Protein 5YAA (pdb70)

Sequence (590 aa):
TLPPIGVFWDIENCSVPSGRSATTVVQRIREKFFRGHREAEFICVCDISKENKEVIQELNNCQVTVAHINATAKNAADDKLRQSRRFANTHTAPATVVLVSTDVNFALELSDLRHRHGFHIILVHKNQASEALHHANQLIRFEEFISDTLPPIGVFWDIENCSVPSGRSATTVVQRIREKFFRGHREAEFICCVCDISKENKEVIQELNNCQVTVAHINATAKNAADDKLRQSRRFANTHTAPATVVLVSTDVNFALELSDLRHRHGFHIILVHKNQASEALHHANQLIRFEEFISDLPPIGVFWDIENCSVPSGRSATTVVQRIREKFFRGHREAEFICCVCDISKENKEVIQELNNCQVTVAHINATAKNAADDKLRQSRRFANTHTAPATVVLVSTDVNFALELSDLRHRHGFHIILVHKNQASEALHHANQLIRFEEFISDTLPPIGVFWDIENCSVPSGRSATTVVQRIREKFFRGHREAEFICVCDISKENKEVIQELNNCQVTVAHINATAKNAADDKLRQSRRFANTHTAPATVVLVSTDVNFALELSDLRHRHGFHIILVHKNQASEALHHANQLIRFEEFIS

GO terms:
  GO:0010468 regulation of gene expression (P, IMP)
  GO:0048477 oogenesis (P, IMP)
  GO:0007143 female meiotic nuclear division (P, IMP)
  GO:0006302 double-strand break repair (P, IMP)

Radius of gyration: 28.26 Å; Cα contacts (8 Å, |Δi|>4): 1098; chains: 4; bounding box: 64×76×71 Å

Secondary structure (DSSP, 8-state):
---EEEEEEETTTS---TT--HHHHHHHHHHHH-TT-EEEEEEEEE-GGGS-HHHHHHHHHTT-EEEE--TTSTTHHHHHHHH--HHHHH--SS-EEEEE---GGGHHHHHIIIIIT--EEEEEE-SS--S-----SEEEEGGGGS--/---EEEEEEETTTS---TT--HHHHHHHHHHHH-TT-EEEEEEEEE-GGGS-HHHHHHHHHTT-EEEE--TTSTTHHHHHHHH--HHHHH--SS-EEEEE---GGGHHHHHIIIIIS--EEEEEE-TT--TT----SEEEEGGGGG--/--EEEEEEETTTS---TTS-HHHHHHHHHHHH-TT-EEEEEEEEE-GGGS-HHHHHHHHHTT-EEEE--TTSTTHHHHHHHH--HHHHH--SS-EEEEE---GGGHHHHHHHHHTS--EEEEEE-TT--S-----SEEEEGGGGS--/-PPEEEEEEETTTS---TTS-HHHHHHHHHHHH-TT-EEEEEEEEE-GGGS-HHHHHHHHHTT-EEEE--TTSTTHHHHHHHH--HHHHH--SS-EEEEE---GGGHHHHHIIIIIT--EEEEEE-TT--TT----SEEEEGGGG--

InterPro domains:
  IPR000504 RNA recognition motif domain [PS50102] (781-860)
  IPR000504 RNA recognition motif domain [SM00360] (512-580)
  IPR000504 RNA recognition motif domain [SM00360] (782-856)
  IPR012677 Nucleotide-binding alpha-beta plait domain superfamily [G3DSA:3.30.70.330] (509-581)
  IPR012677 Nucleotide-binding alpha-beta plait domain superfamily [G3DSA:3.30.70.330] (779-858)
  IPR021139 NYN domain [PF01936] (352-489)
  IPR024768 Meiosis regulator and mRNA stability factor 1 [PTHR14379] (348-872)
  IPR025605 OST-HTH/LOTUS domain [PF12872] (1092-1157)
  IPR025605 OST-HTH/LOTUS domain [PF12872] (1249-1317)
  IPR025605 OST-HTH/LOTUS domain [PF12872] (1326-1394)
  IPR025605 OST-HTH/LOTUS domain [PF12872] (1401-1469)
  IPR025605 OST-HTH/LOTUS domain [PF12872] (1476-1546)
  IPR025605 OST-HTH/LOTUS domain [PS51644] (1089-1163)
  IPR025605 OST-HTH/LOTUS domain [PS51644] (1165-1241)
  IPR025605 OST-HTH/LOTUS domain [PS51644] (1249-1324)
  IPR025605 OST-HTH/LOTUS domain [PS51644] (1325-1400)
  IPR025605 OST-HTH/LOTUS domain [PS51644] (1401-1475)
  IPR025605 OST-HTH/LOTUS domain [PS51644] (1476-1550)
  IPR034189 MARF1, RNA recognition motif 1 [PF11608] (511-587)
  IPR034189 MARF1, RNA recognition motif 1 [cd12255] (509-581)

Nearest PDB structures (foldseek):
  5yaa-assembly4_D  TM=1.000E+00  e=6.038E-29  Mus musculus
  6fdl-assembly2_B  TM=9.659E-01  e=4.071E-26  Homo sapiens
  6fdl-assembly1_A  TM=9.678E-01  e=9.953E-26  Homo sapiens
  2k4m-assembly1_A  TM=3.830E-01  e=5.422E+00  Methanothermobacter thermautotrophicus str. Delta H
  5yaa-assembly4_D  TM=1.005E+00  e=2.476E-31  Mus musculus

Organism: Mus musculus (NCBI:txid10090)

Solvent-accessible surface area: 29277 Å² total

Foldseek 3Di:
DAAEEAEQAACVALPQDPPWELLLLVVVVCVVPVVRHDYDAYEHEEAVVPHDVVNVVSCVVVVHHDHHDDPVDDCVSVVVRLVVVVVLVPHAPAYEYEYEHQDLVCLVVLQCCCPVRVYAYEYAHAPPGDPSVVSHPYYHHSVVRRDD/DAAEEAEQAACVAVPQDPPFELLLLVVCCCVPPVVRHDYDAYEYEEQVVPHDPRNVVSCVVVVHHDHHDDPVPPCVRVVVRLVVVVVLVPHAPAHEYEYEHQDLVCLVVLQCCCPVRVYAYEYAYDPDHDCSVVSHPYYHHSCVRNDD/DAEEAEQAACVALPQPPPFELLLLVVVCCVVPVVPHDYDAYEYEEACVPHDVRNVVSCVVVVHHYHHDPVVPPCVRVVVRLVVVVVLVPHAPAYEYEYEEQDLVCLVVLQCCCPVRVYAYEYAYDDPHDPSVVSHPYYHHSVVRRDD/DAAEEAEQAACVQLPQDPPFELLLLVVCCCVVPVVRHDYDAYEHEEAVVPHDPRNVVSCVVVVHHDHHDDVVPPCVRVVVRLVVVVVLVPHAPAYEYEYEHLDLSCLVVLQCCCPVRVYAYEYEHAPPRDPSVVSHPYYHHSVVRRD

Structure (mmCIF, N/CA/C/O backbone):
data_5YAA
#
_entry.id   5YAA
#
_cell.length_a   163.470
_cell.length_b   163.470
_cell.length_c   56.151
_cell.angle_alpha   90.00
_cell.angle_beta   90.00
_cell.angle_gamma   120.00
#
_symmetry.space_group_name_H-M   'H 3'
#
loop_
_entity.id
_entity.type
_entity.pdbx_description
1 polymer 'Meiosis regulator and mRNA stability factor 1'
2 non-polymer GLYCEROL
3 water water
#
loop_
_atom_site.group_PDB
_atom_site.id
_atom_site.type_symbol
_atom_site.label_atom_id
_atom_site.label_alt_id
_atom_site.label_comp_id
_atom_site.label_asym_id
_atom_site.label_entity_id
_atom_site.label_seq_id
_atom_site.pdbx_PDB_ins_code
_atom_site.Cartn_x
_atom_site.Cartn_y
_atom_site.Cartn_z
_atom_site.occupancy
_atom_site.B_iso_or_equiv
_atom_site.auth_seq_id
_atom_site.auth_comp_id
_atom_site.auth_asym_id
_atom_site.auth_atom_id
_atom_site.pdbx_PDB_model_num
ATOM 1 N N . THR A 1 12 ? 42.980 1.945 -26.434 1.00 31.75 169 THR A N 1
ATOM 2 C CA . THR A 1 12 ? 43.288 1.344 -25.144 1.00 26.55 169 THR A CA 1
ATOM 3 C C . THR A 1 12 ? 42.317 0.240 -24.745 1.00 30.13 169 THR A C 1
ATOM 4 O O . THR A 1 12 ? 42.687 -0.626 -23.944 1.00 32.51 169 THR A O 1
ATOM 8 N N . LEU A 1 13 ? 41.098 0.225 -25.297 1.00 22.12 170 LEU A N 1
ATOM 9 C CA . LEU A 1 13 ? 40.182 -0.813 -24.846 1.00 20.95 170 LEU A CA 1
ATOM 10 C C . LEU A 1 13 ? 39.901 -1.826 -25.951 1.00 15.94 170 LEU A C 1
ATOM 11 O O . LEU A 1 13 ? 39.732 -1.441 -27.110 1.00 17.54 170 LEU A O 1
ATOM 16 N N . PRO A 1 14 ? 39.876 -3.119 -25.635 1.00 13.76 171 PRO A N 1
ATOM 17 C CA . PRO A 1 14 ? 39.450 -4.119 -26.621 1.00 12.84 171 PRO A CA 1
ATOM 18 C C . PRO A 1 14 ? 37.974 -3.975 -26.938 1.00 12.73 171 PRO A C 1
ATOM 19 O O . PRO A 1 14 ? 37.167 -3.643 -26.052 1.00 13.94 171 PRO A O 1
ATOM 23 N N . PRO A 1 15 ? 37.585 -4.230 -28.185 1.00 12.50 172 PRO A N 1
ATOM 24 C CA . PRO A 1 15 ? 36.175 -4.140 -28.563 1.00 10.44 172 PRO A CA 1
ATOM 25 C C . PRO A 1 15 ? 35.382 -5.330 -28.056 1.00 11.21 172 PRO A C 1
ATOM 26 O O . PRO A 1 15 ? 35.888 -6.450 -27.939 1.00 8.43 172 PRO A O 1
ATOM 30 N N . ILE A 1 16 ? 34.111 -5.070 -27.759 1.00 9.22 173 ILE A N 1
ATOM 31 C CA . ILE A 1 16 ? 33.152 -6.124 -27.476 1.00 8.59 173 ILE A CA 1
ATOM 32 C C . ILE A 1 16 ? 31.954 -5.942 -28.401 1.00 9.00 173 ILE A C 1
ATOM 33 O O . ILE A 1 16 ? 31.577 -4.812 -28.737 1.00 9.72 173 ILE A O 1
ATOM 38 N N . GLY A 1 17 ? 31.400 -7.044 -28.870 1.00 10.07 174 GLY A N 1
ATOM 39 C CA . GLY A 1 17 ? 30.195 -6.996 -29.689 1.00 9.89 174 GLY A CA 1
ATOM 40 C C . GLY A 1 17 ? 29.124 -7.911 -29.148 1.00 9.08 174 GLY A C 1
ATOM 41 O O . GLY A 1 17 ? 29.405 -9.029 -28.725 1.00 11.51 174 GLY A O 1
ATOM 42 N N . VAL A 1 18 ? 27.884 -7.412 -29.141 1.00 8.86 175 VAL A N 1
ATOM 43 C CA . VAL A 1 18 ? 26.742 -8.187 -28.681 1.00 9.54 175 VAL A CA 1
ATOM 44 C C . VAL A 1 18 ? 25.842 -8.454 -29.874 1.00 7.22 175 VAL A C 1
ATOM 45 O O . VAL A 1 18 ? 25.544 -7.543 -30.656 1.00 9.05 175 VAL A O 1
ATOM 49 N N . PHE A 1 19 ? 25.416 -9.706 -30.012 1.00 8.74 176 PHE A N 1
ATOM 50 C CA . PHE A 1 19 ? 24.603 -10.174 -31.131 1.00 10.01 176 PHE A CA 1
ATOM 51 C C . PHE A 1 19 ? 23.442 -10.912 -30.485 1.00 10.52 176 PHE A C 1
ATOM 52 O O . PHE A 1 19 ? 23.643 -11.991 -29.922 1.00 10.78 176 PHE A O 1
ATOM 60 N N . TRP A 1 20 ? 22.243 -10.313 -30.502 1.00 9.31 177 TRP A N 1
ATOM 61 C CA . TRP A 1 20 ? 21.122 -10.804 -29.712 1.00 9.87 177 TRP A CA 1
ATOM 62 C C . TRP A 1 20 ? 20.029 -11.321 -30.640 1.00 11.07 177 TRP A C 1
ATOM 63 O O . TRP A 1 20 ? 19.430 -10.548 -31.399 1.00 13.02 177 TRP A O 1
ATOM 74 N N . ASP A 1 21 ? 19.811 -12.636 -30.566 1.00 11.53 178 ASP A N 1
ATOM 75 C CA . ASP A 1 21 ? 18.814 -13.401 -31.318 1.00 14.62 178 ASP A CA 1
ATOM 76 C C . ASP A 1 21 ? 17.522 -13.328 -30.514 1.00 16.64 178 ASP A C 1
ATOM 77 O O . ASP A 1 21 ? 17.191 -14.211 -29.723 1.00 16.81 178 ASP A O 1
ATOM 82 N N . ILE A 1 22 ? 16.802 -12.220 -30.704 1.00 14.84 179 ILE A N 1
ATOM 83 C CA . ILE A 1 22 ? 15.661 -11.897 -29.851 1.00 18.01 179 ILE A CA 1
ATOM 84 C C . ILE A 1 22 ? 14.568 -12.955 -29.942 1.00 22.28 179 ILE A C 1
ATOM 85 O O . ILE A 1 22 ? 13.903 -13.262 -28.944 1.00 23.98 179 ILE A O 1
ATOM 90 N N . GLU A 1 23 ? 14.334 -13.509 -31.127 1.00 19.55 180 GLU A N 1
ATOM 91 C CA . GLU A 1 23 ? 13.246 -14.481 -31.206 1.00 25.23 180 GLU A CA 1
ATOM 92 C C . GLU A 1 23 ? 13.569 -15.756 -30.431 1.00 28.12 180 GLU A C 1
ATOM 93 O O . GLU A 1 23 ? 12.651 -16.418 -29.930 1.00 27.07 180 GLU A O 1
ATOM 99 N N . ASN A 1 24 ? 14.854 -16.092 -30.271 1.00 23.29 181 ASN A N 1
ATOM 100 C CA . ASN A 1 24 ? 15.232 -17.265 -29.488 1.00 23.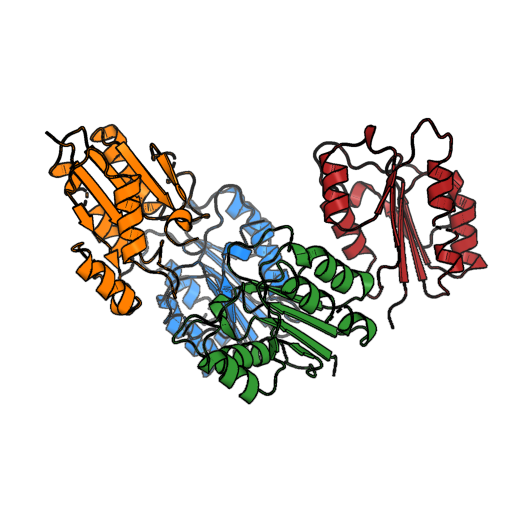79 181 ASN A CA 1
ATOM 101 C C . ASN A 1 24 ? 15.466 -16.956 -28.014 1.00 26.09 181 ASN A C 1
ATOM 102 O O . ASN A 1 24 ? 15.283 -17.840 -27.169 1.00 26.93 181 ASN A O 1
ATOM 107 N N . CYS A 1 25 ? 15.866 -15.729 -27.683 1.00 23.32 182 CYS A N 1
ATOM 108 C CA . CYS A 1 25 ? 16.054 -15.280 -26.304 1.00 20.25 182 CYS A CA 1
ATOM 109 C C . CYS A 1 25 ? 15.242 -13.994 -26.122 1.00 20.97 182 CYS A C 1
ATOM 110 O O . CYS A 1 25 ? 15.779 -12.881 -26.076 1.00 18.51 182 CYS A O 1
ATOM 113 N N . SER A 1 26 ? 13.927 -14.164 -26.020 1.00 23.89 183 SER A N 1
ATOM 114 C CA . SER A 1 26 ? 12.987 -13.058 -26.015 1.00 20.50 183 SER A CA 1
ATOM 115 C C . SER A 1 26 ? 12.826 -12.471 -24.612 1.00 21.59 183 SER A C 1
ATOM 116 O O . SER A 1 26 ? 13.038 -13.140 -23.599 1.00 27.53 183 SER A O 1
ATOM 119 N N . VAL A 1 27 ? 12.426 -11.203 -24.565 1.00 25.35 184 VAL A N 1
ATOM 120 C CA . VAL A 1 27 ? 12.110 -10.533 -23.305 1.00 24.03 184 VAL A CA 1
ATOM 121 C C . VAL A 1 27 ? 10.672 -10.866 -22.925 1.00 26.88 184 VAL A C 1
ATOM 122 O O . VAL A 1 27 ? 9.749 -10.497 -23.663 1.00 26.99 184 VAL A O 1
ATOM 126 N N . PRO A 1 28 ? 10.446 -11.601 -21.838 1.00 28.35 185 PRO A N 1
ATOM 127 C CA . PRO A 1 28 ? 9.082 -12.030 -21.507 1.00 27.50 185 PRO A CA 1
ATOM 128 C C . PRO A 1 28 ? 8.188 -10.855 -21.131 1.00 32.89 185 PRO A C 1
ATOM 129 O O . PRO A 1 28 ? 8.648 -9.821 -20.636 1.00 30.38 185 PRO A O 1
ATOM 133 N N . SER A 1 29 ? 6.891 -11.029 -21.397 1.00 35.10 186 SER A N 1
ATOM 134 C CA . SER A 1 29 ? 5.895 -10.011 -21.089 1.00 39.04 186 SER A CA 1
ATOM 135 C C . SER A 1 29 ? 6.028 -9.529 -19.647 1.00 35.87 186 SER A C 1
ATOM 136 O O . SER A 1 29 ? 6.196 -10.327 -18.717 1.00 32.59 186 SER A O 1
ATOM 139 N N . GLY A 1 30 ? 5.994 -8.208 -19.472 1.00 30.72 187 GLY A N 1
ATOM 140 C CA . GLY A 1 30 ? 6.156 -7.592 -18.172 1.00 32.54 187 GLY A CA 1
ATOM 141 C C . GLY A 1 30 ? 7.576 -7.155 -17.857 1.00 35.34 187 GLY A C 1
ATOM 142 O O . GLY A 1 30 ? 7.783 -6.366 -16.929 1.00 36.98 187 GLY A O 1
ATOM 143 N N . ARG A 1 31 ? 8.559 -7.666 -18.584 1.00 34.80 188 ARG A N 1
ATOM 144 C CA . ARG A 1 31 ? 9.956 -7.406 -18.260 1.00 32.02 188 ARG A CA 1
ATOM 145 C C . ARG A 1 31 ? 10.581 -6.355 -19.176 1.00 26.90 188 ARG A C 1
ATOM 146 O O . ARG A 1 31 ? 10.178 -6.172 -20.327 1.00 21.04 188 ARG A O 1
ATOM 154 N N . SER A 1 32 ? 11.609 -5.693 -18.653 1.00 29.16 189 SER A N 1
ATOM 155 C CA . SER A 1 32 ? 12.226 -4.540 -19.293 1.00 28.11 189 SER A CA 1
ATOM 156 C C . SER A 1 32 ? 13.393 -4.984 -20.163 1.00 27.45 189 SER A C 1
ATOM 157 O O . SER A 1 32 ? 14.243 -5.776 -19.725 1.00 17.24 189 SER A O 1
ATOM 160 N N . ALA A 1 33 ? 13.419 -4.489 -21.403 1.00 25.93 190 ALA A N 1
ATOM 161 C CA . ALA A 1 33 ? 14.590 -4.693 -22.248 1.00 23.34 190 ALA A CA 1
ATOM 162 C C . ALA A 1 33 ? 15.742 -3.788 -21.829 1.00 23.85 190 ALA A C 1
ATOM 163 O O . ALA A 1 33 ? 16.911 -4.162 -22.001 1.00 22.20 190 ALA A O 1
ATOM 165 N N . THR A 1 34 ? 15.428 -2.593 -21.312 1.00 20.46 191 THR A N 1
ATOM 166 C CA . THR A 1 34 ? 16.466 -1.694 -20.813 1.00 23.66 191 THR A CA 1
ATOM 167 C C . THR A 1 34 ? 17.299 -2.374 -19.738 1.00 25.69 191 THR A C 1
ATOM 168 O O . THR A 1 34 ? 18.534 -2.277 -19.739 1.00 17.24 191 THR A O 1
ATOM 172 N N . THR A 1 35 ? 16.643 -3.074 -18.810 1.00 19.42 192 THR A N 1
ATOM 173 C CA . THR A 1 35 ? 17.401 -3.779 -17.781 1.00 22.78 192 THR A CA 1
ATOM 174 C C . THR A 1 35 ? 18.172 -4.965 -18.352 1.00 18.96 192 THR A C 1
ATOM 175 O O . THR A 1 35 ? 19.257 -5.286 -17.856 1.00 24.99 192 THR A O 1
ATOM 179 N N . VAL A 1 36 ? 17.658 -5.627 -19.391 1.00 20.01 193 VAL A N 1
ATOM 180 C CA . VAL A 1 36 ? 18.455 -6.663 -20.052 1.00 21.27 193 VAL A CA 1
ATOM 181 C C . VAL A 1 36 ? 19.749 -6.069 -20.606 1.00 18.87 193 VAL A C 1
ATOM 182 O O . VAL A 1 36 ? 20.843 -6.606 -20.384 1.00 18.27 193 VAL A O 1
ATOM 186 N N . VAL A 1 37 ? 19.642 -4.955 -21.339 1.00 14.84 194 VAL A N 1
ATOM 187 C CA . VAL A 1 37 ? 20.834 -4.334 -21.916 1.00 18.50 194 VAL A CA 1
ATOM 188 C C . VAL A 1 37 ? 21.780 -3.894 -20.808 1.00 15.40 194 VAL A C 1
ATOM 189 O O . VAL A 1 37 ? 22.990 -4.156 -20.847 1.00 14.50 194 VAL A O 1
ATOM 193 N N . GLN A 1 38 ? 21.231 -3.228 -19.797 1.00 18.08 195 GLN A N 1
ATOM 194 C CA . GLN A 1 38 ? 22.040 -2.787 -18.666 1.00 16.79 195 GLN A CA 1
ATOM 195 C C . GLN A 1 38 ? 22.780 -3.962 -18.025 1.00 18.52 195 GLN A C 1
ATOM 196 O O . GLN A 1 38 ? 23.967 -3.850 -17.703 1.00 18.68 195 GLN A O 1
ATOM 202 N N . ARG A 1 39 ? 22.118 -5.113 -17.862 1.00 16.47 196 ARG A N 1
ATOM 203 C CA . ARG A 1 39 ? 22.806 -6.243 -17.225 1.00 16.49 196 ARG A CA 1
ATOM 204 C C . ARG A 1 39 ? 23.833 -6.905 -18.142 1.00 18.25 196 ARG A C 1
ATOM 205 O O . ARG A 1 39 ? 24.863 -7.408 -17.657 1.00 16.59 196 ARG A O 1
ATOM 213 N N . ILE A 1 40 ? 23.588 -6.921 -19.457 1.00 15.12 197 ILE A N 1
ATOM 214 C CA . ILE A 1 40 ? 24.608 -7.404 -20.389 1.00 14.88 197 ILE A CA 1
ATOM 215 C C . ILE A 1 40 ? 25.859 -6.545 -20.270 1.00 16.79 197 ILE A C 1
ATOM 216 O O . ILE A 1 40 ? 26.990 -7.052 -20.164 1.00 16.54 197 ILE A O 1
ATOM 221 N N . ARG A 1 41 ? 25.667 -5.226 -20.241 1.00 16.77 198 ARG A N 1
ATOM 222 C CA . ARG A 1 41 ? 26.812 -4.324 -20.177 1.00 17.18 198 ARG A CA 1
ATOM 223 C C . ARG A 1 41 ? 27.536 -4.444 -18.842 1.00 18.39 198 ARG A C 1
ATOM 224 O O . ARG A 1 41 ? 28.773 -4.505 -18.805 1.00 19.44 198 ARG A O 1
ATOM 232 N N . GLU A 1 42 ? 26.785 -4.476 -17.737 1.00 17.34 199 GLU A N 1
ATOM 233 C CA . GLU A 1 42 ? 27.407 -4.604 -16.424 1.00 13.82 199 GLU A CA 1
ATOM 234 C C . GLU A 1 42 ? 28.164 -5.913 -16.293 1.00 18.92 199 GLU A C 1
ATOM 235 O O . GLU A 1 42 ? 29.207 -5.964 -15.636 1.00 23.37 199 GLU A O 1
ATOM 241 N N . LYS A 1 43 ? 27.647 -6.993 -16.883 1.00 20.02 200 LYS A N 1
ATOM 242 C CA . LYS A 1 43 ? 28.299 -8.280 -16.660 1.00 16.74 200 LYS A CA 1
ATOM 243 C C . LYS A 1 43 ? 29.494 -8.512 -17.580 1.00 18.31 200 LYS A C 1
ATOM 244 O O . LYS A 1 43 ? 30.471 -9.150 -17.157 1.00 18.84 200 LYS A O 1
ATOM 250 N N . PHE A 1 44 ? 29.461 -7.994 -18.811 1.00 15.42 201 PHE A N 1
ATOM 251 C CA . PHE A 1 44 ? 30.492 -8.318 -19.794 1.00 19.07 201 PHE A CA 1
ATOM 252 C C . PHE A 1 44 ? 31.374 -7.162 -20.249 1.00 17.40 201 PHE A C 1
ATOM 253 O O . PHE A 1 44 ? 32.469 -7.427 -20.745 1.00 13.56 201 PHE A O 1
ATOM 261 N N . PHE A 1 45 ? 30.953 -5.898 -20.102 1.00 15.53 202 PHE A N 1
ATOM 262 C CA . PHE A 1 45 ? 31.647 -4.803 -20.784 1.00 13.78 202 PHE A CA 1
ATOM 263 C C . PHE A 1 45 ? 32.822 -4.218 -20.012 1.00 17.39 202 PHE A C 1
ATOM 264 O O . PHE A 1 45 ? 33.520 -3.364 -20.569 1.00 13.66 202 PHE A O 1
ATOM 272 N N . ARG A 1 46 ? 33.049 -4.637 -18.763 1.00 16.75 203 ARG A N 1
ATOM 273 C CA . ARG A 1 46 ? 34.188 -4.138 -17.993 1.00 19.68 203 ARG A CA 1
ATOM 274 C C . ARG A 1 46 ? 35.470 -4.192 -18.811 1.00 13.69 203 ARG A C 1
ATOM 275 O O . ARG A 1 46 ? 35.837 -5.241 -19.346 1.00 18.77 203 ARG A O 1
ATOM 283 N N . GLY A 1 47 ? 36.146 -3.051 -18.916 1.00 15.43 204 GLY A N 1
ATOM 284 C CA . GLY A 1 47 ? 37.425 -3.035 -19.601 1.00 20.43 204 GLY A CA 1
ATOM 285 C C . GLY A 1 47 ? 37.367 -3.224 -21.100 1.00 17.48 204 GLY A C 1
ATOM 286 O O . GLY A 1 47 ? 38.398 -3.512 -21.716 1.00 19.77 204 GLY A O 1
ATOM 287 N N . HIS A 1 48 ? 36.191 -3.097 -21.700 1.00 14.84 205 HIS A N 1
ATOM 288 C CA . HIS A 1 48 ? 35.996 -3.160 -23.141 1.00 13.22 205 HIS A CA 1
ATOM 289 C C . HIS A 1 48 ? 35.323 -1.878 -23.626 1.00 12.18 205 HIS A C 1
ATOM 290 O O . HIS A 1 48 ? 34.711 -1.140 -22.850 1.00 13.90 205 HIS A O 1
ATOM 297 N N . ARG A 1 49 ? 35.378 -1.653 -24.932 1.00 10.86 206 ARG A N 1
ATOM 298 C CA . ARG A 1 49 ? 34.586 -0.615 -25.591 1.00 12.41 206 ARG A CA 1
ATOM 299 C C . ARG A 1 49 ? 33.542 -1.305 -26.458 1.00 12.67 206 ARG A C 1
ATOM 300 O O . ARG A 1 49 ? 33.863 -2.278 -27.143 1.00 10.08 206 ARG A O 1
ATOM 308 N N . GLU A 1 50 ? 32.295 -0.829 -26.407 1.00 10.68 207 GLU A N 1
ATOM 309 C CA . GLU A 1 50 ? 31.264 -1.378 -27.285 1.00 7.89 207 GLU A CA 1
ATOM 310 C C . GLU A 1 50 ? 31.571 -1.054 -28.743 1.00 12.70 207 GLU A C 1
ATOM 311 O O . GLU A 1 50 ? 31.724 0.117 -29.113 1.00 10.85 207 GLU A O 1
ATOM 317 N N . ALA A 1 51 ? 31.669 -2.100 -29.578 1.00 7.42 208 ALA A N 1
ATOM 318 C CA . ALA A 1 51 ? 31.895 -1.952 -31.002 1.00 10.50 208 ALA A CA 1
ATOM 319 C C . ALA A 1 51 ? 30.732 -2.451 -31.843 1.00 13.19 208 ALA A C 1
ATOM 320 O O . ALA A 1 51 ? 30.625 -2.083 -33.018 1.00 14.43 208 ALA A O 1
ATOM 322 N N . GLU A 1 52 ? 29.853 -3.257 -31.274 1.00 10.26 209 GLU A N 1
ATOM 323 C CA . GLU A 1 52 ? 28.665 -3.707 -31.978 1.00 12.44 209 GLU A CA 1
ATOM 324 C C . GLU A 1 52 ? 27.627 -4.005 -30.915 1.00 7.22 209 GLU A C 1
ATOM 325 O O . GLU A 1 52 ? 27.966 -4.532 -29.861 1.00 11.66 209 GLU A O 1
ATOM 331 N N . PHE A 1 53 ? 26.379 -3.646 -31.178 1.00 9.96 210 PHE A N 1
ATOM 332 C CA . PHE A 1 53 ? 25.286 -4.134 -30.346 1.00 11.34 210 PHE A CA 1
ATOM 333 C C . PHE A 1 53 ? 24.067 -4.228 -31.256 1.00 10.10 210 PHE A C 1
ATOM 334 O O . PHE A 1 53 ? 23.430 -3.216 -31.550 1.00 11.75 210 PHE A O 1
ATOM 342 N N . ILE A 1 54 ? 23.752 -5.435 -31.695 1.00 11.51 211 ILE A N 1
ATOM 343 C CA . ILE A 1 54 ? 22.699 -5.618 -32.681 1.00 10.40 211 ILE A CA 1
ATOM 344 C C . ILE A 1 54 ? 21.689 -6.617 -32.134 1.00 11.12 211 ILE A C 1
ATOM 345 O O . ILE A 1 54 ? 22.054 -7.655 -31.576 1.00 10.39 211 ILE A O 1
ATOM 350 N N . CYS A 1 55 ? 20.410 -6.295 -32.291 1.00 10.94 212 CYS A N 1
ATOM 351 C CA . CYS A 1 55 ? 19.319 -7.143 -31.845 1.00 9.94 212 CYS A CA 1
ATOM 352 C C . CYS A 1 55 ? 18.493 -7.473 -33.077 1.00 13.21 212 CYS A C 1
ATOM 353 O O . CYS A 1 55 ? 17.895 -6.576 -33.679 1.00 12.23 212 CYS A O 1
ATOM 356 N N . VAL A 1 56 ? 18.469 -8.742 -33.478 1.00 11.51 213 VAL A N 1
ATOM 357 C CA . VAL A 1 56 ? 17.863 -9.130 -34.751 1.00 11.32 213 VAL A CA 1
ATOM 358 C C . VAL A 1 56 ? 16.507 -9.768 -34.470 1.00 14.65 213 VAL A C 1
ATOM 359 O O . VAL A 1 56 ? 16.420 -10.717 -33.687 1.00 14.51 213 VAL A O 1
ATOM 363 N N . CYS A 1 57 ? 15.446 -9.233 -35.078 1.00 14.02 214 CYS A N 1
ATOM 364 C CA . CYS A 1 57 ? 14.107 -9.794 -34.894 1.00 12.16 214 CYS A CA 1
ATOM 365 C C . CYS A 1 57 ? 13.174 -9.295 -35.988 1.00 14.13 214 CYS A C 1
ATOM 366 O O . CYS A 1 57 ? 13.525 -8.434 -36.794 1.00 14.64 214 CYS A O 1
ATOM 369 N N . ASP A 1 58 ? 11.965 -9.864 -36.005 1.00 14.75 215 ASP A N 1
ATOM 370 C CA . ASP A 1 58 ? 10.841 -9.286 -36.741 1.00 15.18 215 ASP A CA 1
ATOM 371 C C . ASP A 1 58 ? 10.127 -8.365 -35.758 1.00 12.29 215 ASP A C 1
ATOM 372 O O . ASP A 1 58 ? 9.555 -8.836 -34.774 1.00 13.94 215 ASP A O 1
ATOM 377 N N . ILE A 1 59 ? 10.231 -7.047 -35.965 1.00 12.90 216 ILE A N 1
ATOM 378 C CA . ILE A 1 59 ? 9.786 -6.141 -34.912 1.00 12.94 216 ILE A CA 1
ATOM 379 C C . ILE A 1 59 ? 8.273 -6.166 -34.774 1.00 13.31 216 ILE A C 1
ATOM 380 O O . ILE A 1 59 ? 7.745 -5.785 -33.723 1.00 14.60 216 ILE A O 1
ATOM 385 N N . SER A 1 60 ? 7.572 -6.601 -35.820 1.00 12.69 217 SER A N 1
ATOM 386 C CA . SER A 1 60 ? 6.116 -6.705 -35.758 1.00 13.67 217 SER A CA 1
ATOM 387 C C . SER A 1 60 ? 5.656 -7.799 -34.801 1.00 17.75 217 SER A C 1
ATOM 388 O O . SER A 1 60 ? 4.518 -7.755 -34.311 1.00 16.84 217 SER A O 1
ATOM 391 N N . LYS A 1 61 ? 6.517 -8.760 -34.499 1.00 16.24 218 LYS A N 1
ATOM 392 C CA . LYS A 1 61 ? 6.162 -9.810 -33.562 1.00 16.49 218 LYS A CA 1
ATOM 393 C C . LYS A 1 61 ? 6.573 -9.488 -32.134 1.00 18.08 218 LYS A C 1
ATOM 394 O O . LYS A 1 61 ? 6.194 -10.223 -31.214 1.00 17.83 218 LYS A O 1
ATOM 400 N N . GLU A 1 62 ? 7.313 -8.406 -31.913 1.00 17.97 219 GLU A N 1
ATOM 401 C CA . GLU A 1 62 ? 7.797 -8.102 -30.577 1.00 16.95 219 GLU A CA 1
ATOM 402 C C . GLU A 1 62 ? 6.923 -7.034 -29.933 1.00 19.29 219 GLU A C 1
ATOM 403 O O . GLU A 1 62 ? 6.279 -6.222 -30.605 1.00 20.17 219 GLU A O 1
ATOM 409 N N . ASN A 1 63 ? 6.931 -7.040 -28.606 1.00 20.75 220 ASN A N 1
ATOM 410 C CA . ASN A 1 63 ? 6.204 -6.039 -27.850 1.00 19.74 220 ASN A CA 1
ATOM 411 C C . ASN A 1 63 ? 6.756 -4.669 -28.215 1.00 18.43 220 ASN A C 1
ATOM 412 O O . ASN A 1 63 ? 7.974 -4.473 -28.276 1.00 20.87 220 ASN A O 1
ATOM 417 N N . LYS A 1 64 ? 5.858 -3.742 -28.533 1.00 18.25 221 LYS A N 1
ATOM 418 C CA . LYS A 1 64 ? 6.291 -2.435 -29.008 1.00 19.69 221 LYS A CA 1
ATOM 419 C C . LYS A 1 64 ? 7.099 -1.682 -27.953 1.00 19.11 221 LYS A C 1
ATOM 420 O O . LYS A 1 64 ? 7.986 -0.896 -28.307 1.00 16.70 221 LYS A O 1
ATOM 426 N N . GLU A 1 65 ? 6.771 -1.844 -26.657 1.00 20.28 222 GLU A N 1
ATOM 427 C CA . GLU A 1 65 ? 7.560 -1.161 -25.630 1.00 16.80 222 GLU A CA 1
ATOM 428 C C . GLU A 1 65 ? 8.969 -1.732 -25.549 1.00 17.44 222 GLU A C 1
ATOM 429 O O . GLU A 1 65 ? 9.914 -1.001 -25.233 1.00 20.44 222 GLU A O 1
ATOM 435 N N . VAL A 1 66 ? 9.121 -3.029 -25.811 1.00 16.51 223 VAL A N 1
ATOM 436 C CA . VAL A 1 66 ? 10.445 -3.643 -25.889 1.00 15.35 223 VAL A CA 1
ATOM 437 C C . VAL A 1 66 ? 11.281 -2.970 -26.972 1.00 16.74 223 VAL A C 1
ATOM 438 O O . VAL A 1 66 ? 12.425 -2.548 -26.729 1.00 14.56 223 VAL A O 1
ATOM 442 N N . ILE A 1 67 ? 10.723 -2.869 -28.186 1.00 12.86 224 ILE A N 1
ATOM 443 C CA . ILE A 1 67 ? 11.392 -2.170 -29.282 1.00 18.51 224 ILE A CA 1
ATOM 444 C C . ILE A 1 67 ? 11.701 -0.724 -28.898 1.00 16.43 224 ILE A C 1
ATOM 445 O O . ILE A 1 67 ? 12.788 -0.204 -29.185 1.00 14.95 224 ILE A O 1
ATOM 450 N N . GLN A 1 68 ? 10.741 -0.040 -28.264 1.00 13.55 225 GLN A N 1
ATOM 451 C CA . GLN A 1 68 ? 10.966 1.341 -27.848 1.00 15.34 225 GLN A CA 1
ATOM 452 C C . GLN A 1 68 ? 12.151 1.428 -26.890 1.00 17.03 225 GLN A C 1
ATOM 453 O O . GLN A 1 68 ? 13.000 2.329 -26.996 1.00 13.78 225 GLN A O 1
ATOM 459 N N . GLU A 1 69 ? 12.230 0.490 -25.952 1.00 12.15 226 GLU A N 1
ATOM 460 C CA . GLU A 1 69 ? 13.316 0.525 -24.978 1.00 16.29 226 GLU A CA 1
ATOM 461 C C . GLU A 1 69 ? 14.660 0.266 -25.636 1.00 12.50 226 GLU A C 1
ATOM 462 O O . GLU A 1 69 ? 15.656 0.909 -25.280 1.00 14.23 226 GLU A O 1
ATOM 468 N N . LEU A 1 70 ? 14.714 -0.679 -26.585 1.00 14.39 227 LEU A N 1
ATOM 469 C CA . LEU A 1 70 ? 15.963 -0.920 -27.317 1.00 12.94 227 LEU A CA 1
ATOM 470 C C . LEU A 1 70 ? 16.398 0.324 -28.087 1.00 16.24 227 LEU A C 1
ATOM 471 O O . LEU A 1 70 ? 17.585 0.684 -28.087 1.00 12.54 227 LEU A O 1
ATOM 476 N N . ASN A 1 71 ? 15.453 0.977 -28.781 1.00 14.19 228 ASN A N 1
ATOM 477 C CA . ASN A 1 71 ? 15.769 2.234 -29.458 1.00 15.54 228 ASN A CA 1
ATOM 478 C C . ASN A 1 71 ? 16.352 3.241 -28.477 1.00 16.09 228 ASN A C 1
ATOM 479 O O . ASN A 1 71 ? 17.322 3.952 -28.791 1.00 13.91 228 ASN A O 1
ATOM 484 N N . ASN A 1 72 ? 15.751 3.342 -27.288 1.00 14.44 229 ASN A N 1
ATOM 485 C CA . ASN A 1 72 ? 16.243 4.298 -26.297 1.00 14.91 229 ASN A CA 1
ATOM 486 C C . ASN A 1 72 ? 17.612 3.908 -25.741 1.00 20.20 229 ASN A C 1
ATOM 487 O O . ASN A 1 72 ? 18.376 4.799 -25.332 1.00 19.07 229 ASN A O 1
ATOM 492 N N . CYS A 1 73 ? 17.939 2.601 -25.711 1.00 11.99 230 CYS A N 1
ATOM 493 C CA . CYS A 1 73 ? 19.263 2.125 -25.325 1.00 15.09 230 CYS A CA 1
ATOM 494 C C . CYS A 1 73 ? 20.320 2.373 -26.391 1.00 14.21 230 CYS A C 1
ATOM 495 O O . CYS A 1 73 ? 21.488 2.040 -26.162 1.00 15.91 230 CYS A O 1
ATOM 498 N N . GLN A 1 74 ? 19.945 2.890 -27.555 1.00 14.33 231 GLN A N 1
ATOM 499 C CA . GLN A 1 74 ? 20.898 3.269 -28.599 1.00 13.58 231 GLN A CA 1
ATOM 500 C C . GLN A 1 74 ? 21.639 2.064 -29.172 1.00 17.49 231 GLN A C 1
ATOM 501 O O . GLN A 1 74 ? 22.820 2.155 -29.538 1.00 17.56 231 GLN A O 1
ATOM 507 N N . VAL A 1 75 ? 20.967 0.924 -29.222 1.00 14.78 232 VAL A N 1
ATOM 508 C CA . VAL A 1 75 ? 21.472 -0.253 -29.909 1.00 14.93 232 VAL A CA 1
ATOM 509 C C . VAL A 1 75 ? 20.670 -0.440 -31.191 1.00 15.22 232 VAL A C 1
ATOM 510 O O . VAL A 1 75 ? 19.602 0.150 -31.389 1.00 18.63 232 VAL A O 1
ATOM 514 N N . THR A 1 76 ? 21.212 -1.255 -32.085 1.00 11.47 233 THR A N 1
ATOM 515 C CA . THR A 1 76 ? 20.597 -1.479 -33.386 1.00 11.57 233 THR A CA 1
ATOM 516 C C . THR A 1 76 ? 19.524 -2.542 -33.282 1.00 12.67 233 THR A C 1
ATOM 517 O O . THR A 1 76 ? 19.776 -3.631 -32.767 1.00 12.11 233 THR A O 1
ATOM 521 N N . VAL A 1 77 ? 18.331 -2.221 -33.760 1.00 12.36 234 VAL A N 1
ATOM 522 C CA . VAL A 1 77 ? 17.250 -3.189 -33.891 1.00 8.30 234 VAL A CA 1
ATOM 523 C C . VAL A 1 77 ? 17.171 -3.525 -35.371 1.00 11.16 234 VAL A C 1
ATOM 524 O O . VAL A 1 77 ? 16.592 -2.789 -36.172 1.00 11.79 234 VAL A O 1
ATOM 528 N N . ALA A 1 78 ? 17.788 -4.623 -35.758 1.00 10.30 235 ALA A N 1
ATOM 529 C CA . ALA A 1 78 ? 17.833 -4.994 -37.161 1.00 9.71 235 ALA A CA 1
ATOM 530 C C . ALA A 1 78 ? 16.599 -5.826 -37.472 1.00 10.68 235 ALA A C 1
ATOM 531 O O . ALA A 1 78 ? 16.488 -6.982 -37.035 1.00 12.25 235 ALA A O 1
ATOM 533 N N . HIS A 1 79 ? 15.671 -5.245 -38.229 1.00 10.00 236 HIS A N 1
ATOM 534 C CA . HIS A 1 79 ? 14.406 -5.908 -38.512 1.00 6.30 236 HIS A CA 1
ATOM 535 C C . HIS A 1 79 ? 14.555 -6.854 -39.692 1.00 11.15 236 HIS A C 1
ATOM 536 O O . HIS A 1 79 ? 15.078 -6.473 -40.740 1.00 12.32 236 HIS A O 1
ATOM 543 N N . ILE A 1 80 ? 14.037 -8.071 -39.546 1.00 12.77 237 ILE A N 1
ATOM 544 C CA . ILE A 1 80 ? 13.979 -9.039 -40.631 1.00 12.62 237 ILE A CA 1
ATOM 545 C C . ILE A 1 80 ? 12.551 -9.547 -40.710 1.00 14.39 237 ILE A C 1
ATOM 546 O O . ILE A 1 80 ? 12.006 -9.985 -39.696 1.00 16.17 237 ILE A O 1
ATOM 551 N N . ASN A 1 81 ? 11.952 -9.494 -41.900 1.00 19.36 238 ASN A N 1
ATOM 552 C CA . ASN A 1 81 ? 10.663 -10.148 -42.096 1.00 23.57 238 ASN A CA 1
ATOM 553 C C . ASN A 1 81 ? 10.834 -11.633 -41.833 1.00 23.39 238 ASN A C 1
ATOM 554 O O . ASN A 1 81 ? 11.648 -12.296 -42.487 1.00 28.85 238 ASN A O 1
ATOM 559 N N . ALA A 1 82 ? 10.089 -12.148 -40.855 1.00 26.79 239 ALA A N 1
ATOM 560 C CA . ALA A 1 82 ? 10.187 -13.554 -40.479 1.00 31.40 239 ALA A CA 1
ATOM 561 C C . ALA A 1 82 ? 9.648 -14.501 -41.546 1.00 36.40 239 ALA A C 1
ATOM 562 O O . ALA A 1 82 ? 9.852 -15.715 -41.427 1.00 37.20 239 ALA A O 1
ATOM 564 N N . THR A 1 83 ? 8.970 -13.991 -42.562 1.00 31.39 240 THR A N 1
ATOM 565 C CA . THR A 1 83 ? 8.528 -14.874 -43.616 1.00 36.87 240 THR A CA 1
ATOM 566 C C . THR A 1 83 ? 9.706 -15.409 -44.370 1.00 37.06 240 THR A C 1
ATOM 567 O O . THR A 1 83 ? 9.624 -16.412 -45.045 1.00 38.39 240 THR A O 1
ATOM 571 N N . ALA A 1 84 ? 10.794 -14.664 -44.284 1.00 32.64 241 ALA A N 1
ATOM 572 C CA . ALA A 1 84 ? 11.957 -15.035 -44.908 1.00 38.06 241 ALA A CA 1
ATOM 573 C C . ALA A 1 84 ? 12.791 -15.959 -44.124 1.00 38.97 241 ALA A C 1
ATOM 574 O O . ALA A 1 84 ? 13.420 -15.592 -43.161 1.00 38.60 241 ALA A O 1
ATOM 576 N N . LYS A 1 85 ? 12.683 -17.208 -44.490 1.00 42.13 242 LYS A N 1
ATOM 577 C CA . LYS A 1 85 ? 13.707 -18.172 -44.261 1.00 41.04 242 LYS A CA 1
ATOM 578 C C . LYS A 1 85 ? 14.559 -18.196 -42.946 1.00 40.26 242 LYS A C 1
ATOM 579 O O . LYS A 1 85 ? 14.123 -18.192 -41.771 1.00 45.59 242 LYS A O 1
ATOM 585 N N . ASN A 1 86 ? 15.821 -18.190 -43.256 1.00 37.31 243 ASN A N 1
ATOM 586 C CA . ASN A 1 86 ? 16.947 -18.185 -42.403 1.00 31.28 243 ASN A CA 1
ATOM 587 C C . ASN A 1 86 ? 17.423 -16.722 -42.394 1.00 28.23 243 ASN A C 1
ATOM 588 O O . ASN A 1 86 ? 18.547 -16.444 -42.123 1.00 25.73 243 ASN A O 1
ATOM 593 N N . ALA A 1 87 ? 16.586 -15.795 -42.798 1.00 26.08 244 ALA A N 1
ATOM 594 C CA . ALA A 1 87 ? 17.081 -14.420 -42.906 1.00 26.39 244 ALA A CA 1
ATOM 595 C C . ALA A 1 87 ? 17.506 -13.815 -41.563 1.00 18.73 244 ALA A C 1
ATOM 596 O O . ALA A 1 87 ? 18.412 -12.969 -41.533 1.00 16.21 244 ALA A O 1
ATOM 598 N N . ALA A 1 88 ? 16.909 -14.238 -40.446 1.00 19.69 245 ALA A N 1
ATOM 599 C CA . ALA A 1 88 ? 17.388 -13.757 -39.147 1.00 21.28 245 ALA A CA 1
ATOM 600 C C . ALA A 1 88 ? 18.759 -14.354 -38.825 1.00 16.80 245 ALA A C 1
ATOM 601 O O . ALA A 1 88 ? 19.690 -13.646 -38.402 1.00 17.64 245 ALA A O 1
ATOM 603 N N . ASP A 1 89 ? 18.897 -15.665 -39.024 1.00 23.14 246 ASP A N 1
ATOM 604 C CA . ASP A 1 89 ? 20.197 -16.306 -38.867 1.00 19.32 246 ASP A CA 1
ATOM 605 C C . ASP A 1 89 ? 21.238 -15.661 -39.770 1.00 19.72 246 ASP A C 1
ATOM 606 O O . ASP A 1 89 ? 22.370 -15.412 -39.339 1.00 19.34 246 ASP A O 1
ATOM 611 N N . ASP A 1 90 ? 20.878 -15.392 -41.033 1.00 17.71 247 ASP A N 1
ATOM 612 C CA . ASP A 1 90 ? 21.806 -14.717 -41.938 1.00 18.94 247 ASP A CA 1
ATOM 613 C C . ASP A 1 90 ? 22.219 -13.343 -41.420 1.00 17.76 247 ASP A C 1
ATOM 614 O O . ASP A 1 90 ? 23.377 -12.945 -41.571 1.00 14.10 247 ASP A O 1
ATOM 619 N N . LYS A 1 91 ? 21.277 -12.563 -40.880 1.00 13.20 248 LYS A N 1
ATOM 620 C CA . LYS A 1 91 ? 21.659 -11.236 -40.406 1.00 12.90 248 LYS A CA 1
ATOM 621 C C . LYS A 1 91 ? 22.660 -11.334 -39.261 1.00 10.58 248 LYS A C 1
ATOM 622 O O . LYS A 1 91 ? 23.624 -10.552 -39.186 1.00 11.32 248 LYS A O 1
ATOM 628 N N . LEU A 1 92 ? 22.460 -12.305 -38.371 1.00 11.07 249 LEU A N 1
ATOM 629 C CA . LEU A 1 92 ? 23.374 -12.441 -37.244 1.00 14.77 249 LEU A CA 1
ATOM 630 C C . LEU A 1 92 ? 24.740 -12.929 -37.700 1.00 14.20 249 LEU A C 1
ATOM 631 O O . LEU A 1 92 ? 25.769 -12.400 -37.264 1.00 12.28 249 LEU A O 1
ATOM 636 N N . ARG A 1 93 ? 24.766 -13.948 -38.572 1.00 12.47 250 ARG A N 1
ATOM 637 C CA . ARG A 1 93 ? 26.031 -14.400 -39.160 1.00 13.93 250 ARG A CA 1
ATOM 638 C C . ARG A 1 93 ? 26.759 -13.259 -39.853 1.00 10.34 250 ARG A C 1
ATOM 639 O O . ARG A 1 93 ? 27.964 -13.071 -39.662 1.00 11.89 250 ARG A O 1
ATOM 647 N N . GLN A 1 94 ? 26.043 -12.490 -40.675 1.00 10.91 251 GLN A N 1
ATOM 648 C CA . GLN A 1 94 ? 26.671 -11.381 -41.382 1.00 11.74 251 GLN A CA 1
ATOM 649 C C . GLN A 1 94 ? 27.295 -10.383 -40.406 1.00 10.21 251 GLN A C 1
ATOM 650 O O . GLN A 1 94 ? 28.427 -9.924 -40.613 1.00 11.61 251 GLN A O 1
ATOM 656 N N . SER A 1 95 ? 26.575 -10.035 -39.340 1.00 10.82 252 SER A N 1
ATOM 657 C CA . SER A 1 95 ? 27.088 -9.047 -38.385 1.00 12.33 252 SER A CA 1
ATOM 658 C C . SER A 1 95 ? 28.313 -9.565 -37.634 1.00 8.58 252 SER A C 1
ATOM 659 O O . SER A 1 95 ? 29.254 -8.803 -37.373 1.00 10.67 252 SER A O 1
ATOM 670 N N . ARG A 1 97 ? 30.462 -11.980 -38.789 1.00 10.16 254 ARG A N 1
ATOM 671 C CA . ARG A 1 97 ? 31.559 -12.014 -39.755 1.00 11.35 254 ARG A CA 1
ATOM 672 C C . ARG A 1 97 ? 32.130 -10.622 -39.985 1.00 15.58 254 ARG A C 1
ATOM 673 O O . ARG A 1 97 ? 33.351 -10.457 -40.096 1.00 12.22 254 ARG A O 1
ATOM 681 N N . ARG A 1 98 ? 31.255 -9.613 -40.088 1.00 13.73 255 ARG A N 1
ATOM 682 C CA . ARG A 1 98 ? 31.709 -8.224 -40.192 1.00 13.54 255 ARG A CA 1
ATOM 683 C C . ARG A 1 98 ? 32.543 -7.820 -38.985 1.00 10.06 255 ARG A C 1
ATOM 684 O O . ARG A 1 98 ? 33.597 -7.193 -39.133 1.00 13.30 255 ARG A O 1
ATOM 692 N N . PHE A 1 99 ? 32.097 -8.189 -37.775 1.00 10.84 256 PHE A N 1
ATOM 693 C CA . PHE A 1 99 ? 32.898 -7.927 -36.580 1.00 13.09 256 PHE A CA 1
ATOM 694 C C . PHE A 1 99 ? 34.270 -8.587 -36.694 1.00 13.00 256 PHE A C 1
ATOM 695 O O . PHE A 1 99 ? 35.301 -7.958 -36.407 1.00 9.87 256 PHE A O 1
ATOM 703 N N . ALA A 1 100 ? 34.306 -9.830 -37.189 1.00 8.74 257 ALA A N 1
ATOM 704 C CA . ALA A 1 100 ? 35.575 -10.549 -37.243 1.00 12.54 257 ALA A CA 1
ATOM 705 C C . ALA A 1 100 ? 36.499 -9.955 -38.300 1.00 14.61 257 ALA A C 1
ATOM 706 O O . ALA A 1 100 ? 37.728 -10.014 -38.155 1.00 16.24 257 ALA A O 1
ATOM 708 N N . ASN A 1 101 ? 35.930 -9.373 -39.352 1.00 11.86 258 ASN A N 1
ATOM 709 C CA . ASN A 1 101 ? 36.681 -8.691 -40.410 1.00 14.42 258 ASN A CA 1
ATOM 710 C C . ASN A 1 101 ? 37.145 -7.293 -40.022 1.00 17.33 258 ASN A C 1
ATOM 711 O O . ASN A 1 101 ? 38.120 -6.796 -40.603 1.00 19.60 258 ASN A O 1
ATOM 716 N N . THR A 1 102 ? 36.472 -6.648 -39.068 1.00 15.31 259 THR A N 1
ATOM 717 C CA . THR A 1 102 ? 36.789 -5.304 -38.602 1.00 13.69 259 THR A CA 1
ATOM 718 C C . THR A 1 102 ? 37.822 -5.291 -37.486 1.00 18.00 259 THR A C 1
ATOM 719 O O . THR A 1 102 ? 38.716 -4.437 -37.481 1.00 18.08 259 THR A O 1
ATOM 723 N N . HIS A 1 103 ? 37.726 -6.221 -36.546 1.00 16.05 260 HIS A N 1
ATOM 724 C CA . HIS A 1 103 ? 38.537 -6.196 -35.342 1.00 17.95 260 HIS A CA 1
ATOM 725 C C . HIS A 1 103 ? 39.532 -7.347 -35.317 1.00 14.05 260 HIS A C 1
ATOM 726 O O . HIS A 1 103 ? 39.358 -8.387 -35.957 1.00 15.25 260 HIS A O 1
ATOM 733 N N . THR A 1 104 ? 40.606 -7.128 -34.581 1.00 15.44 261 THR A N 1
ATOM 734 C CA . THR A 1 104 ? 41.611 -8.143 -34.356 1.00 11.37 261 THR A CA 1
ATOM 735 C C . THR A 1 104 ? 41.706 -8.381 -32.860 1.00 13.51 261 THR A C 1
ATOM 736 O O . THR A 1 104 ? 41.333 -7.527 -32.052 1.00 17.74 261 THR A O 1
ATOM 740 N N . ALA A 1 105 ? 42.194 -9.551 -32.489 1.00 11.93 262 ALA A N 1
ATOM 741 C CA . ALA A 1 105 ? 42.271 -9.910 -31.090 1.00 12.95 262 ALA A CA 1
ATOM 742 C C . ALA A 1 105 ? 43.243 -8.958 -30.361 1.00 15.68 262 ALA A C 1
ATOM 743 O O . ALA A 1 105 ? 44.169 -8.440 -30.980 1.00 12.67 262 ALA A O 1
ATOM 745 N N . PRO A 1 106 ? 43.009 -8.696 -29.063 1.00 18.67 263 PRO A N 1
ATOM 746 C CA . PRO A 1 106 ? 41.919 -9.257 -28.259 1.00 13.66 263 PRO A CA 1
ATOM 747 C C . PRO A 1 106 ? 40.577 -8.604 -28.542 1.00 14.00 263 PRO A C 1
ATOM 748 O O . PRO A 1 106 ? 40.506 -7.395 -28.761 1.00 13.99 263 PRO A O 1
ATOM 752 N N . ALA A 1 107 ? 39.539 -9.433 -28.588 1.00 13.74 264 ALA A N 1
ATOM 753 C CA . ALA A 1 107 ? 38.170 -8.976 -28.784 1.00 12.67 264 ALA A CA 1
ATOM 754 C C . ALA A 1 107 ? 37.241 -10.008 -28.166 1.00 10.00 264 ALA A C 1
ATOM 755 O O . ALA A 1 107 ? 37.600 -11.179 -28.030 1.00 10.46 264 ALA A O 1
ATOM 757 N N . THR A 1 108 ? 36.046 -9.569 -27.781 1.00 9.73 265 THR A N 1
ATOM 758 C CA . THR A 1 108 ? 35.060 -10.432 -27.149 1.00 9.04 265 THR A CA 1
ATOM 759 C C . THR A 1 108 ? 33.758 -10.350 -27.918 1.00 7.13 265 THR A C 1
ATOM 760 O O . THR A 1 108 ? 33.357 -9.260 -28.320 1.00 9.79 265 THR A O 1
ATOM 764 N N . VAL A 1 109 ? 33.104 -11.487 -28.152 1.00 8.13 266 VAL A N 1
ATOM 765 C CA . VAL A 1 109 ? 31.759 -11.459 -28.728 1.00 10.48 266 VAL A CA 1
ATOM 766 C C . VAL A 1 109 ? 30.794 -12.134 -27.763 1.00 12.15 266 VAL A C 1
ATOM 767 O O . VAL A 1 109 ? 31.124 -13.147 -27.130 1.00 9.84 266 VAL A O 1
ATOM 771 N N . VAL A 1 110 ? 29.653 -11.496 -27.566 1.00 10.95 267 VAL A N 1
ATOM 772 C CA . VAL A 1 110 ? 28.566 -12.036 -26.770 1.00 9.75 267 VAL A CA 1
ATOM 773 C C . VAL A 1 110 ? 27.457 -12.413 -27.741 1.00 10.80 267 VAL A C 1
ATOM 774 O O . VAL A 1 110 ? 26.940 -11.566 -28.474 1.00 8.54 267 VAL A O 1
ATOM 778 N N . LEU A 1 111 ? 27.149 -13.697 -27.817 1.00 7.77 268 LEU A N 1
ATOM 779 C CA . LEU A 1 111 ? 26.041 -14.160 -28.639 1.00 8.42 268 LEU A CA 1
ATOM 780 C C . LEU A 1 111 ? 24.929 -14.549 -27.686 1.00 10.69 268 LEU A C 1
ATOM 781 O O . LEU A 1 111 ? 25.133 -15.403 -26.813 1.00 12.46 268 LEU A O 1
ATOM 786 N N . VAL A 1 112 ? 23.763 -13.930 -27.857 1.00 8.43 269 VAL A N 1
ATOM 787 C CA . VAL A 1 112 ? 22.595 -14.232 -27.041 1.00 10.20 269 VAL A CA 1
ATOM 788 C C . VAL A 1 112 ? 21.666 -15.068 -27.913 1.00 13.45 269 VAL A C 1
ATOM 789 O O . VAL A 1 112 ? 20.880 -14.527 -28.687 1.00 10.40 269 VAL A O 1
ATOM 793 N N . SER A 1 113 ? 21.818 -16.386 -27.867 1.00 14.46 270 SER A N 1
ATOM 794 C CA . SER A 1 113 ? 21.042 -17.262 -28.728 1.00 14.18 270 SER A CA 1
ATOM 795 C C . SER A 1 113 ? 21.090 -18.661 -28.155 1.00 15.82 270 SER A C 1
ATOM 796 O O . SER A 1 113 ? 21.915 -18.972 -27.297 1.00 16.25 270 SER A O 1
ATOM 799 N N . THR A 1 114 ? 20.204 -19.506 -28.670 1.00 16.79 271 THR A N 1
ATOM 800 C CA . THR A 1 114 ? 20.240 -20.933 -28.406 1.00 21.97 271 THR A CA 1
ATOM 801 C C . THR A 1 114 ? 20.494 -21.745 -29.669 1.00 21.89 271 THR A C 1
ATOM 802 O O . THR A 1 114 ? 20.625 -22.972 -29.579 1.00 18.67 271 THR A O 1
ATOM 806 N N . ASP A 1 115 ? 20.632 -21.093 -30.827 1.00 18.07 272 ASP A N 1
ATOM 807 C CA . ASP A 1 115 ? 20.473 -21.743 -32.128 1.00 19.90 272 ASP A CA 1
ATOM 808 C C . ASP A 1 115 ? 21.771 -22.402 -32.582 1.00 20.27 272 ASP A C 1
ATOM 809 O O . ASP A 1 115 ? 22.778 -21.722 -32.784 1.00 18.81 272 ASP A O 1
ATOM 814 N N . VAL A 1 116 ? 21.730 -23.732 -32.746 1.00 21.80 273 VAL A N 1
ATOM 815 C CA . VAL A 1 116 ? 22.875 -24.529 -33.183 1.00 17.56 273 VAL A CA 1
ATOM 816 C C . VAL A 1 116 ? 23.462 -24.044 -34.502 1.00 19.37 273 VAL A C 1
ATOM 817 O O . VAL A 1 116 ? 24.646 -24.303 -34.799 1.00 19.90 273 VAL A O 1
ATOM 821 N N . ASN A 1 117 ? 22.666 -23.349 -35.313 1.00 16.12 274 ASN A N 1
ATOM 822 C CA . ASN A 1 117 ? 23.148 -22.852 -36.595 1.00 21.07 274 ASN A CA 1
ATOM 823 C C . ASN A 1 117 ? 24.231 -21.783 -36.461 1.00 20.82 274 ASN A C 1
ATOM 824 O O . ASN A 1 117 ? 24.773 -21.348 -37.479 1.00 23.06 274 ASN A O 1
ATOM 829 N N . PHE A 1 118 ? 24.521 -21.307 -35.257 1.00 15.12 275 PHE A N 1
ATOM 830 C CA . PHE A 1 118 ? 25.638 -20.383 -35.074 1.00 14.42 275 PHE A CA 1
ATOM 831 C C . PHE A 1 118 ? 26.923 -21.069 -34.618 1.00 15.85 275 PHE A C 1
ATOM 832 O O . PHE A 1 118 ? 27.939 -20.382 -34.435 1.00 16.73 275 PHE A O 1
ATOM 840 N N . ALA A 1 119 ? 26.917 -22.402 -34.466 1.00 12.99 276 ALA A N 1
ATOM 841 C CA . ALA A 1 119 ? 28.099 -23.105 -33.964 1.00 17.01 276 ALA A CA 1
ATOM 842 C C . ALA A 1 119 ? 29.359 -22.763 -34.762 1.00 13.42 276 ALA A C 1
ATOM 843 O O . ALA A 1 119 ? 30.391 -22.392 -34.184 1.00 17.72 276 ALA A O 1
ATOM 845 N N . LEU A 1 120 ? 29.293 -22.868 -36.096 1.00 15.92 277 LEU A N 1
ATOM 846 C CA . LEU A 1 120 ? 30.463 -22.563 -36.918 1.00 17.01 277 LEU A CA 1
ATOM 847 C C . LEU A 1 120 ? 30.993 -21.183 -36.598 1.00 15.95 277 LEU A C 1
ATOM 848 O O . LEU A 1 120 ? 32.197 -20.995 -36.358 1.00 16.04 277 LEU A O 1
ATOM 853 N N . GLU A 1 121 ? 30.084 -20.210 -36.526 1.00 12.66 278 GLU A N 1
ATOM 854 C CA . GLU A 1 121 ? 30.505 -18.847 -36.261 1.00 13.89 278 GLU A CA 1
ATOM 855 C C . GLU A 1 121 ? 31.272 -18.779 -34.953 1.00 13.25 278 GLU A C 1
ATOM 856 O O . GLU A 1 121 ? 32.399 -18.254 -34.907 1.00 15.05 278 GLU A O 1
ATOM 862 N N . LEU A 1 122 ? 30.708 -19.376 -33.890 1.00 11.07 279 LEU A N 1
ATOM 863 C CA . LEU A 1 122 ? 31.370 -19.309 -32.594 1.00 0.00 279 LEU A CA 1
ATOM 864 C C . LEU A 1 122 ? 32.740 -19.958 -32.684 1.00 10.89 279 LEU A C 1
ATOM 865 O O . LEU A 1 122 ? 33.717 -19.434 -32.150 1.00 10.80 279 LEU A O 1
ATOM 870 N N . SER A 1 123 ? 32.829 -21.089 -33.381 1.00 9.70 280 SER A N 1
ATOM 871 C CA . SER A 1 123 ? 34.124 -21.752 -33.535 1.00 11.76 280 SER A CA 1
ATOM 872 C C . SER A 1 123 ? 35.105 -20.863 -34.302 1.00 12.73 280 SER A C 1
ATOM 873 O O . SER A 1 123 ? 36.220 -20.579 -33.819 1.00 12.04 280 SER A O 1
ATOM 876 N N . ASP A 1 124 ? 34.688 -20.366 -35.478 1.00 13.57 281 ASP A N 1
ATOM 877 C CA . ASP A 1 124 ? 35.594 -19.566 -36.304 1.00 13.02 281 ASP A CA 1
ATOM 878 C C . ASP A 1 124 ? 36.061 -18.329 -35.551 1.00 10.40 281 ASP A C 1
ATOM 879 O O . ASP A 1 124 ? 37.234 -17.952 -35.613 1.00 11.25 281 ASP A O 1
ATOM 884 N N . LEU A 1 125 ? 35.146 -17.658 -34.851 1.00 11.69 282 LEU A N 1
ATOM 885 C CA . LEU A 1 125 ? 35.554 -16.445 -34.157 1.00 8.11 282 LEU A CA 1
ATOM 886 C C . LEU A 1 125 ? 36.491 -16.785 -32.999 1.00 10.66 282 LEU A C 1
ATOM 887 O O . LEU A 1 125 ? 37.442 -16.039 -32.727 1.00 13.63 282 LEU A O 1
ATOM 892 N N . ARG A 1 126 ? 36.289 -17.941 -32.362 1.00 10.82 283 ARG A N 1
ATOM 893 C CA . ARG A 1 126 ? 37.165 -18.326 -31.258 1.00 9.73 283 ARG A CA 1
ATOM 894 C C . ARG A 1 126 ? 38.542 -18.742 -31.764 1.00 11.60 283 ARG A C 1
ATOM 895 O O . ARG A 1 126 ? 39.566 -18.258 -31.276 1.00 13.04 283 ARG A O 1
ATOM 903 N N . HIS A 1 127 ? 38.591 -19.626 -32.756 1.00 9.26 284 HIS A N 1
ATOM 904 C CA . HIS A 1 127 ? 39.869 -20.254 -33.111 1.00 11.13 284 HIS A CA 1
ATOM 905 C C . HIS A 1 127 ? 40.583 -19.581 -34.267 1.00 12.78 284 HIS A C 1
ATOM 906 O O . HIS A 1 127 ? 41.804 -19.357 -34.192 1.00 11.84 284 HIS A O 1
ATOM 913 N N . ARG A 1 128 ? 39.849 -19.248 -35.331 1.00 11.64 285 ARG A N 1
ATOM 914 C CA . ARG A 1 128 ? 40.416 -18.533 -36.459 1.00 11.46 285 ARG A CA 1
ATOM 915 C C . ARG A 1 128 ? 40.636 -17.053 -36.182 1.00 13.85 285 ARG A C 1
ATOM 916 O O . ARG A 1 128 ? 41.465 -16.442 -36.854 1.00 14.51 285 ARG A O 1
ATOM 924 N N . HIS A 1 129 ? 39.912 -16.445 -35.231 1.00 9.43 286 HIS A N 1
ATOM 925 C CA . HIS A 1 129 ? 40.167 -15.047 -34.928 1.00 13.06 286 HIS A CA 1
ATOM 926 C C . HIS A 1 129 ? 40.727 -14.806 -33.526 1.00 7.78 286 HIS A C 1
ATOM 927 O O . HIS A 1 129 ? 41.196 -13.699 -33.250 1.00 12.09 286 HIS A O 1
ATOM 934 N N . GLY A 1 130 ? 40.747 -15.808 -32.657 1.00 11.28 287 GLY A N 1
ATOM 935 C CA . GLY A 1 130 ? 41.274 -15.602 -31.318 1.00 14.85 287 GLY A CA 1
ATOM 936 C C . GLY A 1 130 ? 40.373 -14.825 -30.378 1.00 11.60 287 GLY A C 1
ATOM 937 O O . GLY A 1 130 ? 40.841 -14.350 -29.339 1.00 13.95 287 GLY A O 1
ATOM 938 N N . PHE A 1 131 ? 39.096 -14.696 -30.705 1.00 9.84 288 PHE A N 1
ATOM 939 C CA . PHE A 1 131 ? 38.180 -13.901 -29.889 1.00 9.17 288 PHE A CA 1
ATOM 940 C C . PHE A 1 131 ? 37.731 -14.700 -28.673 1.00 8.80 288 PHE A C 1
ATOM 941 O O . PHE A 1 131 ? 37.705 -15.924 -28.684 1.00 9.82 288 PHE A O 1
ATOM 949 N N . HIS A 1 132 ? 37.420 -13.988 -27.594 1.00 12.08 289 HIS A N 1
ATOM 950 C CA . HIS A 1 132 ? 36.773 -14.591 -26.436 1.00 10.40 289 HIS A CA 1
ATOM 951 C C . HIS A 1 132 ? 35.265 -14.656 -26.689 1.00 9.58 289 HIS A C 1
ATOM 952 O O . HIS A 1 132 ? 34.671 -13.652 -27.094 1.00 11.44 289 HIS A O 1
ATOM 959 N N . ILE A 1 133 ? 34.665 -15.832 -26.475 1.00 12.02 290 ILE A N 1
ATOM 960 C CA . ILE A 1 133 ? 33.268 -16.104 -26.824 1.00 15.07 290 ILE A CA 1
ATOM 961 C C . ILE A 1 133 ? 32.422 -16.237 -25.557 1.00 13.80 290 ILE A C 1
ATOM 962 O O . ILE A 1 133 ? 32.678 -17.105 -24.704 1.00 13.25 290 ILE A O 1
ATOM 967 N N . ILE A 1 134 ? 31.368 -15.424 -25.462 1.00 8.23 291 ILE A N 1
ATOM 968 C CA . ILE A 1 134 ? 30.416 -15.503 -24.365 1.00 10.94 291 ILE A CA 1
ATOM 969 C C . ILE A 1 134 ? 29.082 -15.901 -24.975 1.00 11.37 291 ILE A C 1
ATOM 970 O O . ILE A 1 134 ? 28.582 -15.201 -25.857 1.00 12.72 291 ILE A O 1
ATOM 975 N N . LEU A 1 135 ? 28.538 -17.044 -24.550 1.00 11.67 292 LEU A N 1
ATOM 976 C CA . LEU A 1 135 ? 27.237 -17.516 -25.024 1.00 11.18 292 LEU A CA 1
ATOM 977 C C . LEU A 1 135 ? 26.212 -17.329 -23.915 1.00 13.10 292 LEU A C 1
ATOM 978 O O . LEU A 1 135 ? 26.336 -17.924 -22.836 1.00 14.00 292 LEU A O 1
ATOM 983 N N . VAL A 1 136 ? 25.192 -16.522 -24.186 1.00 12.41 293 VAL A N 1
ATOM 984 C CA . VAL A 1 136 ? 24.082 -16.308 -23.271 1.00 14.20 293 VAL A CA 1
ATOM 985 C C . VAL A 1 136 ? 22.906 -17.064 -23.860 1.00 16.03 293 VAL A C 1
ATOM 986 O O . VAL A 1 136 ? 22.460 -16.759 -24.973 1.00 15.89 293 VAL A O 1
ATOM 990 N N . HIS A 1 137 ? 22.423 -18.071 -23.140 1.00 14.55 294 HIS A N 1
ATOM 991 C CA . HIS A 1 137 ? 21.503 -19.009 -23.750 1.00 14.47 294 HIS A CA 1
ATOM 992 C C . HIS A 1 137 ? 20.392 -19.345 -22.770 1.00 22.19 294 HIS A C 1
ATOM 993 O O . HIS A 1 137 ? 20.576 -19.300 -21.551 1.00 19.66 294 HIS A O 1
ATOM 1000 N N . LYS A 1 138 ? 19.237 -19.682 -23.315 1.00 25.23 295 LYS A N 1
ATOM 1001 C CA . LYS A 1 138 ? 18.214 -20.229 -22.450 1.00 29.42 295 LYS A CA 1
ATOM 1002 C C . LYS A 1 138 ? 18.496 -21.708 -22.233 1.00 30.54 295 LYS A C 1
ATOM 1003 O O . LYS A 1 138 ? 19.310 -22.320 -22.933 1.00 24.65 295 LYS A O 1
ATOM 1009 N N . ASN A 1 139 ? 17.840 -22.279 -21.230 1.00 31.92 296 ASN A N 1
ATOM 1010 C CA . ASN A 1 139 ? 17.916 -23.720 -21.070 1.00 33.91 296 ASN A CA 1
ATOM 1011 C C . ASN A 1 139 ? 17.392 -24.382 -22.339 1.00 35.02 296 ASN A C 1
ATOM 1012 O O . ASN A 1 139 ? 16.566 -23.813 -23.059 1.00 42.27 296 ASN A O 1
ATOM 1017 N N . GLN A 1 140 ? 17.910 -25.582 -22.621 1.00 37.13 297 GLN A N 1
ATOM 1018 C CA . GLN A 1 140 ? 17.658 -26.322 -23.859 1.00 37.30 297 GLN A CA 1
ATOM 1019 C C . GLN A 1 140 ? 18.482 -25.741 -25.002 1.00 39.04 297 GLN A C 1
ATOM 1020 O O . GLN A 1 140 ? 18.021 -25.678 -26.147 1.00 40.69 297 GLN A O 1
ATOM 1026 N N . ALA A 1 141 ? 19.706 -25.323 -24.705 1.00 36.62 298 ALA A N 1
ATOM 1027 C CA . ALA A 1 141 ? 20.595 -24.793 -25.724 1.00 32.63 298 ALA A CA 1
ATOM 1028 C C . ALA A 1 141 ? 21.384 -25.918 -26.369 1.00 35.49 298 ALA A C 1
ATOM 1029 O O . ALA A 1 141 ? 21.680 -26.937 -25.737 1.00 35.59 298 ALA A O 1
ATOM 1031 N N . SER A 1 142 ? 21.737 -25.716 -27.637 1.00 32.66 299 SER A N 1
ATOM 1032 C CA . SER A 1 142 ? 22.488 -26.723 -28.373 1.00 29.97 299 SER A CA 1
ATOM 1033 C C . SER A 1 142 ? 23.853 -26.934 -27.743 1.00 35.61 299 SER A C 1
ATOM 1034 O O . SER A 1 142 ? 24.634 -25.989 -27.607 1.00 27.44 299 SER A O 1
ATOM 1037 N N . GLU A 1 143 ? 24.126 -28.184 -27.355 1.00 35.21 300 GLU A N 1
ATOM 1038 C CA . GLU A 1 143 ? 25.415 -28.544 -26.772 1.00 34.96 300 GLU A CA 1
ATOM 1039 C C . GLU A 1 143 ? 26.550 -28.355 -27.774 1.00 31.52 300 GLU A C 1
ATOM 1040 O O . GLU A 1 143 ? 27.662 -27.962 -27.400 1.00 31.23 300 GLU A O 1
ATOM 1046 N N . ALA A 1 144 ? 26.294 -28.659 -29.049 1.00 33.59 301 ALA A N 1
ATOM 1047 C CA . ALA A 1 144 ? 27.251 -28.329 -30.099 1.00 30.83 301 ALA A CA 1
ATOM 1048 C C . ALA A 1 144 ? 27.572 -26.841 -30.093 1.00 27.20 301 ALA A C 1
ATOM 1049 O O . ALA A 1 144 ? 28.716 -26.443 -30.345 1.00 27.95 301 ALA A O 1
ATOM 1051 N N . LEU A 1 145 ? 26.570 -26.003 -29.811 1.00 27.44 302 LEU A N 1
ATOM 1052 C CA . LEU A 1 145 ? 26.809 -24.571 -29.670 1.00 18.20 302 LEU A CA 1
ATOM 1053 C C . LEU A 1 145 ? 27.544 -24.259 -28.376 1.00 25.58 302 LEU A C 1
ATOM 1054 O O . LEU A 1 145 ? 28.446 -23.415 -28.356 1.00 24.31 302 LEU A O 1
ATOM 1067 N N . HIS A 1 147 ? 29.663 -25.979 -26.666 1.00 22.43 304 HIS A N 1
ATOM 1068 C CA . HIS A 1 147 ? 31.061 -26.405 -26.643 1.00 25.48 304 HIS A CA 1
ATOM 1069 C C . HIS A 1 147 ? 32.016 -25.325 -27.144 1.00 20.36 304 HIS A C 1
ATOM 1070 O O . HIS A 1 147 ? 33.165 -25.260 -26.701 1.00 16.77 304 HIS A O 1
ATOM 1077 N N . HIS A 1 148 ? 31.575 -24.456 -28.039 1.00 18.69 305 HIS A N 1
ATOM 1078 C CA . HIS A 1 148 ? 32.515 -23.459 -28.549 1.00 19.76 305 HIS A CA 1
ATOM 1079 C C . HIS A 1 148 ? 32.716 -22.260 -27.636 1.00 20.49 305 HIS A C 1
ATOM 1080 O O . HIS A 1 148 ? 33.682 -21.524 -27.823 1.00 17.91 305 HIS A O 1
ATOM 1087 N N . ALA A 1 149 ? 31.839 -22.024 -26.673 1.00 16.09 306 ALA A N 1
ATOM 1088 C CA . ALA A 1 149 ? 31.949 -20.813 -25.891 1.00 15.43 306 ALA A CA 1
ATOM 1089 C C . ALA A 1 149 ? 33.062 -20.932 -24.854 1.00 14.81 306 ALA A C 1
ATOM 1090 O O . ALA A 1 149 ? 33.329 -22.009 -24.310 1.00 14.74 306 ALA A O 1
ATOM 1092 N N . ASN A 1 150 ? 33.731 -19.802 -24.607 1.00 13.17 307 ASN A N 1
ATOM 1093 C CA . ASN A 1 150 ? 34.625 -19.706 -23.456 1.00 16.96 307 ASN A CA 1
ATOM 1094 C C . ASN A 1 150 ? 33.846 -19.584 -22.154 1.00 19.83 307 ASN A C 1
ATOM 1095 O O . ASN A 1 150 ? 34.248 -20.168 -21.142 1.00 14.50 307 ASN A O 1
ATOM 1100 N N . GLN A 1 151 ? 32.745 -18.813 -22.137 1.00 13.24 308 GLN A N 1
ATOM 1101 C CA . GLN A 1 151 ? 31.910 -18.803 -20.937 1.00 16.14 308 GLN A CA 1
ATOM 1102 C C . GLN A 1 151 ? 30.455 -18.925 -21.343 1.00 17.06 308 GLN A C 1
ATOM 1103 O O . GLN A 1 151 ? 30.028 -18.342 -22.343 1.00 13.14 308 GLN A O 1
ATOM 1109 N N . LEU A 1 152 ? 29.717 -19.715 -20.562 1.00 17.97 309 LEU A N 1
ATOM 1110 C CA . LEU A 1 152 ? 28.296 -19.961 -20.754 1.00 14.25 309 LEU A CA 1
ATOM 1111 C C . LEU A 1 152 ? 27.508 -19.291 -19.637 1.00 20.38 309 LEU A C 1
ATOM 1112 O O . LEU A 1 152 ? 27.831 -19.460 -18.459 1.00 21.29 309 LEU A O 1
ATOM 1117 N N . ILE A 1 153 ? 26.471 -18.544 -20.001 1.00 19.35 310 ILE A N 1
ATOM 1118 C CA . ILE A 1 153 ? 25.633 -17.837 -19.040 1.00 18.35 310 ILE A CA 1
ATOM 1119 C C . ILE A 1 153 ? 24.182 -18.112 -19.405 1.00 20.70 310 ILE A C 1
ATOM 1120 O O . ILE A 1 153 ? 23.832 -18.112 -20.587 1.00 18.51 310 ILE A O 1
ATOM 1125 N N . ARG A 1 154 ? 23.340 -18.363 -18.400 1.00 21.36 311 ARG A N 1
ATOM 1126 C CA . ARG A 1 154 ? 21.926 -18.596 -18.670 1.00 21.77 311 ARG A CA 1
ATOM 1127 C C . ARG A 1 154 ? 21.222 -17.269 -18.897 1.00 18.43 311 ARG A C 1
ATOM 1128 O O . ARG A 1 154 ? 21.446 -16.306 -18.168 1.00 20.56 311 ARG A O 1
ATOM 1136 N N . PHE A 1 155 ? 20.382 -17.221 -19.932 1.00 16.53 312 PHE A N 1
ATOM 1137 C CA . PHE A 1 155 ? 19.659 -15.996 -20.254 1.00 19.91 312 PHE A CA 1
ATOM 1138 C C . PHE A 1 155 ? 18.701 -15.585 -19.146 1.00 21.54 312 PHE A C 1
ATOM 1139 O O . PHE A 1 155 ? 18.350 -14.407 -19.052 1.00 21.09 312 PHE A O 1
ATOM 1147 N N . GLU A 1 156 ? 18.267 -16.537 -18.317 1.00 21.78 313 GLU A N 1
ATOM 1148 C CA . GLU A 1 156 ? 17.345 -16.241 -17.224 1.00 25.27 313 GLU A CA 1
ATOM 1149 C C . GLU A 1 156 ? 17.910 -15.201 -16.267 1.00 29.77 313 GLU A C 1
ATOM 1150 O O . GLU A 1 156 ? 17.148 -14.478 -15.615 1.00 27.55 313 GLU A O 1
ATOM 1156 N N . GLU A 1 157 ? 19.240 -15.107 -16.165 1.00 27.89 314 GLU A N 1
ATOM 1157 C CA . GLU A 1 157 ? 19.850 -14.108 -15.296 1.00 27.77 314 GLU A CA 1
ATOM 1158 C C . GLU A 1 157 ? 19.530 -12.686 -15.731 1.00 26.06 314 GLU A C 1
ATOM 1159 O O . GLU A 1 157 ? 19.635 -11.760 -14.920 1.00 29.74 314 GLU A O 1
ATOM 1165 N N . PHE A 1 158 ? 19.155 -12.485 -16.990 1.00 25.40 315 PHE A N 1
ATOM 1166 C CA . PHE A 1 158 ? 18.941 -11.145 -17.505 1.00 25.85 315 PHE A CA 1
ATOM 1167 C C . PHE A 1 158 ? 17.479 -10.737 -17.495 1.00 25.57 315 PHE A C 1
ATOM 1168 O O . PHE A 1 158 ? 17.181 -9.557 -17.730 1.00 24.35 315 PHE A O 1
ATOM 1176 N N . ILE A 1 159 ? 16.569 -11.680 -17.225 1.00 27.34 316 ILE A N 1
ATOM 1177 C CA . ILE A 1 159 ? 15.134 -11.454 -17.349 1.00 25.53 316 ILE A CA 1
ATOM 1178 C C . ILE A 1 159 ? 14.371 -11.863 -16.089 1.00 34.16 316 ILE A C 1
ATOM 1179 O O . ILE A 1 159 ? 13.192 -12.227 -16.170 1.00 35.35 316 ILE A O 1
ATOM 1184 N N . SER A 1 160 ? 15.024 -11.876 -14.928 1.00 33.43 317 SER A N 1
ATOM 1185 C CA . SER A 1 160 ? 14.304 -12.155 -13.683 1.00 38.35 317 SER A CA 1
ATOM 1186 C C . SER A 1 160 ? 14.750 -11.151 -12.624 1.00 39.50 317 SER A C 1
ATOM 1187 O O . SER A 1 160 ? 15.514 -10.220 -12.895 1.00 38.70 317 SER A O 1
ATOM 1190 N N . ASP A 1 161 ? 14.279 -11.362 -11.400 1.00 43.80 318 ASP A N 1
ATOM 1191 C CA . ASP A 1 161 ? 14.628 -10.511 -10.273 1.00 46.58 318 ASP A CA 1
ATOM 1192 C C . ASP A 1 161 ? 15.493 -11.270 -9.268 1.00 48.90 318 ASP A C 1
ATOM 1193 O O . ASP A 1 161 ? 16.719 -11.144 -9.262 1.00 48.58 318 ASP A O 1
ATOM 1198 N N . THR B 1 12 ? -15.470 -48.980 -17.329 1.00 29.70 169 THR B N 1
ATOM 1199 C CA . THR B 1 12 ? -15.971 -48.350 -16.108 1.00 30.25 169 THR B CA 1
ATOM 1200 C C . THR B 1 12 ? -15.005 -47.295 -15.558 1.00 30.52 169 THR B C 1
ATOM 1201 O O . THR B 1 12 ? -15.395 -46.470 -14.733 1.00 31.30 169 THR B O 1
ATOM 1205 N N . LEU B 1 13 ? -13.738 -47.327 -16.001 1.00 20.24 170 LEU B N 1
ATOM 1206 C CA . LEU B 1 13 ? -12.808 -46.316 -15.512 1.00 20.24 170 LEU B CA 1
ATOM 1207 C C . LEU B 1 13 ? -12.514 -45.292 -16.597 1.00 16.42 170 LEU B C 1
ATOM 1208 O O . LEU B 1 13 ? -12.280 -45.670 -17.751 1.00 18.52 170 LEU B O 1
ATOM 1213 N N . PRO B 1 14 ? -12.498 -43.999 -16.273 1.00 14.13 171 PRO B N 1
ATOM 1214 C CA . PRO B 1 14 ? -12.080 -43.004 -17.261 1.00 12.12 171 PRO B CA 1
ATOM 1215 C C . PRO B 1 14 ? -10.605 -43.169 -17.576 1.00 13.83 171 PRO B C 1
ATOM 1216 O O . PRO B 1 14 ? -9.816 -43.503 -16.682 1.00 14.48 171 PRO B O 1
ATOM 1220 N N . PRO B 1 15 ? -10.200 -42.952 -18.828 1.00 14.23 172 PRO B N 1
ATOM 1221 C CA . PRO B 1 15 ? -8.783 -43.057 -19.188 1.00 8.98 172 PRO B CA 1
ATOM 1222 C C . PRO B 1 15 ? -7.987 -41.850 -18.708 1.00 14.45 172 PRO B C 1
ATOM 1223 O O . PRO B 1 15 ? -8.494 -40.730 -18.630 1.00 11.89 172 PRO B O 1
ATOM 1227 N N . ILE B 1 16 ? -6.718 -42.093 -18.388 1.00 9.42 173 ILE B N 1
ATOM 1228 C CA . ILE B 1 16 ? -5.765 -41.022 -18.126 1.00 10.85 173 ILE B CA 1
ATOM 1229 C C . ILE B 1 16 ? -4.578 -41.200 -19.054 1.00 11.16 173 ILE B C 1
ATOM 1230 O O . ILE B 1 16 ? -4.155 -42.328 -19.345 1.00 10.92 173 ILE B O 1
ATOM 1235 N N . GLY B 1 17 ? -4.043 -40.099 -19.529 1.00 9.87 174 GLY B N 1
ATOM 1236 C CA . GLY B 1 17 ? -2.830 -40.139 -20.332 1.00 10.59 174 GLY B CA 1
ATOM 1237 C C . GLY B 1 17 ? -1.790 -39.202 -19.769 1.00 12.42 174 GLY B C 1
ATOM 1238 O O . GLY B 1 17 ? -2.106 -38.083 -19.361 1.00 11.92 174 GLY B O 1
ATOM 1239 N N . VAL B 1 18 ? -0.542 -39.678 -19.734 1.00 11.24 175 VAL B N 1
ATOM 1240 C CA . VAL B 1 18 ? 0.593 -38.891 -19.269 1.00 12.24 175 VAL B CA 1
ATOM 1241 C C . VAL B 1 18 ? 1.495 -38.621 -20.457 1.00 7.12 175 VAL B C 1
ATOM 1242 O O . VAL B 1 18 ? 1.808 -39.535 -21.231 1.00 9.96 175 VAL B O 1
ATOM 1246 N N . PHE B 1 19 ? 1.923 -37.365 -20.598 1.00 7.56 176 PHE B N 1
ATOM 1247 C CA . PHE B 1 19 ? 2.739 -36.933 -21.727 1.00 11.12 176 PHE B CA 1
ATOM 1248 C C . PHE B 1 19 ? 3.921 -36.191 -21.134 1.00 10.27 176 PHE B C 1
ATOM 1249 O O . PHE B 1 19 ? 3.761 -35.067 -20.660 1.00 12.33 176 PHE B O 1
ATOM 1257 N N . TRP B 1 20 ? 5.101 -36.808 -21.149 1.00 8.70 177 TRP B N 1
ATOM 1258 C CA . TRP B 1 20 ? 6.233 -36.304 -20.381 1.00 13.71 177 TRP B CA 1
ATOM 1259 C C . TRP B 1 20 ? 7.309 -35.796 -21.333 1.00 16.89 177 TRP B C 1
ATOM 1260 O O . TRP B 1 20 ? 7.916 -36.582 -22.078 1.00 15.91 177 TRP B O 1
ATOM 1271 N N . ASP B 1 21 ? 7.516 -34.473 -21.297 1.00 16.32 178 ASP B N 1
ATOM 1272 C CA . ASP B 1 21 ? 8.529 -33.739 -22.056 1.00 15.50 178 ASP B CA 1
ATOM 1273 C C . ASP B 1 21 ? 9.790 -33.773 -21.197 1.00 20.06 178 ASP B C 1
ATOM 1274 O O . ASP B 1 21 ? 10.141 -32.810 -20.516 1.00 21.00 178 ASP B O 1
ATOM 1279 N N . ILE B 1 22 ? 10.457 -34.930 -21.196 1.00 15.82 179 ILE B N 1
ATOM 1280 C CA . ILE B 1 22 ? 11.540 -35.139 -20.233 1.00 21.50 179 ILE B CA 1
ATOM 1281 C C . ILE B 1 22 ? 12.739 -34.228 -20.497 1.00 28.42 179 ILE B C 1
ATOM 1282 O O . ILE B 1 22 ? 13.499 -33.927 -19.570 1.00 26.03 179 ILE B O 1
ATOM 1287 N N . GLU B 1 23 ? 12.954 -33.777 -21.740 1.00 25.18 180 GLU B N 1
ATOM 1288 C CA . GLU B 1 23 ? 14.058 -32.842 -21.961 1.00 30.79 180 GLU B CA 1
ATOM 1289 C C . GLU B 1 23 ? 13.843 -31.559 -21.170 1.00 32.06 180 GLU B C 1
ATOM 1290 O O . GLU B 1 23 ? 14.807 -30.951 -20.682 1.00 34.70 180 GLU B O 1
ATOM 1296 N N . ASN B 1 24 ? 12.587 -31.151 -21.015 1.00 24.17 181 ASN B N 1
ATOM 1297 C CA . ASN B 1 24 ? 12.257 -29.953 -20.259 1.00 30.84 181 ASN B CA 1
ATOM 1298 C C . ASN B 1 24 ? 12.146 -30.251 -18.763 1.00 29.50 181 ASN B C 1
ATOM 1299 O O . ASN B 1 24 ? 12.743 -29.550 -17.939 1.00 36.02 181 ASN B O 1
ATOM 1304 N N . CYS B 1 25 ? 11.411 -31.299 -18.392 1.00 23.91 182 CYS B N 1
ATOM 1305 C CA . CYS B 1 25 ? 11.255 -31.724 -17.000 1.00 24.35 182 CYS B CA 1
ATOM 1306 C C . CYS B 1 25 ? 12.097 -32.978 -16.785 1.00 22.64 182 CYS B C 1
ATOM 1307 O O . CYS B 1 25 ? 11.585 -34.094 -16.704 1.00 22.97 182 CYS B O 1
ATOM 1310 N N . SER B 1 26 ? 13.408 -32.782 -16.687 1.00 30.17 183 SER B N 1
ATOM 1311 C CA . SER B 1 26 ? 14.345 -33.894 -16.636 1.00 29.38 183 SER B CA 1
ATOM 1312 C C . SER B 1 26 ? 14.492 -34.433 -15.217 1.00 29.88 183 SER B C 1
ATOM 1313 O O . SER B 1 26 ? 14.256 -33.736 -14.226 1.00 33.47 183 SER B O 1
ATOM 1316 N N . VAL B 1 27 ? 14.876 -35.703 -15.130 1.00 29.74 184 VAL B N 1
ATOM 1317 C CA . VAL B 1 27 ? 15.176 -36.324 -13.844 1.00 35.01 184 VAL B CA 1
ATOM 1318 C C . VAL B 1 27 ? 16.622 -35.988 -13.499 1.00 37.16 184 VAL B C 1
ATOM 1319 O O . VAL B 1 27 ? 17.538 -36.428 -14.210 1.00 36.23 184 VAL B O 1
ATOM 1323 N N . PRO B 1 28 ? 16.882 -35.220 -12.443 1.00 33.55 185 PRO B N 1
ATOM 1324 C CA . PRO B 1 28 ? 18.264 -34.820 -12.151 1.00 39.79 185 PRO B CA 1
ATOM 1325 C C . PRO B 1 28 ? 19.120 -36.013 -11.765 1.00 34.08 185 PRO B C 1
ATOM 1326 O O . PRO B 1 28 ? 18.645 -36.973 -11.157 1.00 35.11 185 PRO B O 1
ATOM 1330 N N . SER B 1 29 ? 20.408 -35.922 -12.106 1.00 40.91 186 SER B N 1
ATOM 1331 C CA . SER B 1 29 ? 21.351 -37.006 -11.843 1.00 40.00 186 SER B CA 1
ATOM 1332 C C . SER B 1 29 ? 21.278 -37.455 -10.391 1.00 37.91 186 SER B C 1
ATOM 1333 O O . SER B 1 29 ? 21.279 -36.634 -9.471 1.00 41.57 186 SER B O 1
ATOM 1336 N N . GLY B 1 30 ? 21.211 -38.772 -10.194 1.00 42.20 187 GLY B N 1
ATOM 1337 C CA . GLY B 1 30 ? 21.073 -39.370 -8.886 1.00 41.28 187 GLY B CA 1
ATOM 1338 C C . GLY B 1 30 ? 19.657 -39.758 -8.505 1.00 38.52 187 GLY B C 1
ATOM 1339 O O . GLY B 1 30 ? 19.484 -40.589 -7.608 1.00 38.01 187 GLY B O 1
ATOM 1340 N N . ARG B 1 31 ? 18.644 -39.209 -9.172 1.00 37.34 188 ARG B N 1
ATOM 1341 C CA . ARG B 1 31 ? 17.258 -39.482 -8.814 1.00 38.28 188 ARG B CA 1
ATOM 1342 C C . ARG B 1 31 ? 16.660 -40.543 -9.731 1.00 37.86 188 ARG B C 1
ATOM 1343 O O . ARG B 1 31 ? 17.060 -40.698 -10.889 1.00 29.56 188 ARG B O 1
ATOM 1351 N N . SER B 1 32 ? 15.667 -41.250 -9.198 1.00 29.40 189 SER B N 1
ATOM 1352 C CA . SER B 1 32 ? 15.107 -42.433 -9.830 1.00 34.87 189 SER B CA 1
ATOM 1353 C C . SER B 1 32 ? 13.922 -42.043 -10.703 1.00 25.92 189 SER B C 1
ATOM 1354 O O . SER B 1 32 ? 13.017 -41.328 -10.255 1.00 28.58 189 SER B O 1
ATOM 1357 N N . ALA B 1 33 ? 13.927 -42.521 -11.944 1.00 30.19 190 ALA B N 1
ATOM 1358 C CA . ALA B 1 33 ? 12.780 -42.319 -12.817 1.00 26.85 190 ALA B CA 1
ATOM 1359 C C . ALA B 1 33 ? 11.614 -43.220 -12.424 1.00 27.27 190 ALA B C 1
ATOM 1360 O O . ALA B 1 33 ? 10.450 -42.843 -12.617 1.00 24.41 190 ALA B O 1
ATOM 1362 N N . THR B 1 34 ? 11.908 -44.410 -11.888 1.00 23.55 191 THR B N 1
ATOM 1363 C CA . THR B 1 34 ? 10.872 -45.301 -11.379 1.00 31.58 191 THR B CA 1
ATOM 1364 C C . THR B 1 34 ? 10.042 -44.627 -10.297 1.00 27.82 191 THR B C 1
ATOM 1365 O O . THR B 1 34 ? 8.811 -44.723 -10.287 1.00 25.07 191 THR B O 1
ATOM 1369 N N . THR B 1 35 ? 10.701 -43.943 -9.369 1.00 28.04 192 THR B N 1
ATOM 1370 C CA . THR B 1 35 ? 9.957 -43.237 -8.335 1.00 29.49 192 THR B CA 1
ATOM 1371 C C . THR B 1 35 ? 9.189 -42.050 -8.903 1.00 25.36 192 THR B C 1
ATOM 1372 O O . THR B 1 35 ? 8.102 -41.730 -8.410 1.00 28.89 192 THR B O 1
ATOM 1376 N N . VAL B 1 36 ? 9.702 -41.399 -9.949 1.00 24.55 193 VAL B N 1
ATOM 1377 C CA . VAL B 1 36 ? 8.920 -40.346 -10.609 1.00 23.38 193 VAL B CA 1
ATOM 1378 C C . VAL B 1 36 ? 7.614 -40.916 -11.168 1.00 20.41 193 VAL B C 1
ATOM 1379 O O . VAL B 1 36 ? 6.528 -40.352 -10.963 1.00 20.62 193 VAL B O 1
ATOM 1383 N N . VAL B 1 37 ? 7.705 -42.037 -11.897 1.00 20.58 194 VAL B N 1
ATOM 1384 C CA . VAL B 1 37 ? 6.509 -42.659 -12.467 1.00 17.97 194 VAL B CA 1
ATOM 1385 C C . VAL B 1 37 ? 5.569 -43.119 -11.359 1.00 17.46 194 VAL B C 1
ATOM 1386 O O . VAL B 1 37 ? 4.351 -42.897 -11.408 1.00 16.51 194 VAL B O 1
ATOM 1390 N N . GLN B 1 38 ? 6.122 -43.784 -10.348 1.00 19.89 195 GLN B N 1
ATOM 1391 C CA . GLN B 1 38 ? 5.308 -44.233 -9.225 1.00 21.95 195 GLN B CA 1
ATOM 1392 C C . GLN B 1 38 ? 4.566 -43.066 -8.577 1.00 21.62 195 GLN B C 1
ATOM 1393 O O . GLN B 1 38 ? 3.379 -43.184 -8.260 1.00 18.51 195 GLN B O 1
ATOM 1399 N N . ARG B 1 39 ? 5.221 -41.916 -8.420 1.00 23.16 196 ARG B N 1
ATOM 1400 C CA . ARG B 1 39 ? 4.538 -40.777 -7.803 1.00 20.11 196 ARG B CA 1
ATOM 1401 C C . ARG B 1 39 ? 3.509 -40.124 -8.732 1.00 19.90 196 ARG B C 1
ATOM 1402 O O . ARG B 1 39 ? 2.483 -39.609 -8.256 1.00 19.67 196 ARG B O 1
ATOM 1410 N N . ILE B 1 40 ? 3.743 -40.139 -10.050 1.00 19.08 197 ILE B N 1
ATOM 1411 C CA . ILE B 1 40 ? 2.720 -39.679 -10.990 1.00 14.66 197 ILE B CA 1
ATOM 1412 C C . ILE B 1 40 ? 1.477 -40.558 -10.874 1.00 18.07 197 ILE B C 1
ATOM 1413 O O . ILE B 1 40 ? 0.338 -40.068 -10.800 1.00 18.55 197 ILE B O 1
ATOM 1418 N N . ARG B 1 41 ? 1.680 -41.876 -10.835 1.00 19.19 198 ARG B N 1
ATOM 1419 C CA . ARG B 1 41 ? 0.544 -42.787 -10.770 1.00 16.07 198 ARG B CA 1
ATOM 1420 C C . ARG B 1 41 ? -0.183 -42.675 -9.430 1.00 17.24 198 ARG B C 1
ATOM 1421 O O . ARG B 1 41 ? -1.417 -42.626 -9.382 1.00 21.40 198 ARG B O 1
ATOM 1429 N N . GLU B 1 42 ? 0.567 -42.633 -8.324 1.00 21.94 199 GLU B N 1
ATOM 1430 C CA . GLU B 1 42 ? -0.065 -42.536 -7.011 1.00 18.47 199 GLU B CA 1
ATOM 1431 C C . GLU B 1 42 ? -0.861 -41.252 -6.884 1.00 22.10 199 GLU B C 1
ATOM 1432 O O . GLU B 1 42 ? -1.908 -41.217 -6.228 1.00 27.05 199 GLU B O 1
ATOM 1438 N N . LYS B 1 43 ? -0.351 -40.166 -7.458 1.00 24.47 200 LYS B N 1
ATOM 1439 C CA . LYS B 1 43 ? -0.965 -38.864 -7.233 1.00 18.83 200 LYS B CA 1
ATOM 1440 C C . LYS B 1 43 ? -2.140 -38.582 -8.171 1.00 17.78 200 LYS B C 1
ATOM 1441 O O . LYS B 1 43 ? -3.111 -37.933 -7.757 1.00 16.78 200 LYS B O 1
ATOM 1447 N N . PHE B 1 44 ? -2.097 -39.092 -9.402 1.00 16.98 201 PHE B N 1
ATOM 1448 C CA . PHE B 1 44 ? -3.093 -38.753 -10.413 1.00 19.76 201 PHE B CA 1
ATOM 1449 C C . PHE B 1 44 ? -3.978 -39.899 -10.890 1.00 19.02 201 PHE B C 1
ATOM 1450 O O . PHE B 1 44 ? -5.056 -39.621 -11.437 1.00 11.32 201 PHE B O 1
ATOM 1458 N N . PHE B 1 45 ? -3.560 -41.162 -10.744 1.00 15.53 202 PHE B N 1
ATOM 1459 C CA . PHE B 1 45 ? -4.259 -42.258 -11.411 1.00 12.78 202 PHE B CA 1
ATOM 1460 C C . PHE B 1 45 ? -5.389 -42.886 -10.602 1.00 21.37 202 PHE B C 1
ATOM 1461 O O . PHE B 1 45 ? -5.991 -43.846 -11.089 1.00 16.52 202 PHE B O 1
ATOM 1469 N N . ARG B 1 46 ? -5.678 -42.440 -9.377 1.00 17.13 203 ARG B N 1
ATOM 1470 C CA . ARG B 1 46 ? -6.747 -43.130 -8.658 1.00 17.89 203 ARG B CA 1
ATOM 1471 C C . ARG B 1 46 ? -8.057 -42.999 -9.423 1.00 16.50 203 ARG B C 1
ATOM 1472 O O . ARG B 1 46 ? -8.377 -41.946 -9.973 1.00 16.99 203 ARG B O 1
ATOM 1480 N N . GLY B 1 47 ? -8.788 -44.101 -9.504 1.00 15.38 204 GLY B N 1
ATOM 1481 C CA . GLY B 1 47 ? -10.050 -44.108 -10.208 1.00 19.90 204 GLY B CA 1
ATOM 1482 C C . GLY B 1 47 ? -9.944 -43.924 -11.703 1.00 18.06 204 GLY B C 1
ATOM 1483 O O . GLY B 1 47 ? -10.961 -43.669 -12.353 1.00 18.78 204 GLY B O 1
ATOM 1484 N N . HIS B 1 48 ? -8.751 -44.051 -12.270 1.00 15.54 205 HIS B N 1
ATOM 1485 C CA . HIS B 1 48 ? -8.541 -43.971 -13.703 1.00 13.85 205 HIS B CA 1
ATOM 1486 C C . HIS B 1 48 ? -7.904 -45.265 -14.191 1.00 14.07 205 HIS B C 1
ATOM 1487 O O . HIS B 1 48 ? -7.336 -46.035 -13.408 1.00 13.09 205 HIS B O 1
ATOM 1494 N N . ARG B 1 49 ? -7.993 -45.488 -15.498 1.00 13.40 206 ARG B N 1
ATOM 1495 C CA . ARG B 1 49 ? -7.228 -46.539 -16.164 1.00 13.48 206 ARG B CA 1
ATOM 1496 C C . ARG B 1 49 ? -6.192 -45.878 -17.068 1.00 12.98 206 ARG B C 1
ATOM 1497 O O . ARG B 1 49 ? -6.511 -44.924 -17.790 1.00 11.63 206 ARG B O 1
ATOM 1505 N N . GLU B 1 50 ? -4.946 -46.363 -17.023 1.00 8.23 207 GLU B N 1
ATOM 1506 C CA . GLU B 1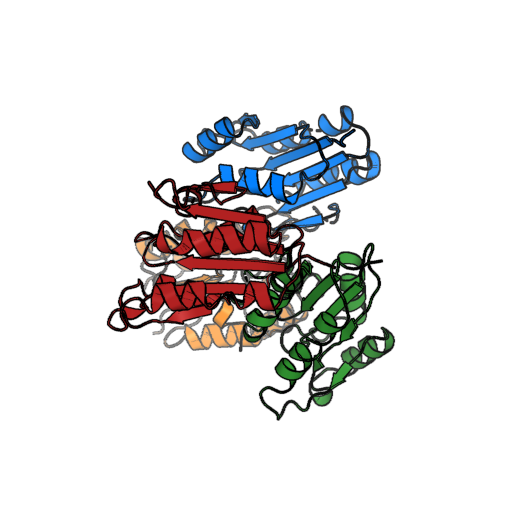 50 ? -3.922 -45.810 -17.893 1.00 8.00 207 GLU B CA 1
ATOM 1507 C C . GLU B 1 50 ? -4.216 -46.115 -19.358 1.00 16.57 207 GLU B C 1
ATOM 1508 O O . GLU B 1 50 ? -4.332 -47.282 -19.748 1.00 15.40 207 GLU B O 1
ATOM 1514 N N . ALA B 1 51 ? -4.312 -45.062 -20.178 1.00 8.97 208 ALA B N 1
ATOM 1515 C CA . ALA B 1 51 ? -4.495 -45.220 -21.612 1.00 11.74 208 ALA B CA 1
ATOM 1516 C C . ALA B 1 51 ? -3.318 -44.718 -22.443 1.00 16.23 208 ALA B C 1
ATOM 1517 O O . ALA B 1 51 ? -3.182 -45.116 -23.604 1.00 17.68 208 ALA B O 1
ATOM 1519 N N . GLU B 1 52 ? -2.459 -43.881 -21.878 1.00 11.34 209 GLU B N 1
ATOM 1520 C CA . GLU B 1 52 ? -1.273 -43.403 -22.572 1.00 12.95 209 GLU B CA 1
ATOM 1521 C C . GLU B 1 52 ? -0.242 -43.097 -21.505 1.00 10.41 209 GLU B C 1
ATOM 1522 O O . GLU B 1 52 ? -0.584 -42.592 -20.433 1.00 12.00 209 GLU B O 1
ATOM 1528 N N . PHE B 1 53 ? 1.003 -43.438 -21.777 1.00 13.95 210 PHE B N 1
ATOM 1529 C CA . PHE B 1 53 ? 2.096 -42.956 -20.937 1.00 13.21 210 PHE B CA 1
ATOM 1530 C C . PHE B 1 53 ? 3.316 -42.878 -21.846 1.00 13.47 210 PHE B C 1
ATOM 1531 O O . PHE B 1 53 ? 3.916 -43.900 -22.197 1.00 12.55 210 PHE B O 1
ATOM 1539 N N . ILE B 1 54 ? 3.645 -41.679 -22.272 1.00 10.73 211 ILE B N 1
ATOM 1540 C CA . ILE B 1 54 ? 4.697 -41.529 -23.259 1.00 11.50 211 ILE B CA 1
ATOM 1541 C C . ILE B 1 54 ? 5.718 -40.536 -22.724 1.00 13.49 211 ILE B C 1
ATOM 1542 O O . ILE B 1 54 ? 5.356 -39.503 -22.161 1.00 13.01 211 ILE B O 1
ATOM 1547 N N A CYS B 1 55 ? 6.994 -40.846 -22.902 0.74 12.37 212 CYS B N 1
ATOM 1548 N N B CYS B 1 55 ? 6.988 -40.899 -22.820 0.26 12.45 212 CYS B N 1
ATOM 1549 C CA A CYS B 1 55 ? 8.077 -39.965 -22.501 0.74 12.70 212 CYS B CA 1
ATOM 1550 C CA B CYS B 1 55 ? 8.094 -40.005 -22.533 0.26 12.81 212 CYS B CA 1
ATOM 1551 C C A CYS B 1 55 ? 8.927 -39.718 -23.735 0.74 14.81 212 CYS B C 1
ATOM 1552 C C B CYS B 1 55 ? 8.794 -39.730 -23.850 0.26 14.84 212 CYS B C 1
ATOM 1553 O O A CYS B 1 55 ? 9.484 -40.666 -24.303 0.74 16.14 212 CYS B O 1
ATOM 1554 O O B CYS B 1 55 ? 9.103 -40.668 -24.594 0.26 15.69 212 CYS B O 1
ATOM 1559 N N . VAL B 1 56 ? 9.012 -38.456 -24.155 1.00 17.63 213 VAL B N 1
ATOM 1560 C CA . VAL B 1 56 ? 9.633 -38.060 -25.414 1.00 14.93 213 VAL B CA 1
ATOM 1561 C C . VAL B 1 56 ? 10.993 -37.441 -25.114 1.00 17.50 213 VAL B C 1
ATOM 1562 O O . VAL B 1 56 ? 11.089 -36.489 -24.330 1.00 18.41 213 VAL B O 1
ATOM 1566 N N . CYS B 1 57 ? 12.042 -37.985 -25.731 1.00 16.30 214 CYS B N 1
ATOM 1567 C CA . CYS B 1 57 ? 13.388 -37.453 -25.567 1.00 21.05 214 CYS B CA 1
ATOM 1568 C C . CYS B 1 57 ? 14.293 -37.961 -26.676 1.00 21.12 214 CYS B C 1
ATOM 1569 O O . CYS B 1 57 ? 13.940 -38.852 -27.449 1.00 18.30 214 CYS B O 1
ATOM 1572 N N . ASP B 1 58 ? 15.484 -37.383 -26.720 1.00 17.05 215 ASP B N 1
ATOM 1573 C CA . ASP B 1 58 ? 16.600 -37.936 -27.473 1.00 22.13 215 ASP B CA 1
ATOM 1574 C C . ASP B 1 58 ? 17.343 -38.835 -26.491 1.00 20.75 215 ASP B C 1
ATOM 1575 O O . ASP B 1 58 ? 17.988 -38.342 -25.559 1.00 21.04 215 ASP B O 1
ATOM 1580 N N . ILE B 1 59 ? 17.191 -40.154 -26.642 1.00 18.87 216 ILE B N 1
ATOM 1581 C CA . ILE B 1 59 ? 17.692 -41.029 -25.591 1.00 18.78 216 ILE B CA 1
ATOM 1582 C C . ILE B 1 59 ? 19.210 -41.001 -25.544 1.00 20.81 216 ILE B C 1
ATOM 1583 O O . ILE B 1 59 ? 19.798 -41.336 -24.511 1.00 22.61 216 ILE B O 1
ATOM 1588 N N . SER B 1 60 ? 19.858 -40.565 -26.624 1.00 20.66 217 SER B N 1
ATOM 1589 C CA . SER B 1 60 ? 21.310 -40.459 -26.618 1.00 21.58 217 SER B CA 1
ATOM 1590 C C . SER B 1 60 ? 21.803 -39.371 -25.670 1.00 27.03 217 SER B C 1
ATOM 1591 O O . SER B 1 60 ? 22.937 -39.460 -25.180 1.00 26.14 217 SER B O 1
ATOM 1594 N N . LYS B 1 61 ? 20.962 -38.383 -25.362 1.00 19.85 218 LYS B N 1
ATOM 1595 C CA . LYS B 1 61 ? 21.302 -37.313 -24.432 1.00 25.76 218 LYS B CA 1
ATOM 1596 C C . LYS B 1 61 ? 20.849 -37.589 -23.007 1.00 28.20 218 LYS B C 1
ATOM 1597 O O . LYS B 1 61 ? 21.123 -36.776 -22.119 1.00 34.13 218 LYS B O 1
ATOM 1603 N N . GLU B 1 62 ? 20.144 -38.685 -22.767 1.00 24.15 219 GLU B N 1
ATOM 1604 C CA . GLU B 1 62 ? 19.588 -38.965 -21.454 1.00 28.35 219 GLU B CA 1
ATOM 1605 C C . GLU B 1 62 ? 20.435 -39.998 -20.726 1.00 28.56 219 GLU B C 1
ATOM 1606 O O . GLU B 1 62 ? 21.155 -40.792 -21.335 1.00 28.92 219 GLU B O 1
ATOM 1612 N N . ASN B 1 63 ? 20.331 -39.979 -19.404 1.00 28.89 220 ASN B N 1
ATOM 1613 C CA . ASN B 1 63 ? 21.055 -40.938 -18.584 1.00 26.75 220 ASN B CA 1
ATOM 1614 C C . ASN B 1 63 ? 20.583 -42.350 -18.912 1.00 25.70 220 ASN B C 1
ATOM 1615 O O . ASN B 1 63 ? 19.380 -42.604 -19.014 1.00 26.09 220 ASN B O 1
ATOM 1620 N N . LYS B 1 64 ? 21.540 -43.264 -19.099 1.00 24.55 221 LYS B N 1
ATOM 1621 C CA . LYS B 1 64 ? 21.215 -44.636 -19.479 1.00 22.70 221 LYS B CA 1
ATOM 1622 C C . LYS B 1 64 ? 20.296 -45.311 -18.468 1.00 25.00 221 LYS B C 1
ATOM 1623 O O . LYS B 1 64 ? 19.378 -46.052 -18.847 1.00 28.45 221 LYS B O 1
ATOM 1629 N N . GLU B 1 65 ? 20.541 -45.086 -17.177 1.00 24.25 222 GLU B N 1
ATOM 1630 C CA . GLU B 1 65 ? 19.746 -45.726 -16.137 1.00 27.36 222 GLU B CA 1
ATOM 1631 C C . GLU B 1 65 ? 18.334 -45.162 -16.081 1.00 23.58 222 GLU B C 1
ATOM 1632 O O . GLU B 1 65 ? 17.391 -45.892 -15.757 1.00 28.85 222 GLU B O 1
ATOM 1638 N N . VAL B 1 66 ? 18.175 -43.870 -16.372 1.00 27.42 223 VAL B N 1
ATOM 1639 C CA . VAL B 1 66 ? 16.843 -43.281 -16.473 1.00 20.57 223 VAL B CA 1
ATOM 1640 C C . VAL B 1 66 ? 16.046 -43.979 -17.565 1.00 21.72 223 VAL B C 1
ATOM 1641 O O . VAL B 1 66 ? 14.905 -44.410 -17.349 1.00 21.64 223 VAL B O 1
ATOM 1645 N N . ILE B 1 67 ? 16.641 -44.097 -18.760 1.00 17.48 224 ILE B N 1
ATOM 1646 C CA . ILE B 1 67 ? 15.986 -44.802 -19.857 1.00 20.66 224 ILE B CA 1
ATOM 1647 C C . ILE B 1 67 ? 15.631 -46.227 -19.441 1.00 19.79 224 ILE B C 1
ATOM 1648 O O . ILE B 1 67 ? 14.509 -46.697 -19.676 1.00 20.85 224 ILE B O 1
ATOM 1653 N N . GLN B 1 68 ? 16.568 -46.930 -18.786 1.00 21.29 225 GLN B N 1
ATOM 1654 C CA . GLN B 1 68 ? 16.285 -48.299 -18.365 1.00 20.43 225 GLN B CA 1
ATOM 1655 C C . GLN B 1 68 ? 15.110 -48.357 -17.394 1.00 20.19 225 GLN B C 1
ATOM 1656 O O . GLN B 1 68 ? 14.255 -49.250 -17.489 1.00 20.25 225 GLN B O 1
ATOM 1662 N N . GLU B 1 69 ? 15.051 -47.418 -16.449 1.00 20.33 226 GLU B N 1
ATOM 1663 C CA . GLU B 1 69 ? 13.967 -47.428 -15.473 1.00 20.89 226 GLU B CA 1
ATOM 1664 C C . GLU B 1 69 ? 12.625 -47.176 -16.146 1.00 19.80 226 GLU B C 1
ATOM 1665 O O . GLU B 1 69 ? 11.622 -47.828 -15.813 1.00 18.55 226 GLU B O 1
ATOM 1671 N N . LEU B 1 70 ? 12.586 -46.249 -17.109 1.00 18.58 227 LEU B N 1
ATOM 1672 C CA . LEU B 1 70 ? 11.342 -46.014 -17.842 1.00 18.85 227 LEU B CA 1
ATOM 1673 C C . LEU B 1 70 ? 10.899 -47.271 -18.587 1.00 21.13 227 LEU B C 1
ATOM 1674 O O . LEU B 1 70 ? 9.725 -47.665 -18.519 1.00 19.06 227 LEU B O 1
ATOM 1679 N N . ASN B 1 71 ? 11.833 -47.932 -19.288 1.00 20.95 228 ASN B N 1
ATOM 1680 C CA . ASN B 1 71 ? 11.510 -49.202 -19.938 1.00 19.56 228 ASN B CA 1
ATOM 1681 C C . ASN B 1 71 ? 10.917 -50.193 -18.935 1.00 20.42 228 ASN B C 1
ATOM 1682 O O . ASN B 1 71 ? 9.905 -50.851 -19.213 1.00 16.47 228 ASN B O 1
ATOM 1687 N N . ASN B 1 72 ? 11.533 -50.300 -17.746 1.00 17.85 229 ASN B N 1
ATOM 1688 C CA . ASN B 1 72 ? 11.054 -51.273 -16.763 1.00 19.89 229 ASN B CA 1
ATOM 1689 C C . ASN B 1 72 ? 9.683 -50.905 -16.210 1.00 23.74 229 ASN B C 1
ATOM 1690 O O . ASN B 1 72 ? 8.914 -51.802 -15.834 1.00 22.42 229 ASN B O 1
ATOM 1695 N N . CYS B 1 73 ? 9.350 -49.607 -16.175 1.00 18.95 230 CYS B N 1
ATOM 1696 C CA . CYS B 1 73 ? 8.017 -49.173 -15.770 1.00 15.73 230 CYS B CA 1
ATOM 1697 C C . CYS B 1 73 ? 6.958 -49.449 -16.833 1.00 17.33 230 CYS B C 1
ATOM 1698 O O . CYS B 1 73 ? 5.776 -49.240 -16.554 1.00 22.23 230 CYS B O 1
ATOM 1701 N N . GLN B 1 74 ? 7.354 -49.941 -18.006 1.00 15.89 231 GLN B N 1
ATOM 1702 C CA . GLN B 1 74 ? 6.441 -50.332 -19.084 1.00 19.31 231 GLN B CA 1
ATOM 1703 C C . GLN B 1 74 ? 5.719 -49.135 -19.683 1.00 22.98 231 GLN B C 1
ATOM 1704 O O . GLN B 1 74 ? 4.559 -49.238 -20.101 1.00 23.59 231 GLN B O 1
ATOM 1710 N N . VAL B 1 75 ? 6.400 -47.997 -19.722 1.00 14.60 232 VAL B N 1
ATOM 1711 C CA . VAL B 1 75 ? 5.907 -46.837 -20.440 1.00 21.66 232 VAL B CA 1
ATOM 1712 C C . VAL B 1 75 ? 6.737 -46.645 -21.702 1.00 20.95 232 VAL B C 1
ATOM 1713 O O . VAL B 1 75 ? 7.859 -47.153 -21.835 1.00 22.43 232 VAL B O 1
ATOM 1717 N N . THR B 1 76 ? 6.184 -45.871 -22.631 1.00 12.52 233 THR B N 1
ATOM 1718 C CA . THR B 1 76 ? 6.821 -45.670 -23.922 1.00 14.09 233 THR B CA 1
ATOM 1719 C C . THR B 1 76 ? 7.875 -44.582 -23.814 1.00 13.95 233 THR B C 1
ATOM 1720 O O . THR B 1 76 ? 7.585 -43.488 -23.325 1.00 12.91 233 THR B O 1
ATOM 1724 N N . VAL B 1 77 ? 9.090 -44.894 -24.264 1.00 10.49 234 VAL B N 1
ATOM 1725 C CA . VAL B 1 77 ? 10.172 -43.925 -24.431 1.00 13.46 234 VAL B CA 1
ATOM 1726 C C . VAL B 1 77 ? 10.285 -43.678 -25.930 1.00 15.70 234 VAL B C 1
ATOM 1727 O O . VAL B 1 77 ? 10.900 -44.462 -26.665 1.00 17.91 234 VAL B O 1
ATOM 1731 N N . ALA B 1 78 ? 9.656 -42.608 -26.389 1.00 13.54 235 ALA B N 1
ATOM 1732 C CA . ALA B 1 78 ? 9.603 -42.267 -27.800 1.00 10.98 235 ALA B CA 1
ATOM 1733 C C . ALA B 1 78 ? 10.813 -41.403 -28.111 1.00 12.04 235 ALA B C 1
ATOM 1734 O O . ALA B 1 78 ? 10.904 -40.261 -27.645 1.00 16.55 235 ALA B O 1
ATOM 1736 N N . HIS B 1 79 ? 11.738 -41.946 -28.895 1.00 13.29 236 HIS B N 1
ATOM 1737 C CA . HIS B 1 79 ? 12.989 -41.273 -29.196 1.00 12.30 236 HIS B CA 1
ATOM 1738 C C . HIS B 1 79 ? 12.811 -40.323 -30.374 1.00 13.78 236 HIS B C 1
ATOM 1739 O O . HIS B 1 79 ? 12.230 -40.690 -31.393 1.00 11.86 236 HIS B O 1
ATOM 1746 N N . ILE B 1 80 ? 13.313 -39.105 -30.236 1.00 16.16 237 ILE B N 1
ATOM 1747 C CA . ILE B 1 80 ? 13.374 -38.163 -31.344 1.00 18.07 237 ILE B CA 1
ATOM 1748 C C . ILE B 1 80 ? 14.790 -37.610 -31.403 1.00 22.28 237 ILE B C 1
ATOM 1749 O O . ILE B 1 80 ? 15.365 -37.261 -30.367 1.00 22.42 237 ILE B O 1
ATOM 1754 N N . ASN B 1 81 ? 15.366 -37.567 -32.596 1.00 26.55 238 ASN B N 1
ATOM 1755 C CA . ASN B 1 81 ? 16.630 -36.856 -32.717 1.00 33.55 238 ASN B CA 1
ATOM 1756 C C . ASN B 1 81 ? 16.371 -35.403 -32.332 1.00 31.74 238 ASN B C 1
ATOM 1757 O O . ASN B 1 81 ? 15.632 -34.694 -33.024 1.00 40.53 238 ASN B O 1
ATOM 1762 N N . ALA B 1 82 ? 16.977 -34.954 -31.229 1.00 34.09 239 ALA B N 1
ATOM 1763 C CA . ALA B 1 82 ? 16.765 -33.604 -30.714 1.00 39.29 239 ALA B CA 1
ATOM 1764 C C . ALA B 1 82 ? 17.408 -32.518 -31.568 1.00 48.07 239 ALA B C 1
ATOM 1765 O O . ALA B 1 82 ? 17.137 -31.335 -31.334 1.00 52.46 239 ALA B O 1
ATOM 1767 N N . THR B 1 83 ? 18.255 -32.879 -32.534 1.00 47.06 240 THR B N 1
ATOM 1768 C CA . THR B 1 83 ? 18.775 -31.873 -33.452 1.00 52.97 240 THR B CA 1
ATOM 1769 C C . THR B 1 83 ? 17.675 -31.321 -34.346 1.00 53.25 240 THR B C 1
ATOM 1770 O O . THR B 1 83 ? 17.762 -30.171 -34.795 1.00 57.28 240 THR B O 1
ATOM 1774 N N . ALA B 1 84 ? 16.630 -32.109 -34.597 1.00 51.97 241 ALA B N 1
ATOM 1775 C CA . ALA B 1 84 ? 15.466 -31.597 -35.302 1.00 52.21 241 ALA B CA 1
ATOM 1776 C C . ALA B 1 84 ? 14.747 -30.597 -34.407 1.00 49.34 241 ALA B C 1
ATOM 1777 O O . ALA B 1 84 ? 14.460 -30.888 -33.241 1.00 51.42 241 ALA B O 1
ATOM 1779 N N . LYS B 1 85 ? 14.464 -29.416 -34.961 1.00 49.49 242 LYS B N 1
ATOM 1780 C CA . LYS B 1 85 ? 14.104 -28.248 -34.160 1.00 51.44 242 LYS B CA 1
ATOM 1781 C C . LYS B 1 85 ? 12.962 -28.540 -33.187 1.00 50.51 242 LYS B C 1
ATOM 1782 O O . LYS B 1 85 ? 13.126 -28.446 -31.965 1.00 51.24 242 LYS B O 1
ATOM 1788 N N . ASN B 1 86 ? 11.798 -28.905 -33.712 1.00 42.79 243 ASN B N 1
ATOM 1789 C CA . ASN B 1 86 ? 10.596 -29.069 -32.902 1.00 44.93 243 ASN B CA 1
ATOM 1790 C C . ASN B 1 86 ? 10.021 -30.481 -32.989 1.00 40.02 243 ASN B C 1
ATOM 1791 O O . ASN B 1 86 ? 8.801 -30.664 -32.942 1.00 32.64 243 ASN B O 1
ATOM 1796 N N . ALA B 1 87 ? 10.883 -31.486 -33.172 1.00 37.17 244 ALA B N 1
ATOM 1797 C CA . ALA B 1 87 ? 10.383 -32.850 -33.308 1.00 34.89 244 ALA B CA 1
ATOM 1798 C C . ALA B 1 87 ? 9.831 -33.393 -31.989 1.00 28.50 244 ALA B C 1
ATOM 1799 O O . ALA B 1 87 ? 8.895 -34.201 -32.005 1.00 22.48 244 ALA B O 1
ATOM 1801 N N . ALA B 1 88 ? 10.349 -32.928 -30.843 1.00 31.82 245 ALA B N 1
ATOM 1802 C CA . ALA B 1 88 ? 9.816 -33.374 -29.552 1.00 29.36 245 ALA B CA 1
ATOM 1803 C C . ALA B 1 88 ? 8.431 -32.801 -29.311 1.00 29.85 245 ALA B C 1
ATOM 1804 O O . ALA B 1 88 ? 7.494 -33.530 -28.954 1.00 27.14 245 ALA B O 1
ATOM 1806 N N . ASP B 1 89 ? 8.286 -31.493 -29.526 1.00 28.28 246 ASP B N 1
ATOM 1807 C CA . ASP B 1 89 ? 6.985 -30.851 -29.422 1.00 26.87 246 ASP B CA 1
ATOM 1808 C C . ASP B 1 89 ? 5.984 -31.519 -30.351 1.00 23.87 246 ASP B C 1
ATOM 1809 O O . ASP B 1 89 ? 4.883 -31.879 -29.930 1.00 24.28 246 ASP B O 1
ATOM 1814 N N . ASP B 1 90 ? 6.371 -31.751 -31.608 1.00 26.46 247 ASP B N 1
ATOM 1815 C CA . ASP B 1 90 ? 5.474 -32.439 -32.530 1.00 26.53 247 ASP B CA 1
ATOM 1816 C C . ASP B 1 90 ? 5.097 -33.831 -32.038 1.00 23.34 247 ASP B C 1
ATOM 1817 O O . ASP B 1 90 ? 3.944 -34.251 -32.180 1.00 17.01 247 ASP B O 1
ATOM 1822 N N . LYS B 1 91 ? 6.051 -34.588 -31.494 1.00 19.59 248 LYS B N 1
ATOM 1823 C CA . LYS B 1 91 ? 5.694 -35.928 -31.047 1.00 19.01 248 LYS B CA 1
ATOM 1824 C C . LYS B 1 91 ? 4.663 -35.865 -29.928 1.00 14.58 248 LYS B C 1
ATOM 1825 O O . LYS B 1 91 ? 3.693 -36.642 -29.916 1.00 15.36 248 LYS B O 1
ATOM 1831 N N . LEU B 1 92 ? 4.830 -34.916 -28.994 1.00 15.18 249 LEU B N 1
ATOM 1832 C CA . LEU B 1 92 ? 3.896 -34.850 -27.873 1.00 19.36 249 LEU B CA 1
ATOM 1833 C C . LEU B 1 92 ? 2.539 -34.322 -28.308 1.00 14.87 249 LEU B C 1
ATOM 1834 O O . LEU B 1 92 ? 1.507 -34.812 -27.845 1.00 12.23 249 LEU B O 1
ATOM 1839 N N . ARG B 1 93 ? 2.521 -33.316 -29.190 1.00 13.92 250 ARG B N 1
ATOM 1840 C CA . ARG B 1 93 ? 1.252 -32.818 -29.719 1.00 18.42 250 ARG B CA 1
ATOM 1841 C C . ARG B 1 93 ? 0.525 -33.907 -30.497 1.00 13.00 250 ARG B C 1
ATOM 1842 O O . ARG B 1 93 ? -0.691 -34.078 -30.355 1.00 11.83 250 ARG B O 1
ATOM 1850 N N . GLN B 1 94 ? 1.262 -34.669 -31.306 1.00 16.32 251 GLN B N 1
ATOM 1851 C CA . GLN B 1 94 ? 0.658 -35.771 -32.038 1.00 14.67 251 GLN B CA 1
ATOM 1852 C C . GLN B 1 94 ? 0.037 -36.783 -31.080 1.00 11.52 251 GLN B C 1
ATOM 1853 O O . GLN B 1 94 ? -1.100 -37.229 -31.288 1.00 11.55 251 GLN B O 1
ATOM 1859 N N . SER B 1 95 ? 0.753 -37.135 -30.011 1.00 12.67 252 SER B N 1
ATOM 1860 C CA . SER B 1 95 ? 0.241 -38.143 -29.085 1.00 13.14 252 SER B CA 1
ATOM 1861 C C . SER B 1 95 ? -0.987 -37.644 -28.323 1.00 10.71 252 SER B C 1
ATOM 1862 O O . SER B 1 95 ? -1.939 -38.403 -28.100 1.00 12.24 252 SER B O 1
ATOM 1873 N N . ARG B 1 97 ? -3.137 -35.294 -29.426 1.00 11.93 254 ARG B N 1
ATOM 1874 C CA . ARG B 1 97 ? -4.232 -35.277 -30.396 1.00 13.02 254 ARG B CA 1
ATOM 1875 C C . ARG B 1 97 ? -4.782 -36.674 -30.637 1.00 12.67 254 ARG B C 1
ATOM 1876 O O . ARG B 1 97 ? -5.999 -36.848 -30.773 1.00 12.90 254 ARG B O 1
ATOM 1884 N N . ARG B 1 98 ? -3.901 -37.670 -30.730 1.00 12.25 255 ARG B N 1
ATOM 1885 C CA . ARG B 1 98 ? -4.347 -39.059 -30.859 1.00 14.35 255 ARG B CA 1
ATOM 1886 C C . ARG B 1 98 ? -5.195 -39.476 -29.668 1.00 8.73 255 ARG B C 1
ATOM 1887 O O . ARG B 1 98 ? -6.275 -40.060 -29.823 1.00 13.48 255 ARG B O 1
ATOM 1895 N N . PHE B 1 99 ? -4.746 -39.133 -28.460 1.00 12.80 256 PHE B N 1
ATOM 1896 C CA . PHE B 1 99 ? -5.537 -39.395 -27.261 1.00 12.23 256 PHE B CA 1
ATOM 1897 C C . PHE B 1 99 ? -6.908 -38.722 -27.356 1.00 12.66 256 PHE B C 1
ATOM 1898 O O . PHE B 1 99 ? -7.935 -39.332 -27.030 1.00 12.11 256 PHE B O 1
ATOM 1906 N N . ALA B 1 100 ? -6.958 -37.477 -27.856 1.00 8.69 257 ALA B N 1
ATOM 1907 C CA . ALA B 1 100 ? -8.240 -36.789 -27.903 1.00 12.47 257 ALA B CA 1
ATOM 1908 C C . ALA B 1 100 ? -9.152 -37.398 -28.952 1.00 13.89 257 ALA B C 1
ATOM 1909 O O . ALA B 1 100 ? -10.380 -37.334 -28.820 1.00 15.19 257 ALA B O 1
ATOM 1911 N N . ASN B 1 101 ? -8.571 -37.962 -30.007 1.00 11.67 258 ASN B N 1
ATOM 1912 C CA . ASN B 1 101 ? -9.343 -38.610 -31.058 1.00 11.32 258 ASN B CA 1
ATOM 1913 C C . ASN B 1 101 ? -9.799 -40.004 -30.653 1.00 17.22 258 ASN B C 1
ATOM 1914 O O . ASN B 1 101 ? -10.761 -40.515 -31.224 1.00 17.92 258 ASN B O 1
ATOM 1919 N N . THR B 1 102 ? -9.129 -40.625 -29.686 1.00 14.70 259 THR B N 1
ATOM 1920 C CA . THR B 1 102 ? -9.478 -41.963 -29.227 1.00 12.95 259 THR B CA 1
ATOM 1921 C C . THR B 1 102 ? -10.535 -41.974 -28.137 1.00 19.72 259 THR B C 1
ATOM 1922 O O . THR B 1 102 ? -11.466 -42.795 -28.178 1.00 19.85 259 THR B O 1
ATOM 1926 N N . HIS B 1 103 ? -10.425 -41.061 -27.180 1.00 14.81 260 HIS B N 1
ATOM 1927 C CA . HIS B 1 103 ? -11.215 -41.097 -25.969 1.00 16.21 260 HIS B CA 1
ATOM 1928 C C . HIS B 1 103 ? -12.208 -39.954 -25.952 1.00 15.93 260 HIS B C 1
ATOM 1929 O O . HIS B 1 103 ? -11.983 -38.886 -26.522 1.00 18.80 260 HIS B O 1
ATOM 1936 N N . THR B 1 104 ? -13.290 -40.187 -25.253 1.00 17.05 261 THR B N 1
ATOM 1937 C CA . THR B 1 104 ? -14.294 -39.178 -25.026 1.00 14.80 261 THR B CA 1
ATOM 1938 C C . THR B 1 104 ? -14.386 -38.961 -23.530 1.00 16.10 261 THR B C 1
ATOM 1939 O O . THR B 1 104 ? -13.979 -39.811 -22.729 1.00 18.24 261 THR B O 1
ATOM 1943 N N . ALA B 1 105 ? -14.890 -37.799 -23.159 1.00 12.12 262 ALA B N 1
ATOM 1944 C CA . ALA B 1 105 ? -14.971 -37.428 -21.768 1.00 14.90 262 ALA B CA 1
ATOM 1945 C C . ALA B 1 105 ? -15.932 -38.363 -21.021 1.00 16.21 262 ALA B C 1
ATOM 1946 O O . ALA B 1 105 ? -16.908 -38.817 -21.597 1.00 14.76 262 ALA B O 1
ATOM 1948 N N . PRO B 1 106 ? -15.678 -38.615 -19.729 1.00 17.12 263 PRO B N 1
ATOM 1949 C CA . PRO B 1 106 ? -14.591 -38.061 -18.917 1.00 14.89 263 PRO B CA 1
ATOM 1950 C C . PRO B 1 106 ? -13.223 -38.688 -19.188 1.00 15.31 263 PRO B C 1
ATOM 1951 O O . PRO B 1 106 ? -13.097 -39.897 -19.364 1.00 13.39 263 PRO B O 1
ATOM 1955 N N . ALA B 1 107 ? -12.198 -37.843 -19.240 1.00 10.12 264 ALA B N 1
ATOM 1956 C CA . ALA B 1 107 ? -10.840 -38.313 -19.436 1.00 8.76 264 ALA B CA 1
ATOM 1957 C C . ALA B 1 107 ? -9.903 -37.286 -18.813 1.00 9.79 264 ALA B C 1
ATOM 1958 O O . ALA B 1 107 ? -10.264 -36.116 -18.655 1.00 11.42 264 ALA B O 1
ATOM 1960 N N . THR B 1 108 ? -8.717 -37.728 -18.429 1.00 9.00 265 THR B N 1
ATOM 1961 C CA . THR B 1 108 ? -7.747 -36.840 -17.811 1.00 7.30 265 THR B CA 1
ATOM 1962 C C . THR B 1 108 ? -6.448 -36.877 -18.592 1.00 11.21 265 THR B C 1
ATOM 1963 O O . THR B 1 108 ? -6.032 -37.934 -19.073 1.00 11.15 265 THR B O 1
ATOM 1967 N N . VAL B 1 109 ? -5.840 -35.706 -18.768 1.00 8.73 266 VAL B N 1
ATOM 1968 C CA . VAL B 1 109 ? -4.548 -35.592 -19.430 1.00 9.37 266 VAL B CA 1
ATOM 1969 C C . VAL B 1 109 ? -3.559 -34.990 -18.444 1.00 12.50 266 VAL B C 1
ATOM 1970 O O . VAL B 1 109 ? -3.849 -33.977 -17.805 1.00 11.35 266 VAL B O 1
ATOM 1974 N N . VAL B 1 110 ? -2.411 -35.619 -18.305 1.00 8.59 267 VAL B N 1
ATOM 1975 C CA . VAL B 1 110 ? -1.320 -35.104 -17.484 1.00 9.48 267 VAL B CA 1
ATOM 1976 C C . VAL B 1 110 ? -0.184 -34.714 -18.431 1.00 10.30 267 VAL B C 1
ATOM 1977 O O . VAL B 1 110 ? 0.397 -35.571 -19.100 1.00 11.58 267 VAL B O 1
ATOM 1981 N N . LEU B 1 111 ? 0.141 -33.423 -18.522 1.00 8.29 268 LEU B N 1
ATOM 1982 C CA . LEU B 1 111 ? 1.256 -32.964 -19.345 1.00 6.70 268 LEU B CA 1
ATOM 1983 C C . LEU B 1 111 ? 2.374 -32.555 -18.396 1.00 12.23 268 LEU B C 1
ATOM 1984 O O . LEU B 1 111 ? 2.161 -31.732 -17.490 1.00 12.40 268 LEU B O 1
ATOM 1989 N N . VAL B 1 112 ? 3.545 -33.166 -18.570 1.00 11.28 269 VAL B N 1
ATOM 1990 C CA . VAL B 1 112 ? 4.719 -32.843 -17.770 1.00 12.94 269 VAL B CA 1
ATOM 1991 C C . VAL B 1 112 ? 5.658 -32.033 -18.651 1.00 14.64 269 VAL B C 1
ATOM 1992 O O . VAL B 1 112 ? 6.505 -32.593 -19.360 1.00 13.95 269 VAL B O 1
ATOM 1996 N N . SER B 1 113 ? 5.477 -30.712 -18.642 1.00 11.46 270 SER B N 1
ATOM 1997 C CA . SER B 1 113 ? 6.241 -29.809 -19.492 1.00 19.21 270 SER B CA 1
ATOM 1998 C C . SER B 1 113 ? 6.136 -28.395 -18.939 1.00 17.48 270 SER B C 1
ATOM 1999 O O . SER B 1 113 ? 5.262 -28.087 -18.123 1.00 17.93 270 SER B O 1
ATOM 2002 N N . THR B 1 114 ? 7.042 -27.539 -19.418 1.00 15.06 271 THR B N 1
ATOM 2003 C CA . THR B 1 114 ? 7.019 -26.109 -19.165 1.00 22.94 271 THR B CA 1
ATOM 2004 C C . THR B 1 114 ? 6.790 -25.323 -20.450 1.00 23.17 271 THR B C 1
ATOM 2005 O O . THR B 1 114 ? 6.730 -24.084 -20.413 1.00 22.21 271 THR B O 1
ATOM 2009 N N . ASP B 1 115 ? 6.617 -26.007 -21.582 1.00 18.83 272 ASP B N 1
ATOM 2010 C CA . ASP B 1 115 ? 6.744 -25.380 -22.897 1.00 20.67 272 ASP B CA 1
ATOM 2011 C C . ASP B 1 115 ? 5.421 -24.741 -23.308 1.00 19.73 272 ASP B C 1
ATOM 2012 O O . ASP B 1 115 ? 4.440 -25.442 -23.572 1.00 16.96 272 ASP B O 1
ATOM 2017 N N . VAL B 1 116 ? 5.417 -23.406 -23.427 1.00 19.08 273 VAL B N 1
ATOM 2018 C CA . VAL B 1 116 ? 4.225 -22.660 -23.815 1.00 18.38 273 VAL B CA 1
ATOM 2019 C C . VAL B 1 116 ? 3.649 -23.128 -25.149 1.00 17.15 273 VAL B C 1
ATOM 2020 O O . VAL B 1 116 ? 2.456 -22.913 -25.432 1.00 17.99 273 VAL B O 1
ATOM 2024 N N . ASN B 1 117 ? 4.464 -23.771 -25.982 1.00 16.70 274 ASN B N 1
ATOM 2025 C CA . ASN B 1 117 ? 3.991 -24.244 -27.276 1.00 22.23 274 ASN B CA 1
ATOM 2026 C C . ASN B 1 117 ? 2.913 -25.318 -27.169 1.00 19.52 274 ASN B C 1
ATOM 2027 O O . ASN B 1 117 ? 2.312 -25.670 -28.186 1.00 22.90 274 ASN B O 1
ATOM 2032 N N . PHE B 1 118 ? 2.648 -25.837 -25.981 1.00 18.11 275 PHE B N 1
ATOM 2033 C CA . PHE B 1 118 ? 1.578 -26.809 -25.802 1.00 12.86 275 PHE B CA 1
ATOM 2034 C C . PHE B 1 118 ? 0.269 -26.172 -25.377 1.00 12.89 275 PHE B C 1
ATOM 2035 O O . PHE B 1 118 ? -0.726 -26.886 -25.226 1.00 12.14 275 PHE B O 1
ATOM 2043 N N . ALA B 1 119 ? 0.236 -24.841 -25.232 1.00 12.79 276 ALA B N 1
ATOM 2044 C CA . ALA B 1 119 ? -0.968 -24.174 -24.753 1.00 13.16 276 ALA B CA 1
ATOM 2045 C C . ALA B 1 119 ? -2.208 -24.570 -25.558 1.00 9.42 276 ALA B C 1
ATOM 2046 O O . ALA B 1 119 ? -3.263 -24.880 -24.984 1.00 16.42 276 ALA B O 1
ATOM 2048 N N . LEU B 1 120 ? -2.120 -24.506 -26.889 1.00 13.99 277 LEU B N 1
ATOM 2049 C CA . LEU B 1 120 ? -3.270 -24.843 -27.725 1.00 14.92 277 LEU B CA 1
ATOM 2050 C C . LEU B 1 120 ? -3.773 -26.234 -27.394 1.00 9.42 277 LEU B C 1
ATOM 2051 O O . LEU B 1 120 ? -4.972 -26.431 -27.156 1.00 14.81 277 LEU B O 1
ATOM 2056 N N . GLU B 1 121 ? -2.856 -27.204 -27.283 1.00 11.78 278 GLU B N 1
ATOM 2057 C CA . GLU B 1 121 ? -3.298 -28.553 -26.953 1.00 12.02 278 GLU B CA 1
ATOM 2058 C C . GLU B 1 121 ? -4.058 -28.567 -25.635 1.00 12.76 278 GLU B C 1
ATOM 2059 O O . GLU B 1 121 ? -5.178 -29.096 -25.567 1.00 15.29 278 GLU B O 1
ATOM 2065 N N . LEU B 1 122 ? -3.495 -27.931 -24.589 1.00 12.12 279 LEU B N 1
ATOM 2066 C CA . LEU B 1 122 ? -4.179 -27.960 -23.304 1.00 4.15 279 LEU B CA 1
ATOM 2067 C C . LEU B 1 122 ? -5.554 -27.329 -23.446 1.00 11.38 279 LEU B C 1
ATOM 2068 O O . LEU B 1 122 ? -6.568 -27.932 -23.080 1.00 11.88 279 LEU B O 1
ATOM 2073 N N . SER B 1 123 ? -5.619 -26.179 -24.127 1.00 8.94 280 SER B N 1
ATOM 2074 C CA . SER B 1 123 ? -6.914 -25.524 -24.282 1.00 8.08 280 SER B CA 1
ATOM 2075 C C . SER B 1 123 ? -7.882 -26.421 -25.038 1.00 9.18 280 SER B C 1
ATOM 2076 O O . SER B 1 123 ? -9.000 -26.690 -24.564 1.00 10.07 280 SER B O 1
ATOM 2079 N N . ASP B 1 124 ? -7.457 -26.929 -26.200 1.00 13.03 281 ASP B N 1
ATOM 2080 C CA . ASP B 1 124 ? -8.371 -27.739 -27.005 1.00 10.36 281 ASP B CA 1
ATOM 2081 C C . ASP B 1 124 ? -8.846 -28.959 -26.229 1.00 11.97 281 ASP B C 1
ATOM 2082 O O . ASP B 1 124 ? -10.017 -29.365 -26.331 1.00 10.74 281 ASP B O 1
ATOM 2087 N N . LEU B 1 125 ? -7.942 -29.591 -25.483 1.00 14.42 282 LEU B N 1
ATOM 2088 C CA . LEU B 1 125 ? -8.366 -30.821 -24.827 1.00 10.80 282 LEU B CA 1
ATOM 2089 C C . LEU B 1 125 ? -9.324 -30.507 -23.685 1.00 11.04 282 LEU B C 1
ATOM 2090 O O . LEU B 1 125 ? -10.286 -31.258 -23.440 1.00 10.87 282 LEU B O 1
ATOM 2095 N N . ARG B 1 126 ? -9.120 -29.366 -23.034 1.00 11.06 283 ARG B N 1
ATOM 2096 C CA . ARG B 1 126 ? -9.988 -28.985 -21.930 1.00 11.40 283 ARG B CA 1
ATOM 2097 C C . ARG B 1 126 ? -11.367 -28.588 -22.430 1.00 13.09 283 ARG B C 1
ATOM 2098 O O . ARG B 1 126 ? -12.382 -29.083 -21.931 1.00 12.57 283 ARG B O 1
ATOM 2106 N N . HIS B 1 127 ? -11.427 -27.698 -23.425 1.00 11.63 284 HIS B N 1
ATOM 2107 C CA . HIS B 1 127 ? -12.702 -27.091 -23.799 1.00 12.23 284 HIS B CA 1
ATOM 2108 C C . HIS B 1 127 ? -13.378 -27.775 -24.975 1.00 11.53 284 HIS B C 1
ATOM 2109 O O . HIS B 1 127 ? -14.598 -27.944 -24.961 1.00 12.66 284 HIS B O 1
ATOM 2116 N N . ARG B 1 128 ? -12.624 -28.182 -25.985 1.00 10.27 285 ARG B N 1
ATOM 2117 C CA . ARG B 1 128 ? -13.225 -28.853 -27.122 1.00 9.53 285 ARG B CA 1
ATOM 2118 C C . ARG B 1 128 ? -13.412 -30.337 -26.881 1.00 11.97 285 ARG B C 1
ATOM 2119 O O . ARG B 1 128 ? -14.242 -30.949 -27.548 1.00 11.34 285 ARG B O 1
ATOM 2127 N N . HIS B 1 129 ? -12.720 -30.912 -25.902 1.00 10.39 286 HIS B N 1
ATOM 2128 C CA . HIS B 1 129 ? -12.936 -32.325 -25.607 1.00 11.04 286 HIS B CA 1
ATOM 2129 C C . HIS B 1 129 ? -13.468 -32.588 -24.205 1.00 9.73 286 HIS B C 1
ATOM 2130 O O . HIS B 1 129 ? -13.849 -33.730 -23.907 1.00 13.76 286 HIS B O 1
ATOM 2137 N N . GLY B 1 130 ? -13.508 -31.585 -23.342 1.00 10.39 287 GLY B N 1
ATOM 2138 C CA . GLY B 1 130 ? -14.015 -31.782 -21.994 1.00 12.89 287 GLY B CA 1
ATOM 2139 C C . GLY B 1 130 ? -13.097 -32.529 -21.047 1.00 12.76 287 GLY B C 1
ATOM 2140 O O . GLY B 1 130 ? -13.554 -32.998 -20.004 1.00 16.69 287 GLY B O 1
ATOM 2141 N N . PHE B 1 131 ? -11.816 -32.644 -21.372 1.00 12.43 288 PHE B N 1
ATOM 2142 C CA . PHE B 1 131 ? -10.904 -33.430 -20.551 1.00 10.86 288 PHE B CA 1
ATOM 2143 C C . PHE B 1 131 ? -10.448 -32.606 -19.355 1.00 13.32 288 PHE B C 1
ATOM 2144 O O . PHE B 1 131 ? -10.343 -31.389 -19.430 1.00 11.00 288 PHE B O 1
ATOM 2152 N N . HIS B 1 132 ? -10.158 -33.284 -18.246 1.00 12.29 289 HIS B N 1
ATOM 2153 C CA . HIS B 1 132 ? -9.522 -32.645 -17.096 1.00 9.61 289 HIS B CA 1
ATOM 2154 C C . HIS B 1 132 ? -8.022 -32.557 -17.352 1.00 11.44 289 HIS B C 1
ATOM 2155 O O . HIS B 1 132 ? -7.402 -33.567 -17.686 1.00 10.19 289 HIS B O 1
ATOM 2162 N N . ILE B 1 133 ? -7.442 -31.355 -17.198 1.00 10.04 290 ILE B N 1
ATOM 2163 C CA . ILE B 1 133 ? -6.050 -31.072 -17.557 1.00 12.49 290 ILE B CA 1
ATOM 2164 C C . ILE B 1 133 ? -5.195 -30.907 -16.299 1.00 14.09 290 ILE B C 1
ATOM 2165 O O . ILE B 1 133 ? -5.478 -30.054 -15.444 1.00 12.82 290 ILE B O 1
ATOM 2170 N N . ILE B 1 134 ? -4.111 -31.686 -16.225 1.00 9.15 291 ILE B N 1
ATOM 2171 C CA . ILE B 1 134 ? -3.136 -31.610 -15.144 1.00 8.75 291 ILE B CA 1
ATOM 2172 C C . ILE B 1 134 ? -1.798 -31.170 -15.727 1.00 11.60 291 ILE B C 1
ATOM 2173 O O . ILE B 1 134 ? -1.224 -31.879 -16.557 1.00 11.94 291 ILE B O 1
ATOM 2178 N N . LEU B 1 135 ? -1.282 -30.022 -15.276 1.00 12.59 292 LEU B N 1
ATOM 2179 C CA . LEU B 1 135 ? 0.012 -29.523 -15.738 1.00 13.44 292 LEU B CA 1
ATOM 2180 C C . LEU B 1 135 ? 1.042 -29.698 -14.631 1.00 12.77 292 LEU B C 1
ATOM 2181 O O . LEU B 1 135 ? 0.871 -29.155 -13.534 1.00 13.40 292 LEU B O 1
ATOM 2186 N N . VAL B 1 136 ? 2.092 -30.477 -14.914 1.00 13.24 293 VAL B N 1
ATOM 2187 C CA . VAL B 1 136 ? 3.231 -30.666 -14.019 1.00 13.34 293 VAL B CA 1
ATOM 2188 C C . VAL B 1 136 ? 4.395 -29.900 -14.626 1.00 16.89 293 VAL B C 1
ATOM 2189 O O . VAL B 1 136 ? 4.899 -30.278 -15.688 1.00 15.28 293 VAL B O 1
ATOM 2193 N N . HIS B 1 137 ? 4.853 -28.842 -13.949 1.00 17.25 294 HIS B N 1
ATOM 2194 C CA . HIS B 1 137 ? 5.711 -27.860 -14.601 1.00 18.03 294 HIS B CA 1
ATOM 2195 C C . HIS B 1 137 ? 6.821 -27.408 -13.661 1.00 24.09 294 HIS B C 1
ATOM 2196 O O . HIS B 1 137 ? 6.688 -27.481 -12.439 1.00 20.21 294 HIS B O 1
ATOM 2203 N N . LYS B 1 138 ? 7.921 -26.949 -14.254 1.00 25.95 295 LYS B N 1
ATOM 2204 C CA . LYS B 1 138 ? 9.006 -26.314 -13.520 1.00 31.49 295 LYS B CA 1
ATOM 2205 C C . LYS B 1 138 ? 8.724 -24.821 -13.293 1.00 30.90 295 LYS B C 1
ATOM 2206 O O . LYS B 1 138 ? 7.795 -24.235 -13.855 1.00 28.69 295 LYS B O 1
ATOM 2212 N N . ASN B 1 139 ? 9.572 -24.192 -12.475 1.00 37.18 296 ASN B N 1
ATOM 2213 C CA . ASN B 1 139 ? 9.301 -22.871 -11.905 1.00 39.17 296 ASN B CA 1
ATOM 2214 C C . ASN B 1 139 ? 9.260 -21.703 -12.884 1.00 40.04 296 ASN B C 1
ATOM 2215 O O . ASN B 1 139 ? 9.154 -20.551 -12.446 1.00 47.64 296 ASN B O 1
ATOM 2220 N N . GLN B 1 140 ? 9.357 -21.948 -14.189 1.00 40.61 297 GLN B N 1
ATOM 2221 C CA . GLN B 1 140 ? 9.477 -20.848 -15.138 1.00 38.28 297 GLN B CA 1
ATOM 2222 C C . GLN B 1 140 ? 8.365 -20.810 -16.178 1.00 42.46 297 GLN B C 1
ATOM 2223 O O . GLN B 1 140 ? 8.470 -20.041 -17.140 1.00 39.40 297 GLN B O 1
ATOM 2229 N N . ALA B 1 141 ? 7.302 -21.593 -16.020 1.00 39.33 298 ALA B N 1
ATOM 2230 C CA . ALA B 1 141 ? 6.338 -21.705 -17.107 1.00 33.91 298 ALA B CA 1
ATOM 2231 C C . ALA B 1 141 ? 5.517 -20.433 -17.266 1.00 37.59 298 ALA B C 1
ATOM 2232 O O . ALA B 1 141 ? 5.235 -19.716 -16.302 1.00 36.15 298 ALA B O 1
ATOM 2234 N N . SER B 1 142 ? 5.157 -20.156 -18.516 1.00 35.21 299 SER B N 1
ATOM 2235 C CA . SER B 1 142 ? 4.356 -18.989 -18.840 1.00 37.14 299 SER B CA 1
ATOM 2236 C C . SER B 1 142 ? 2.969 -19.153 -18.243 1.00 34.82 299 SER B C 1
ATOM 2237 O O . SER B 1 142 ? 2.423 -20.259 -18.212 1.00 37.55 299 SER B O 1
ATOM 2240 N N . GLU B 1 143 ? 2.403 -18.051 -17.744 1.00 31.79 300 GLU B N 1
ATOM 2241 C CA . GLU B 1 143 ? 1.014 -18.104 -17.309 1.00 35.53 300 GLU B CA 1
ATOM 2242 C C . GLU B 1 143 ? 0.080 -18.445 -18.463 1.00 32.58 300 GLU B C 1
ATOM 2243 O O . GLU B 1 143 ? -1.013 -18.969 -18.227 1.00 30.57 300 GLU B O 1
ATOM 2249 N N . ALA B 1 144 ? 0.491 -18.164 -19.703 1.00 32.53 301 ALA B N 1
ATOM 2250 C CA . ALA B 1 144 ? -0.301 -18.563 -20.860 1.00 29.81 301 ALA B CA 1
ATOM 2251 C C . ALA B 1 144 ? -0.497 -20.076 -20.895 1.00 24.53 301 ALA B C 1
ATOM 2252 O O . ALA B 1 144 ? -1.583 -20.561 -21.240 1.00 28.48 301 ALA B O 1
ATOM 2254 N N . LEU B 1 145 ? 0.537 -20.838 -20.527 1.00 28.40 302 LEU B N 1
ATOM 2255 C CA . LEU B 1 145 ? 0.390 -22.289 -20.424 1.00 19.18 302 LEU B CA 1
ATOM 2256 C C . LEU B 1 145 ? -0.424 -22.675 -19.194 1.00 24.81 302 LEU B C 1
ATOM 2257 O O . LEU B 1 145 ? -1.376 -23.460 -19.284 1.00 18.76 302 LEU B O 1
ATOM 2270 N N . HIS B 1 147 ? -2.570 -21.193 -17.432 1.00 19.47 304 HIS B N 1
ATOM 2271 C CA . HIS B 1 147 ? -3.959 -20.758 -17.387 1.00 21.29 304 HIS B CA 1
ATOM 2272 C C . HIS B 1 147 ? -4.902 -21.851 -17.867 1.00 14.43 304 HIS B C 1
ATOM 2273 O O . HIS B 1 147 ? -6.057 -21.900 -17.442 1.00 16.46 304 HIS B O 1
ATOM 2280 N N . HIS B 1 148 ? -4.440 -22.738 -18.752 1.00 13.95 305 HIS B N 1
ATOM 2281 C CA . HIS B 1 148 ? -5.343 -23.772 -19.255 1.00 18.74 305 HIS B CA 1
ATOM 2282 C C . HIS B 1 148 ? -5.508 -24.965 -18.329 1.00 14.84 305 HIS B C 1
ATOM 2283 O O . HIS B 1 148 ? -6.489 -25.699 -18.462 1.00 16.85 305 HIS B O 1
ATOM 2290 N N . ALA B 1 149 ? -4.609 -25.185 -17.382 1.00 15.39 306 ALA B N 1
ATOM 2291 C CA . ALA B 1 149 ? -4.705 -26.396 -16.589 1.00 14.87 306 ALA B CA 1
ATOM 2292 C C . ALA B 1 149 ? -5.815 -26.270 -15.550 1.00 16.82 306 ALA B C 1
ATOM 2293 O O . ALA B 1 149 ? -6.042 -25.194 -14.990 1.00 14.66 306 ALA B O 1
ATOM 2295 N N . ASN B 1 150 ? -6.510 -27.386 -15.303 1.00 11.57 307 ASN B N 1
ATOM 2296 C CA . ASN B 1 150 ? -7.403 -27.460 -14.153 1.00 16.05 307 ASN B CA 1
ATOM 2297 C C . ASN B 1 150 ? -6.616 -27.563 -12.857 1.00 20.35 307 ASN B C 1
ATOM 2298 O O . ASN B 1 150 ? -7.027 -27.001 -11.842 1.00 12.27 307 ASN B O 1
ATOM 2303 N N . GLN B 1 151 ? -5.508 -28.313 -12.848 1.00 14.17 308 GLN B N 1
ATOM 2304 C CA . GLN B 1 151 ? -4.687 -28.311 -11.646 1.00 15.56 308 GLN B CA 1
ATOM 2305 C C . GLN B 1 151 ? -3.231 -28.179 -12.069 1.00 17.22 308 GLN B C 1
ATOM 2306 O O . GLN B 1 151 ? -2.812 -28.736 -13.089 1.00 14.21 308 GLN B O 1
ATOM 2312 N N . LEU B 1 152 ? -2.490 -27.375 -11.315 1.00 17.42 309 LEU B N 1
ATOM 2313 C CA . LEU B 1 152 ? -1.067 -27.153 -11.517 1.00 14.44 309 LEU B CA 1
ATOM 2314 C C . LEU B 1 152 ? -0.285 -27.794 -10.383 1.00 19.12 309 LEU B C 1
ATOM 2315 O O . LEU B 1 152 ? -0.603 -27.584 -9.209 1.00 20.38 309 LEU B O 1
ATOM 2320 N N . ILE B 1 153 ? 0.754 -28.543 -10.740 1.00 18.00 310 ILE B N 1
ATOM 2321 C CA . ILE B 1 153 ? 1.624 -29.246 -9.808 1.00 20.25 310 ILE B CA 1
ATOM 2322 C C . ILE B 1 153 ? 3.064 -28.944 -10.191 1.00 23.56 310 ILE B C 1
ATOM 2323 O O . ILE B 1 153 ? 3.427 -28.995 -11.374 1.00 17.80 310 ILE B O 1
ATOM 2328 N N . ARG B 1 154 ? 3.882 -28.607 -9.201 1.00 26.11 311 ARG B N 1
ATOM 2329 C CA . ARG B 1 154 ? 5.286 -28.353 -9.476 1.00 25.80 311 ARG B CA 1
ATOM 2330 C C . ARG B 1 154 ? 6.027 -29.671 -9.654 1.00 26.19 311 ARG B C 1
ATOM 2331 O O . ARG B 1 154 ? 5.898 -30.586 -8.836 1.00 24.13 311 ARG B O 1
ATOM 2339 N N . PHE B 1 155 ? 6.791 -29.767 -10.744 1.00 20.85 312 PHE B N 1
ATOM 2340 C CA . PHE B 1 155 ? 7.557 -30.973 -11.041 1.00 24.71 312 PHE B CA 1
ATOM 2341 C C . PHE B 1 155 ? 8.549 -31.318 -9.943 1.00 29.33 312 PHE B C 1
ATOM 2342 O O . PHE B 1 155 ? 8.919 -32.488 -9.798 1.00 28.07 312 PHE B O 1
ATOM 2350 N N . GLU B 1 156 ? 8.976 -30.326 -9.167 1.00 28.20 313 GLU B N 1
ATOM 2351 C CA . GLU B 1 156 ? 9.906 -30.561 -8.071 1.00 32.74 313 GLU B CA 1
ATOM 2352 C C . GLU B 1 156 ? 9.358 -31.555 -7.058 1.00 36.24 313 GLU B C 1
ATOM 2353 O O . GLU B 1 156 ? 10.142 -32.173 -6.334 1.00 37.11 313 GLU B O 1
ATOM 2359 N N . GLU B 1 157 ? 8.034 -31.733 -6.998 1.00 35.60 314 GLU B N 1
ATOM 2360 C CA . GLU B 1 157 ? 7.462 -32.726 -6.097 1.00 33.23 314 GLU B CA 1
ATOM 2361 C C . GLU B 1 157 ? 7.940 -34.132 -6.438 1.00 36.27 314 GLU B C 1
ATOM 2362 O O . GLU B 1 157 ? 8.142 -34.960 -5.544 1.00 38.09 314 GLU B O 1
ATOM 2368 N N . PHE B 1 158 ? 8.138 -34.421 -7.724 1.00 32.92 315 PHE B N 1
ATOM 2369 C CA . PHE B 1 158 ? 8.387 -35.791 -8.157 1.00 31.02 315 PHE B CA 1
ATOM 2370 C C . PHE B 1 158 ? 9.852 -36.188 -8.096 1.00 35.77 315 PHE B C 1
ATOM 2371 O O . PHE B 1 158 ? 10.161 -37.373 -8.254 1.00 35.59 315 PHE B O 1
ATOM 2379 N N . ILE B 1 159 ? 10.753 -35.235 -7.882 1.00 32.25 316 ILE B N 1
ATOM 2380 C CA . ILE B 1 159 ? 12.186 -35.475 -7.992 1.00 38.54 316 ILE B CA 1
ATOM 2381 C C . ILE B 1 159 ? 12.881 -34.990 -6.729 1.00 43.47 316 ILE B C 1
ATOM 2382 O O . ILE B 1 159 ? 14.075 -34.670 -6.747 1.00 46.32 316 ILE B O 1
ATOM 2387 N N . SER B 1 160 ? 12.154 -34.963 -5.619 1.00 40.05 317 SER B N 1
ATOM 2388 C CA . SER B 1 160 ? 12.689 -34.459 -4.365 1.00 45.42 317 SER B CA 1
ATOM 2389 C C . SER B 1 160 ? 12.450 -35.455 -3.242 1.00 43.37 317 SER B C 1
ATOM 2390 O O . SER B 1 160 ? 11.778 -36.474 -3.413 1.00 41.24 317 SER B O 1
ATOM 2393 N N . ASP B 1 161 ? 13.053 -35.145 -2.097 1.00 48.76 318 ASP B N 1
ATOM 2394 C CA . ASP B 1 161 ? 12.681 -35.691 -0.793 1.00 51.53 318 ASP B CA 1
ATOM 2395 C C . ASP B 1 161 ? 12.371 -37.184 -0.788 1.00 47.21 318 ASP B C 1
ATOM 2396 O O . ASP B 1 161 ? 11.206 -37.583 -0.853 1.00 50.19 318 ASP B O 1
ATOM 2401 N N . LEU C 1 13 ? 49.539 -12.657 -3.679 1.00 18.06 170 LEU C N 1
ATOM 2402 C CA . LEU C 1 13 ? 48.245 -13.151 -4.145 1.00 17.04 170 LEU C CA 1
ATOM 2403 C C . LEU C 1 13 ? 47.211 -13.033 -3.040 1.00 16.05 170 LEU C C 1
ATOM 2404 O O . LEU C 1 13 ? 47.503 -13.373 -1.888 1.00 18.89 170 LEU C O 1
ATOM 2409 N N . PRO C 1 14 ? 46.006 -12.563 -3.370 1.00 14.27 171 PRO C N 1
ATOM 2410 C CA . PRO C 1 14 ? 44.925 -12.582 -2.388 1.00 16.92 171 PRO C CA 1
ATOM 2411 C C . PRO C 1 14 ? 44.540 -14.013 -2.062 1.00 15.20 171 PRO C C 1
ATOM 2412 O O . PRO C 1 14 ? 44.583 -14.896 -2.933 1.00 14.02 171 PRO C O 1
ATOM 2416 N N . PRO C 1 15 ? 44.182 -14.281 -0.814 1.00 14.32 172 PRO C N 1
ATOM 2417 C CA . PRO C 1 15 ? 43.755 -15.629 -0.432 1.00 12.92 172 PRO C CA 1
ATOM 2418 C C . PRO C 1 15 ? 42.340 -15.931 -0.906 1.00 15.59 172 PRO C C 1
ATOM 2419 O O . PRO C 1 15 ? 41.483 -15.049 -0.973 1.00 13.69 172 PRO C O 1
ATOM 2423 N N . ILE C 1 16 ? 42.106 -17.202 -1.234 1.00 10.09 173 ILE C N 1
ATOM 2424 C CA . ILE C 1 16 ? 40.763 -17.716 -1.495 1.00 12.77 173 ILE C CA 1
ATOM 2425 C C . ILE C 1 16 ? 40.509 -18.897 -0.568 1.00 11.99 173 ILE C C 1
ATOM 2426 O O . ILE C 1 16 ? 41.411 -19.697 -0.286 1.00 12.29 173 ILE C O 1
ATOM 2431 N N . GLY C 1 17 ? 39.295 -18.997 -0.080 1.00 13.41 174 GLY C N 1
ATOM 2432 C CA . GLY C 1 17 ? 38.901 -20.131 0.738 1.00 11.65 174 GLY C CA 1
ATOM 2433 C C . GLY C 1 17 ? 37.644 -20.773 0.200 1.00 10.17 174 GLY C C 1
ATOM 2434 O O . GLY C 1 17 ? 36.690 -20.085 -0.163 1.00 14.34 174 GLY C O 1
ATOM 2435 N N . VAL C 1 18 ? 37.646 -22.102 0.180 1.00 11.29 175 VAL C N 1
ATOM 2436 C CA . VAL C 1 18 ? 36.493 -22.869 -0.271 1.00 13.44 175 VAL C CA 1
ATOM 2437 C C . VAL C 1 18 ? 35.927 -23.613 0.918 1.00 10.44 175 VAL C C 1
ATOM 2438 O O . VAL C 1 18 ? 36.673 -24.260 1.669 1.00 10.68 175 VAL C O 1
ATOM 2442 N N . PHE C 1 19 ? 34.598 -23.534 1.073 1.00 11.13 176 PHE C N 1
ATOM 2443 C CA . PHE C 1 19 ? 33.865 -24.136 2.182 1.00 10.71 176 PHE C CA 1
ATOM 2444 C C . PHE C 1 19 ? 32.742 -24.948 1.560 1.00 11.83 176 PHE C C 1
ATOM 2445 O O . PHE C 1 19 ? 31.773 -24.379 1.048 1.00 14.00 176 PHE C O 1
ATOM 2453 N N . TRP C 1 20 ? 32.873 -26.268 1.586 1.00 12.57 177 TRP C N 1
ATOM 2454 C CA . TRP C 1 20 ? 32.003 -27.131 0.804 1.00 13.04 177 TRP C CA 1
ATOM 2455 C C . TRP C 1 20 ? 31.125 -27.942 1.738 1.00 17.38 177 TRP C C 1
ATOM 2456 O O . TRP C 1 20 ? 31.616 -28.792 2.494 1.00 14.85 177 TRP C O 1
ATOM 2467 N N . ASP C 1 21 ? 29.822 -27.653 1.668 1.00 15.92 178 ASP C N 1
ATOM 2468 C CA . ASP C 1 21 ? 28.763 -28.369 2.365 1.00 18.22 178 ASP C CA 1
ATOM 2469 C C . ASP C 1 21 ? 28.300 -29.523 1.471 1.00 22.03 178 ASP C C 1
ATOM 2470 O O . ASP C 1 21 ? 27.253 -29.501 0.817 1.00 21.62 178 ASP C O 1
ATOM 2475 N N . ILE C 1 22 ? 29.140 -30.556 1.502 1.00 18.54 179 ILE C N 1
ATOM 2476 C CA . ILE C 1 22 ? 28.970 -31.878 0.914 1.00 18.25 179 ILE C CA 1
ATOM 2477 C C . ILE C 1 22 ? 27.566 -32.443 1.017 1.00 28.37 179 ILE C C 1
ATOM 2478 O O . ILE C 1 22 ? 27.060 -33.052 0.063 1.00 28.07 179 ILE C O 1
ATOM 2483 N N . GLU C 1 23 ? 26.920 -32.255 2.167 1.00 25.20 180 GLU C N 1
ATOM 2484 C CA . GLU C 1 23 ? 25.616 -32.858 2.413 1.00 29.32 180 GLU C CA 1
ATOM 2485 C C . GLU C 1 23 ? 24.569 -32.290 1.463 1.00 28.94 180 GLU C C 1
ATOM 2486 O O . GLU C 1 23 ? 23.760 -33.029 0.886 1.00 30.33 180 GLU C O 1
ATOM 2492 N N . ASN C 1 24 ? 24.581 -30.973 1.279 1.00 25.35 181 ASN C N 1
ATOM 2493 C CA . ASN C 1 24 ? 23.624 -30.316 0.399 1.00 28.35 181 ASN C CA 1
ATOM 2494 C C . ASN C 1 24 ? 24.068 -30.399 -1.051 1.00 34.40 181 ASN C C 1
ATOM 2495 O O . ASN C 1 24 ? 23.273 -30.756 -1.925 1.00 34.73 181 ASN C O 1
ATOM 2500 N N . CYS C 1 25 ? 25.334 -30.087 -1.323 1.00 24.89 182 CYS C N 1
ATOM 2501 C CA . CYS C 1 25 ? 25.860 -30.106 -2.682 1.00 23.22 182 CYS C CA 1
ATOM 2502 C C . CYS C 1 25 ? 26.731 -31.349 -2.853 1.00 26.49 182 CYS C C 1
ATOM 2503 O O . CYS C 1 25 ? 27.960 -31.295 -2.912 1.00 24.11 182 CYS C O 1
ATOM 2506 N N . SER C 1 26 ? 26.050 -32.490 -2.933 1.00 27.48 183 SER C N 1
ATOM 2507 C CA . SER C 1 26 ? 26.724 -33.778 -2.941 1.00 26.52 183 SER C CA 1
ATOM 2508 C C . SER C 1 26 ? 27.166 -34.149 -4.353 1.00 29.46 183 SER C C 1
ATOM 2509 O O . SER C 1 26 ? 26.625 -33.665 -5.340 1.00 25.68 183 SER C O 1
ATOM 2512 N N . VAL C 1 27 ? 28.186 -34.997 -4.413 1.00 26.10 184 VAL C N 1
ATOM 2513 C CA . VAL C 1 27 ? 28.655 -35.540 -5.699 1.00 32.15 184 VAL C CA 1
ATOM 2514 C C . VAL C 1 27 ? 27.859 -36.836 -5.929 1.00 27.79 184 VAL C C 1
ATOM 2515 O O . VAL C 1 27 ? 28.024 -37.815 -5.212 1.00 34.91 184 VAL C O 1
ATOM 2519 N N . PRO C 1 28 ? 26.992 -36.828 -6.962 1.00 31.46 185 PRO C N 1
ATOM 2520 C CA . PRO C 1 28 ? 26.146 -38.027 -7.160 1.00 32.44 185 PRO C CA 1
ATOM 2521 C C . PRO C 1 28 ? 27.008 -39.234 -7.510 1.00 33.42 185 PRO C C 1
ATOM 2522 O O . PRO C 1 28 ? 28.036 -39.093 -8.171 1.00 27.60 185 PRO C O 1
ATOM 2526 N N . SER C 1 29 ? 26.584 -40.436 -7.065 1.00 38.69 186 SER C N 1
ATOM 2527 C CA . SER C 1 29 ? 27.360 -41.653 -7.344 1.00 40.23 186 SER C CA 1
ATOM 2528 C C . SER C 1 29 ? 27.663 -41.787 -8.827 1.00 37.31 186 SER C C 1
ATOM 2529 O O . SER C 1 29 ? 26.789 -41.617 -9.679 1.00 39.18 186 SER C O 1
ATOM 2532 N N . GLY C 1 30 ? 28.896 -42.151 -9.124 1.00 35.58 187 GLY C N 1
ATOM 2533 C CA . GLY C 1 30 ? 29.373 -42.242 -10.482 1.00 33.61 187 GLY C CA 1
ATOM 2534 C C . GLY C 1 30 ? 30.135 -41.014 -10.932 1.00 36.35 187 GLY C C 1
ATOM 2535 O O . GLY C 1 30 ? 30.881 -41.073 -11.918 1.00 36.77 187 GLY C O 1
ATOM 2536 N N . ARG C 1 31 ? 29.983 -39.913 -10.211 1.00 29.12 188 ARG C N 1
ATOM 2537 C CA . ARG C 1 31 ? 30.606 -38.650 -10.564 1.00 37.00 188 ARG C CA 1
ATOM 2538 C C . ARG C 1 31 ? 31.865 -38.446 -9.724 1.00 35.73 188 ARG C C 1
ATOM 2539 O O . ARG C 1 31 ? 31.985 -38.958 -8.608 1.00 23.39 188 ARG C O 1
ATOM 2547 N N . SER C 1 32 ? 32.808 -37.691 -10.279 1.00 32.05 189 SER C N 1
ATOM 2548 C CA . SER C 1 32 ? 34.140 -37.571 -9.707 1.00 32.63 189 SER C CA 1
ATOM 2549 C C . SER C 1 32 ? 34.245 -36.355 -8.796 1.00 26.59 189 SER C C 1
ATOM 2550 O O . SER C 1 32 ? 33.901 -35.238 -9.196 1.00 21.93 189 SER C O 1
ATOM 2553 N N . ALA C 1 33 ? 34.757 -36.567 -7.583 1.00 27.10 190 ALA C N 1
ATOM 2554 C CA . ALA C 1 33 ? 35.048 -35.434 -6.707 1.00 25.50 190 ALA C CA 1
ATOM 2555 C C . ALA C 1 33 ? 36.312 -34.688 -7.132 1.00 28.63 190 ALA C C 1
ATOM 2556 O O . ALA C 1 33 ? 36.387 -33.464 -6.964 1.00 21.87 190 ALA C O 1
ATOM 2558 N N . THR C 1 34 ? 37.310 -35.400 -7.675 1.00 25.96 191 THR C N 1
ATOM 2559 C CA . THR C 1 34 ? 38.510 -34.745 -8.190 1.00 26.04 191 THR C CA 1
ATOM 2560 C C . THR C 1 34 ? 38.177 -33.722 -9.266 1.00 26.61 191 THR C C 1
ATOM 2561 O O . THR C 1 34 ? 38.780 -32.644 -9.314 1.00 27.54 191 THR C O 1
ATOM 2565 N N . THR C 1 35 ? 37.271 -34.063 -10.178 1.00 25.80 192 THR C N 1
ATOM 2566 C CA . THR C 1 35 ? 36.881 -33.093 -11.194 1.00 27.87 192 THR C CA 1
ATOM 2567 C C . THR C 1 35 ? 36.082 -31.940 -10.601 1.00 24.52 192 THR C C 1
ATOM 2568 O O . THR C 1 35 ? 36.176 -30.813 -11.094 1.00 25.18 192 THR C O 1
ATOM 2572 N N . VAL C 1 36 ? 35.296 -32.177 -9.551 1.00 26.72 193 VAL C N 1
ATOM 2573 C CA . VAL C 1 36 ? 34.656 -31.051 -8.873 1.00 19.80 193 VAL C CA 1
ATOM 2574 C C . VAL C 1 36 ? 35.709 -30.085 -8.337 1.00 23.08 193 VAL C C 1
ATOM 2575 O O . VAL C 1 36 ? 35.619 -28.867 -8.536 1.00 19.27 193 VAL C O 1
ATOM 2579 N N . VAL C 1 37 ? 36.719 -30.615 -7.636 1.00 22.27 194 VAL C N 1
ATOM 2580 C CA . VAL C 1 37 ? 37.754 -29.755 -7.069 1.00 17.86 194 VAL C CA 1
ATOM 2581 C C . VAL C 1 37 ? 38.530 -29.053 -8.178 1.00 20.61 194 VAL C C 1
ATOM 2582 O O . VAL C 1 37 ? 38.783 -27.844 -8.116 1.00 16.10 194 VAL C O 1
ATOM 2586 N N . GLN C 1 38 ? 38.928 -29.804 -9.207 1.00 17.88 195 GLN C N 1
ATOM 2587 C CA . GLN C 1 38 ? 39.631 -29.202 -10.338 1.00 21.40 195 GLN C CA 1
ATOM 2588 C C . GLN C 1 38 ? 38.808 -28.090 -10.986 1.00 25.67 195 GLN C C 1
ATOM 2589 O O . GLN C 1 38 ? 39.342 -27.027 -11.308 1.00 18.11 195 GLN C O 1
ATOM 2595 N N . ARG C 1 39 ? 37.504 -28.294 -11.158 1.00 20.35 196 ARG C N 1
ATOM 2596 C CA . ARG C 1 39 ? 36.706 -27.253 -11.796 1.00 18.68 196 ARG C CA 1
ATOM 2597 C C . ARG C 1 39 ? 36.478 -26.055 -10.878 1.00 20.95 196 ARG C C 1
ATOM 2598 O O . ARG C 1 39 ? 36.349 -24.921 -11.363 1.00 18.19 196 ARG C O 1
ATOM 2606 N N . ILE C 1 40 ? 36.408 -26.278 -9.563 1.00 20.62 197 ILE C N 1
ATOM 2607 C CA . ILE C 1 40 ? 36.355 -25.160 -8.619 1.00 15.68 197 ILE C CA 1
ATOM 2608 C C . ILE C 1 40 ? 37.626 -24.330 -8.726 1.00 17.56 197 ILE C C 1
ATOM 2609 O O . ILE C 1 40 ? 37.591 -23.096 -8.818 1.00 16.92 197 ILE C O 1
ATOM 2614 N N . ARG C 1 41 ? 38.771 -25.002 -8.744 1.00 17.54 198 ARG C N 1
ATOM 2615 C CA . ARG C 1 41 ? 40.029 -24.267 -8.800 1.00 21.12 198 ARG C CA 1
ATOM 2616 C C . ARG C 1 41 ? 40.179 -23.542 -10.134 1.00 21.30 198 ARG C C 1
ATOM 2617 O O . ARG C 1 41 ? 40.583 -22.372 -10.174 1.00 21.52 198 ARG C O 1
ATOM 2625 N N . GLU C 1 42 ? 39.855 -24.221 -11.238 1.00 19.30 199 GLU C N 1
ATOM 2626 C CA . GLU C 1 42 ? 39.979 -23.604 -12.550 1.00 18.54 199 GLU C CA 1
ATOM 2627 C C . GLU C 1 42 ? 39.080 -22.391 -12.673 1.00 21.59 199 GLU C C 1
ATOM 2628 O O . GLU C 1 4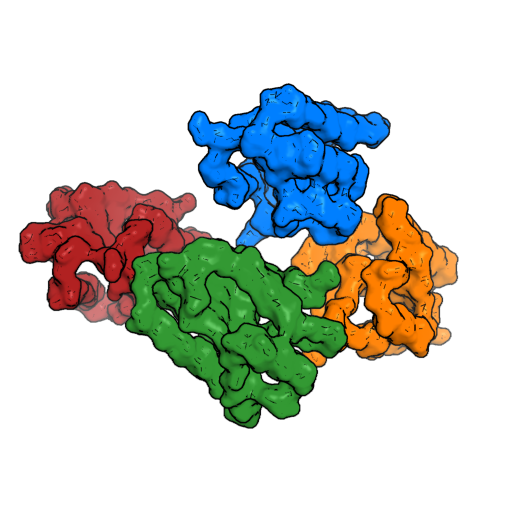2 ? 39.463 -21.399 -13.298 1.00 28.61 199 GLU C O 1
ATOM 2634 N N . LYS C 1 43 ? 37.864 -22.448 -12.113 1.00 19.91 200 LYS C N 1
ATOM 2635 C CA . LYS C 1 43 ? 37.001 -21.295 -12.357 1.00 20.95 200 LYS C CA 1
ATOM 2636 C C . LYS C 1 43 ? 37.238 -20.140 -11.387 1.00 21.39 200 LYS C C 1
ATOM 2637 O O . LYS C 1 43 ? 37.030 -18.983 -11.773 1.00 21.36 200 LYS C O 1
ATOM 2643 N N . PHE C 1 44 ? 37.655 -20.419 -10.148 1.00 18.62 201 PHE C N 1
ATOM 2644 C CA . PHE C 1 44 ? 37.706 -19.389 -9.116 1.00 18.61 201 PHE C CA 1
ATOM 2645 C C . PHE C 1 44 ? 39.101 -18.981 -8.639 1.00 19.87 201 PHE C C 1
ATOM 2646 O O . PHE C 1 44 ? 39.241 -17.872 -8.112 1.00 14.88 201 PHE C O 1
ATOM 2654 N N . PHE C 1 45 ? 40.126 -19.817 -8.813 1.00 16.29 202 PHE C N 1
ATOM 2655 C CA . PHE C 1 45 ? 41.423 -19.606 -8.167 1.00 16.60 202 PHE C CA 1
ATOM 2656 C C . PHE C 1 45 ? 42.411 -18.791 -8.990 1.00 21.77 202 PHE C C 1
ATOM 2657 O O . PHE C 1 45 ? 43.536 -18.556 -8.519 1.00 16.16 202 PHE C O 1
ATOM 2665 N N . ARG C 1 46 ? 42.046 -18.396 -10.210 1.00 18.02 203 ARG C N 1
ATOM 2666 C CA . ARG C 1 46 ? 42.920 -17.559 -11.022 1.00 21.01 203 ARG C CA 1
ATOM 2667 C C . ARG C 1 46 ? 43.346 -16.321 -10.244 1.00 21.07 203 ARG C C 1
ATOM 2668 O O . ARG C 1 46 ? 42.512 -15.601 -9.692 1.00 20.67 203 ARG C O 1
ATOM 2676 N N . GLY C 1 47 ? 44.654 -16.097 -10.174 1.00 16.50 204 GLY C N 1
ATOM 2677 C CA . GLY C 1 47 ? 45.162 -14.931 -9.471 1.00 19.84 204 GLY C CA 1
ATOM 2678 C C . GLY C 1 47 ? 45.004 -14.947 -7.963 1.00 20.74 204 GLY C C 1
ATOM 2679 O O . GLY C 1 47 ? 45.187 -13.905 -7.331 1.00 20.03 204 GLY C O 1
ATOM 2680 N N . HIS C 1 48 ? 44.689 -16.096 -7.364 1.00 18.02 205 HIS C N 1
ATOM 2681 C CA . HIS C 1 48 ? 44.574 -16.238 -5.922 1.00 12.49 205 HIS C CA 1
ATOM 2682 C C . HIS C 1 48 ? 45.527 -17.318 -5.430 1.00 15.43 205 HIS C C 1
ATOM 2683 O O . HIS C 1 48 ? 45.986 -18.167 -6.198 1.00 13.75 205 HIS C O 1
ATOM 2690 N N . ARG C 1 49 ? 45.790 -17.296 -4.129 1.00 11.18 206 ARG C N 1
ATOM 2691 C CA . ARG C 1 49 ? 46.457 -18.397 -3.445 1.00 13.23 206 ARG C CA 1
ATOM 2692 C C . ARG C 1 49 ? 45.440 -19.092 -2.551 1.00 12.72 206 ARG C C 1
ATOM 2693 O O . ARG C 1 49 ? 44.661 -18.426 -1.853 1.00 13.04 206 ARG C O 1
ATOM 2701 N N . GLU C 1 50 ? 45.429 -20.426 -2.589 1.00 9.47 207 GLU C N 1
ATOM 2702 C CA . GLU C 1 50 ? 44.541 -21.192 -1.733 1.00 8.98 207 GLU C CA 1
ATOM 2703 C C . GLU C 1 50 ? 44.942 -21.034 -0.278 1.00 11.86 207 GLU C C 1
ATOM 2704 O O . GLU C 1 50 ? 46.069 -21.349 0.115 1.00 14.36 207 GLU C O 1
ATOM 2710 N N . ALA C 1 51 ? 44.015 -20.570 0.530 1.00 7.84 208 ALA C N 1
ATOM 2711 C CA . ALA C 1 51 ? 44.274 -20.466 1.947 1.00 11.73 208 ALA C CA 1
ATOM 2712 C C . ALA C 1 51 ? 43.380 -21.368 2.792 1.00 16.72 208 ALA C C 1
ATOM 2713 O O . ALA C 1 51 ? 43.710 -21.614 3.960 1.00 18.55 208 ALA C O 1
ATOM 2715 N N . GLU C 1 52 ? 42.267 -21.855 2.244 1.00 11.51 209 GLU C N 1
ATOM 2716 C CA . GLU C 1 52 ? 41.384 -22.795 2.923 1.00 14.33 209 GLU C CA 1
ATOM 2717 C C . GLU C 1 52 ? 40.686 -23.624 1.864 1.00 13.65 209 GLU C C 1
ATOM 2718 O O . GLU C 1 52 ? 40.289 -23.099 0.818 1.00 13.03 209 GLU C O 1
ATOM 2724 N N . PHE C 1 53 ? 40.542 -24.912 2.137 1.00 13.15 210 PHE C N 1
ATOM 2725 C CA . PHE C 1 53 ? 39.686 -25.759 1.313 1.00 11.04 210 PHE C CA 1
ATOM 2726 C C . PHE C 1 53 ? 39.173 -26.851 2.252 1.00 12.93 210 PHE C C 1
ATOM 2727 O O . PHE C 1 53 ? 39.899 -27.787 2.592 1.00 14.51 210 PHE C O 1
ATOM 2735 N N . ILE C 1 54 ? 37.946 -26.706 2.710 1.00 12.47 211 ILE C N 1
ATOM 2736 C CA . ILE C 1 54 ? 37.414 -27.617 3.708 1.00 11.18 211 ILE C CA 1
ATOM 2737 C C . ILE C 1 54 ? 36.104 -28.189 3.180 1.00 14.05 211 ILE C C 1
ATOM 2738 O O . ILE C 1 54 ? 35.269 -27.452 2.656 1.00 14.10 211 ILE C O 1
ATOM 2743 N N A CYS C 1 55 ? 35.920 -29.502 3.324 0.74 12.08 212 CYS C N 1
ATOM 2744 N N B CYS C 1 55 ? 35.994 -29.506 3.215 0.26 12.24 212 CYS C N 1
ATOM 2745 C CA A CYS C 1 55 ? 34.687 -30.180 2.934 0.74 12.48 212 CYS C CA 1
ATOM 2746 C CA B CYS C 1 55 ? 34.743 -30.206 3.003 0.26 12.62 212 CYS C CA 1
ATOM 2747 C C A CYS C 1 55 ? 34.134 -30.906 4.155 0.74 15.19 212 CYS C C 1
ATOM 2748 C C B CYS C 1 55 ? 34.249 -30.661 4.364 0.26 14.98 212 CYS C C 1
ATOM 2749 O O A CYS C 1 55 ? 34.744 -31.868 4.637 0.74 15.81 212 CYS C O 1
ATOM 2750 O O B CYS C 1 55 ? 35.035 -31.150 5.181 0.26 15.19 212 CYS C O 1
ATOM 2755 N N . VAL C 1 56 ? 32.965 -30.471 4.631 1.00 15.25 213 VAL C N 1
ATOM 2756 C CA . VAL C 1 56 ? 32.393 -30.906 5.902 1.00 13.78 213 VAL C CA 1
ATOM 2757 C C . VAL C 1 56 ? 31.316 -31.942 5.625 1.00 16.39 213 VAL C C 1
ATOM 2758 O O . VAL C 1 56 ? 30.423 -31.708 4.804 1.00 15.03 213 VAL C O 1
ATOM 2762 N N . CYS C 1 57 ? 31.439 -33.106 6.258 1.00 17.70 214 CYS C N 1
ATOM 2763 C CA . CYS C 1 57 ? 30.470 -34.176 6.083 1.00 16.48 214 CYS C CA 1
ATOM 2764 C C . CYS C 1 57 ? 30.611 -35.200 7.196 1.00 17.67 214 CYS C C 1
ATOM 2765 O O . CYS C 1 57 ? 31.537 -35.169 8.012 1.00 15.13 214 CYS C O 1
ATOM 2768 N N . ASP C 1 58 ? 29.644 -36.103 7.212 1.00 14.87 215 ASP C N 1
ATOM 2769 C CA . ASP C 1 58 ? 29.749 -37.347 7.947 1.00 19.57 215 ASP C CA 1
ATOM 2770 C C . ASP C 1 58 ? 30.346 -38.370 6.977 1.00 22.09 215 ASP C C 1
ATOM 2771 O O . ASP C 1 58 ? 29.705 -38.748 5.986 1.00 19.56 215 ASP C O 1
ATOM 2776 N N . ILE C 1 59 ? 31.589 -38.788 7.245 1.00 17.03 216 ILE C N 1
ATOM 2777 C CA . ILE C 1 59 ? 32.324 -39.680 6.347 1.00 23.92 216 ILE C CA 1
ATOM 2778 C C . ILE C 1 59 ? 31.552 -40.962 6.124 1.00 23.27 21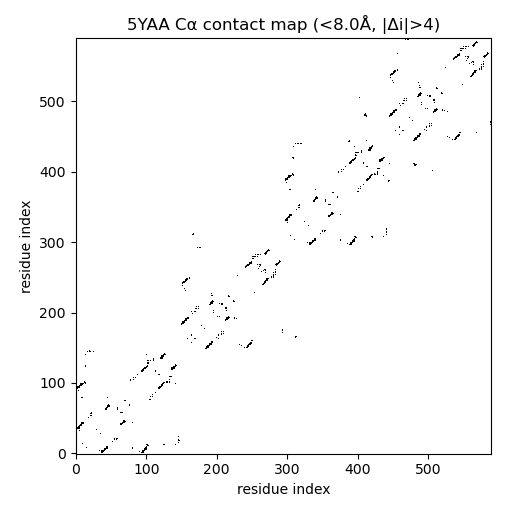6 ILE C C 1
ATOM 2779 O O . ILE C 1 59 ? 31.579 -41.538 5.026 1.00 20.91 216 ILE C O 1
ATOM 2784 N N . SER C 1 60 ? 30.832 -41.407 7.148 1.00 22.63 217 SER C N 1
ATOM 2785 C CA . SER C 1 60 ? 30.133 -42.679 7.107 1.00 25.86 217 SER C CA 1
ATOM 2786 C C . SER C 1 60 ? 28.915 -42.648 6.194 1.00 27.77 217 SER C C 1
ATOM 2787 O O . SER C 1 60 ? 28.435 -43.715 5.795 1.00 28.60 217 SER C O 1
ATOM 2790 N N . LYS C 1 61 ? 28.392 -41.461 5.872 1.00 22.38 218 LYS C N 1
ATOM 2791 C CA . LYS C 1 61 ? 27.254 -41.334 4.973 1.00 28.63 218 LYS C CA 1
ATOM 2792 C C . LYS C 1 61 ? 27.677 -41.096 3.536 1.00 28.47 218 LYS C C 1
ATOM 2793 O O . LYS C 1 61 ? 26.827 -41.109 2.641 1.00 32.90 218 LYS C O 1
ATOM 2799 N N . GLU C 1 62 ? 28.960 -40.876 3.295 1.00 24.01 219 GLU C N 1
ATOM 2800 C CA . GLU C 1 62 ? 29.427 -40.494 1.979 1.00 27.03 219 GLU C CA 1
ATOM 2801 C C . GLU C 1 62 ? 30.083 -41.677 1.281 1.00 25.23 219 GLU C C 1
ATOM 2802 O O . GLU C 1 62 ? 30.519 -42.647 1.906 1.00 26.49 219 GLU C O 1
ATOM 2808 N N . ASN C 1 63 ? 30.142 -41.582 -0.015 1.00 25.72 220 ASN C N 1
ATOM 2809 C CA . ASN C 1 63 ? 30.709 -42.669 -0.782 1.00 25.74 220 ASN C CA 1
ATOM 2810 C C . ASN C 1 63 ? 32.196 -42.706 -0.553 1.00 27.93 220 ASN C C 1
ATOM 2811 O O . ASN C 1 63 ? 32.778 -41.701 -0.508 1.00 29.60 220 ASN C O 1
ATOM 2816 N N . LYS C 1 64 ? 32.810 -43.856 -0.420 1.00 26.72 221 LYS C N 1
ATOM 2817 C CA . LYS C 1 64 ? 34.229 -43.914 -0.151 1.00 28.19 221 LYS C CA 1
ATOM 2818 C C . LYS C 1 64 ? 35.143 -43.352 -1.186 1.00 29.36 221 LYS C C 1
ATOM 2819 O O . LYS C 1 64 ? 36.149 -42.833 -0.852 1.00 25.34 221 LYS C O 1
ATOM 2825 N N . GLU C 1 65 ? 34.832 -43.593 -2.454 1.00 25.87 222 GLU C N 1
ATOM 2826 C CA . GLU C 1 65 ? 35.649 -43.065 -3.521 1.00 29.45 222 GLU C CA 1
ATOM 2827 C C . GLU C 1 65 ? 35.611 -41.526 -3.469 1.00 24.85 222 GLU C C 1
ATOM 2828 O O . GLU C 1 65 ? 36.590 -40.878 -3.738 1.00 26.96 222 GLU C O 1
ATOM 2834 N N . VAL C 1 66 ? 34.465 -40.955 -3.172 1.00 24.40 223 VAL C N 1
ATOM 2835 C CA . VAL C 1 66 ? 34.398 -39.501 -3.043 1.00 23.32 223 VAL C CA 1
ATOM 2836 C C . VAL C 1 66 ? 35.363 -39.018 -1.966 1.00 20.17 223 VAL C C 1
ATOM 2837 O O . VAL C 1 66 ? 36.214 -38.150 -2.212 1.00 19.78 22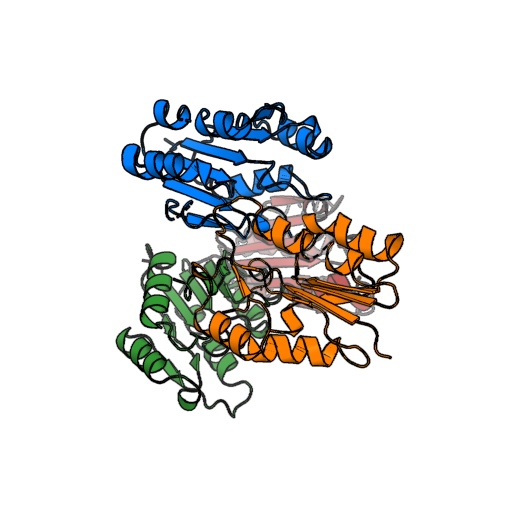3 VAL C O 1
ATOM 2841 N N . ILE C 1 67 ? 35.257 -39.592 -0.759 1.00 18.58 224 ILE C N 1
ATOM 2842 C CA . ILE C 1 67 ? 36.162 -39.238 0.333 1.00 21.25 224 ILE C CA 1
ATOM 2843 C C . ILE C 1 67 ? 37.618 -39.447 -0.075 1.00 21.96 224 ILE C C 1
ATOM 2844 O O . ILE C 1 67 ? 38.475 -38.583 0.171 1.00 19.39 224 ILE C O 1
ATOM 2849 N N . GLN C 1 68 ? 37.925 -40.577 -0.727 1.00 21.74 225 GLN C N 1
ATOM 2850 C CA . GLN C 1 68 ? 39.307 -40.817 -1.147 1.00 22.54 225 GLN C CA 1
ATOM 2851 C C . GLN C 1 68 ? 39.791 -39.769 -2.144 1.00 21.82 225 GLN C C 1
ATOM 2852 O O . GLN C 1 68 ? 40.935 -39.300 -2.061 1.00 18.03 225 GLN C O 1
ATOM 2858 N N . GLU C 1 69 ? 38.943 -39.400 -3.105 1.00 22.30 226 GLU C N 1
ATOM 2859 C CA . GLU C 1 69 ? 39.353 -38.418 -4.103 1.00 20.19 226 GLU C CA 1
ATOM 2860 C C . GLU C 1 69 ? 39.616 -37.061 -3.459 1.00 17.86 226 GLU C C 1
ATOM 2861 O O . GLU C 1 69 ? 40.560 -36.359 -3.844 1.00 17.06 226 GLU C O 1
ATOM 2867 N N . LEU C 1 70 ? 38.792 -36.676 -2.479 1.00 16.84 227 LEU C N 1
ATOM 2868 C CA . LEU C 1 70 ? 39.046 -35.437 -1.742 1.00 19.52 227 LEU C CA 1
ATOM 2869 C C . LEU C 1 70 ? 40.385 -35.492 -1.017 1.00 18.63 227 LEU C C 1
ATOM 2870 O O . LEU C 1 70 ? 41.182 -34.542 -1.083 1.00 17.77 227 LEU C O 1
ATOM 2875 N N . ASN C 1 71 ? 40.656 -36.602 -0.318 1.00 18.53 228 ASN C N 1
ATOM 2876 C CA . ASN C 1 71 ? 41.964 -36.764 0.324 1.00 21.36 228 ASN C CA 1
ATOM 2877 C C . ASN C 1 71 ? 43.103 -36.611 -0.679 1.00 23.11 228 ASN C C 1
ATOM 2878 O O . ASN C 1 71 ? 44.140 -36.009 -0.370 1.00 18.40 228 ASN C O 1
ATOM 2883 N N . ASN C 1 72 ? 42.956 -37.214 -1.864 1.00 22.02 229 ASN C N 1
ATOM 2884 C CA . ASN C 1 72 ? 44.033 -37.175 -2.848 1.00 19.78 229 ASN C CA 1
ATOM 2885 C C . ASN C 1 72 ? 44.239 -35.775 -3.415 1.00 18.64 229 ASN C C 1
ATOM 2886 O O . ASN C 1 72 ? 45.370 -35.417 -3.783 1.00 17.77 229 ASN C O 1
ATOM 2891 N N . CYS C 1 73 ? 43.172 -34.962 -3.463 1.00 19.72 230 CYS C N 1
ATOM 2892 C CA . CYS C 1 73 ? 43.274 -33.568 -3.871 1.00 15.26 230 CYS C CA 1
ATOM 2893 C C . CYS C 1 73 ? 43.910 -32.691 -2.803 1.00 21.76 230 CYS C C 1
ATOM 2894 O O . CYS C 1 73 ? 44.122 -31.503 -3.057 1.00 19.39 230 CYS C O 1
ATOM 2897 N N . GLN C 1 74 ? 44.220 -33.243 -1.628 1.00 15.29 231 GLN C N 1
ATOM 2898 C CA . GLN C 1 74 ? 44.921 -32.521 -0.565 1.00 20.50 231 GLN C CA 1
ATOM 2899 C C . GLN C 1 74 ? 44.077 -31.398 0.018 1.00 18.92 231 GLN C C 1
ATOM 2900 O O . GLN C 1 74 ? 44.602 -30.351 0.406 1.00 19.31 231 GLN C O 1
ATOM 2906 N N . VAL C 1 75 ? 42.772 -31.603 0.067 1.00 15.97 232 VAL C N 1
ATOM 2907 C CA . VAL C 1 75 ? 41.877 -30.707 0.781 1.00 20.62 232 VAL C CA 1
ATOM 2908 C C . VAL C 1 75 ? 41.443 -31.397 2.070 1.00 17.89 232 VAL C C 1
ATOM 2909 O O . VAL C 1 75 ? 41.604 -32.610 2.248 1.00 19.39 232 VAL C O 1
ATOM 2913 N N . THR C 1 76 ? 40.901 -30.605 2.988 1.00 14.44 233 THR C N 1
ATOM 2914 C CA . THR C 1 76 ? 40.503 -31.121 4.293 1.00 13.10 233 THR C CA 1
ATOM 2915 C C . THR C 1 76 ? 39.112 -31.727 4.227 1.00 14.48 233 THR C C 1
ATOM 2916 O O . THR C 1 76 ? 38.169 -31.073 3.780 1.00 12.49 233 THR C O 1
ATOM 2920 N N . VAL C 1 77 ? 38.976 -32.966 4.688 1.00 13.09 234 VAL C N 1
ATOM 2921 C CA . VAL C 1 77 ? 37.669 -33.596 4.856 1.00 10.55 234 VAL C CA 1
ATOM 2922 C C . VAL C 1 77 ? 37.397 -33.591 6.353 1.00 13.36 234 VAL C C 1
ATOM 2923 O O . VAL C 1 77 ? 37.926 -34.423 7.094 1.00 14.92 234 VAL C O 1
ATOM 2927 N N . ALA C 1 78 ? 36.622 -32.619 6.802 1.00 10.19 235 ALA C N 1
ATOM 2928 C CA . ALA C 1 78 ? 36.318 -32.444 8.214 1.00 11.40 235 ALA C CA 1
ATOM 2929 C C . ALA C 1 78 ? 35.071 -33.242 8.545 1.00 14.43 235 ALA C C 1
ATOM 2930 O O . ALA C 1 78 ? 33.970 -32.905 8.090 1.00 14.00 235 ALA C O 1
ATOM 2932 N N . HIS C 1 79 ? 35.241 -34.303 9.330 1.00 13.74 236 HIS C N 1
ATOM 2933 C CA . HIS C 1 79 ? 34.149 -35.206 9.642 1.00 11.98 236 HIS C CA 1
ATOM 2934 C C . HIS C 1 79 ? 33.347 -34.697 10.833 1.00 19.20 236 HIS C C 1
ATOM 2935 O O . HIS C 1 79 ? 33.914 -34.344 11.871 1.00 17.55 236 HIS C O 1
ATOM 2942 N N . ILE C 1 80 ? 32.022 -34.706 10.699 1.00 13.70 237 ILE C N 1
ATOM 2943 C CA . ILE C 1 80 ? 31.120 -34.406 11.802 1.00 18.33 237 ILE C CA 1
ATOM 2944 C C . ILE C 1 80 ? 30.146 -35.570 11.901 1.00 22.80 237 ILE C C 1
ATOM 2945 O O . ILE C 1 80 ? 29.614 -36.021 10.883 1.00 22.20 237 ILE C O 1
ATOM 2950 N N . ASN C 1 81 ? 29.959 -36.095 13.105 1.00 24.88 238 ASN C N 1
ATOM 2951 C CA . ASN C 1 81 ? 28.902 -37.080 13.298 1.00 29.38 238 ASN C CA 1
ATOM 2952 C C . ASN C 1 81 ? 27.559 -36.450 12.963 1.00 27.82 238 ASN C C 1
ATOM 2953 O O . ASN C 1 81 ? 27.162 -35.453 13.576 1.00 35.12 238 ASN C O 1
ATOM 2958 N N . ALA C 1 82 ? 26.865 -37.024 11.978 1.00 32.50 239 ALA C N 1
ATOM 2959 C CA . ALA C 1 82 ? 25.578 -36.505 11.527 1.00 42.57 239 ALA C CA 1
ATOM 2960 C C . ALA C 1 82 ? 24.454 -36.692 12.541 1.00 46.60 239 ALA C C 1
ATOM 2961 O O . ALA C 1 82 ? 23.359 -36.163 12.318 1.00 50.82 239 ALA C O 1
ATOM 2963 N N . THR C 1 83 ? 24.673 -37.444 13.625 1.00 48.51 240 THR C N 1
ATOM 2964 C CA . THR C 1 83 ? 23.641 -37.524 14.657 1.00 49.52 240 THR C CA 1
ATOM 2965 C C . THR C 1 83 ? 23.462 -36.188 15.367 1.00 53.30 240 THR C C 1
ATOM 2966 O O . THR C 1 83 ? 22.352 -35.870 15.813 1.00 54.22 240 THR C O 1
ATOM 2970 N N . ALA C 1 84 ? 24.528 -35.391 15.462 1.00 53.24 241 ALA C N 1
ATOM 2971 C CA . ALA C 1 84 ? 24.408 -34.018 15.935 1.00 51.31 241 ALA C CA 1
ATOM 2972 C C . ALA C 1 84 ? 23.712 -33.201 14.856 1.00 51.02 241 ALA C C 1
ATOM 2973 O O . ALA C 1 84 ? 24.209 -33.104 13.729 1.00 51.82 241 ALA C O 1
ATOM 2975 N N . LYS C 1 85 ? 22.556 -32.622 15.187 1.00 51.90 242 LYS C N 1
ATOM 2976 C CA . LYS C 1 85 ? 21.670 -32.135 14.135 1.00 51.26 242 LYS C CA 1
ATOM 2977 C C . LYS C 1 85 ? 22.189 -30.872 13.449 1.00 53.67 242 LYS C C 1
ATOM 2978 O O . LYS C 1 85 ? 21.805 -30.611 12.303 1.00 49.83 242 LYS C O 1
ATOM 2984 N N . ASN C 1 86 ? 23.065 -30.092 14.101 1.00 46.06 243 ASN C N 1
ATOM 2985 C CA . ASN C 1 86 ? 23.589 -28.876 13.483 1.00 45.90 243 ASN C CA 1
ATOM 2986 C C . ASN C 1 86 ? 25.110 -28.746 13.576 1.00 42.33 243 ASN C C 1
ATOM 2987 O O . ASN C 1 86 ? 25.636 -27.633 13.458 1.00 35.71 243 ASN C O 1
ATOM 2992 N N . ALA C 1 87 ? 25.839 -29.852 13.747 1.00 43.58 244 ALA C N 1
ATOM 2993 C CA . ALA C 1 87 ? 27.290 -29.747 13.887 1.00 37.74 244 ALA C CA 1
ATOM 2994 C C . ALA C 1 87 ? 27.980 -29.407 12.566 1.00 28.07 244 ALA C C 1
ATOM 2995 O O . ALA C 1 87 ? 29.065 -28.817 12.579 1.00 25.05 244 ALA C O 1
ATOM 2997 N N . ALA C 1 88 ? 27.380 -29.769 11.425 1.00 32.88 245 ALA C N 1
ATOM 2998 C CA . ALA C 1 88 ? 27.982 -29.454 10.124 1.00 26.86 245 ALA C CA 1
ATOM 2999 C C . ALA C 1 88 ? 27.909 -27.960 9.802 1.00 26.57 245 ALA C C 1
ATOM 3000 O O . ALA C 1 88 ? 28.915 -27.339 9.418 1.00 24.10 245 ALA C O 1
ATOM 3002 N N . ASP C 1 89 ? 26.722 -27.367 9.947 1.00 27.09 246 ASP C N 1
ATOM 3003 C CA . ASP C 1 89 ? 26.587 -25.929 9.754 1.00 25.42 246 ASP C CA 1
ATOM 3004 C C . ASP C 1 89 ? 27.542 -25.190 10.665 1.00 22.68 246 ASP C C 1
ATOM 3005 O O . ASP C 1 89 ? 28.225 -24.247 10.243 1.00 22.85 246 ASP C O 1
ATOM 3010 N N . ASP C 1 90 ? 27.618 -25.634 11.917 1.00 23.21 247 ASP C N 1
ATOM 3011 C CA . ASP C 1 90 ? 28.537 -25.052 12.876 1.00 23.82 247 ASP C CA 1
ATOM 3012 C C . ASP C 1 90 ? 29.982 -25.135 12.402 1.00 24.17 247 ASP C C 1
ATOM 3013 O O . ASP C 1 90 ? 30.738 -24.167 12.529 1.00 19.18 247 ASP C O 1
ATOM 3018 N N . LYS C 1 91 ? 30.397 -26.294 11.875 1.00 20.16 248 LYS C N 1
ATOM 3019 C CA . LYS C 1 91 ? 31.794 -26.438 11.475 1.00 19.17 248 LYS C CA 1
ATOM 3020 C C . LYS C 1 91 ? 32.134 -25.475 10.352 1.00 14.09 248 LYS C C 1
ATOM 3021 O O . LYS C 1 91 ? 33.204 -24.847 10.357 1.00 13.35 248 LYS C O 1
ATOM 3027 N N . LEU C 1 92 ? 31.210 -25.312 9.405 1.00 16.96 249 LEU C N 1
ATOM 3028 C CA . LEU C 1 92 ? 31.479 -24.423 8.286 1.00 17.12 249 LEU C CA 1
ATOM 3029 C C . LEU C 1 92 ? 31.471 -22.964 8.722 1.00 14.19 249 LEU C C 1
ATOM 3030 O O . LEU C 1 92 ? 32.306 -22.179 8.267 1.00 13.72 249 LEU C O 1
ATOM 3035 N N . ARG C 1 93 ? 30.523 -22.578 9.590 1.00 15.27 250 ARG C N 1
ATOM 3036 C CA . ARG C 1 93 ? 30.522 -21.218 10.130 1.00 20.73 250 ARG C CA 1
ATOM 3037 C C . ARG C 1 93 ? 31.824 -20.924 10.861 1.00 15.24 250 ARG C C 1
ATOM 3038 O O . ARG C 1 93 ? 32.436 -19.874 10.658 1.00 16.11 250 ARG C O 1
ATOM 3046 N N . GLN C 1 94 ? 32.260 -21.854 11.714 1.00 15.98 251 GLN C N 1
ATOM 3047 C CA . GLN C 1 94 ? 33.507 -21.674 12.451 1.00 13.89 251 GLN C CA 1
ATOM 3048 C C . GLN C 1 94 ? 34.682 -21.471 11.500 1.00 12.10 251 GLN C C 1
ATOM 3049 O O . GLN C 1 94 ? 35.518 -20.587 11.722 1.00 14.44 251 GLN C O 1
ATOM 3055 N N . SER C 1 95 ? 34.761 -22.281 10.438 1.00 15.12 252 SER C N 1
ATOM 3056 C CA . SER C 1 95 ? 35.874 -22.173 9.497 1.00 13.98 252 SER C CA 1
ATOM 3057 C C . SER C 1 95 ? 35.846 -20.852 8.726 1.00 11.39 252 SER C C 1
ATOM 3058 O O . SER C 1 95 ? 36.901 -20.267 8.438 1.00 9.01 252 SER C O 1
ATOM 3069 N N . ARG C 1 97 ? 34.432 -17.971 9.851 1.00 12.80 254 ARG C N 1
ATOM 3070 C CA . ARG C 1 97 ? 34.807 -16.916 10.796 1.00 14.39 254 ARG C CA 1
ATOM 3071 C C . ARG C 1 97 ? 36.305 -16.919 11.037 1.00 12.98 254 ARG C C 1
ATOM 3072 O O . ARG C 1 97 ? 36.922 -15.855 11.168 1.00 10.09 254 ARG C O 1
ATOM 3080 N N . ARG C 1 98 ? 36.893 -18.109 11.150 1.00 10.40 255 ARG C N 1
ATOM 3081 C CA . ARG C 1 98 ? 38.349 -18.201 11.276 1.00 12.45 255 ARG C CA 1
ATOM 3082 C C . ARG C 1 98 ? 39.047 -17.583 10.070 1.00 8.76 255 ARG C C 1
ATOM 3083 O O . ARG C 1 98 ? 39.993 -16.802 10.216 1.00 11.78 255 ARG C O 1
ATOM 3091 N N . PHE C 1 99 ? 38.569 -17.897 8.855 1.00 11.29 256 PHE C N 1
ATOM 3092 C CA . PHE C 1 99 ? 39.107 -17.253 7.660 1.00 14.48 256 PHE C CA 1
ATOM 3093 C C . PHE C 1 99 ? 38.970 -15.737 7.758 1.00 14.39 256 PHE C C 1
ATOM 3094 O O . PHE C 1 99 ? 39.904 -14.989 7.430 1.00 12.29 256 PHE C O 1
ATOM 3102 N N . ALA C 1 100 ? 37.827 -15.261 8.262 1.00 7.85 257 ALA C N 1
ATOM 3103 C CA . ALA C 1 100 ? 37.633 -13.820 8.293 1.00 11.07 257 ALA C CA 1
ATOM 3104 C C . ALA C 1 100 ? 38.547 -13.163 9.315 1.00 12.53 257 ALA C C 1
ATOM 3105 O O . ALA C 1 100 ? 38.936 -12.010 9.135 1.00 14.92 257 ALA C O 1
ATOM 3107 N N . ASN C 1 101 ? 38.887 -13.881 10.379 1.00 12.40 258 ASN C N 1
ATOM 3108 C CA . ASN C 1 101 ? 39.789 -13.391 11.419 1.00 14.80 258 ASN C CA 1
ATOM 3109 C C . ASN C 1 101 ? 41.258 -13.476 11.022 1.00 19.08 258 ASN C C 1
ATOM 3110 O O . ASN C 1 101 ? 42.090 -12.767 11.602 1.00 20.97 258 ASN C O 1
ATOM 3115 N N . THR C 1 102 ? 41.599 -14.343 10.071 1.00 18.23 259 THR C N 1
ATOM 3116 C CA . THR C 1 102 ? 42.975 -14.518 9.609 1.00 15.57 259 THR C CA 1
ATOM 3117 C C . THR C 1 102 ? 43.360 -13.559 8.488 1.00 17.58 259 THR C C 1
ATOM 3118 O O . THR C 1 102 ? 44.468 -13.003 8.489 1.00 20.76 259 THR C O 1
ATOM 3122 N N . HIS C 1 103 ? 42.467 -13.337 7.537 1.00 12.82 260 HIS C N 1
ATOM 3123 C CA . HIS C 1 103 ? 42.784 -12.633 6.316 1.00 16.15 260 HIS C CA 1
ATOM 3124 C C . HIS C 1 103 ? 42.086 -11.291 6.309 1.00 17.42 260 HIS C C 1
ATOM 3125 O O . HIS C 1 103 ? 41.037 -11.106 6.923 1.00 14.68 260 HIS C O 1
ATOM 3132 N N . THR C 1 104 ? 42.686 -10.367 5.596 1.00 13.92 261 THR C N 1
ATOM 3133 C CA . THR C 1 104 ? 42.136 -9.053 5.377 1.00 11.20 261 THR C CA 1
ATOM 3134 C C . THR C 1 104 ? 41.953 -8.894 3.881 1.00 15.98 261 THR C C 1
ATOM 3135 O O . THR C 1 104 ? 42.577 -9.599 3.085 1.00 19.31 261 THR C O 1
ATOM 3139 N N . ALA C 1 105 ? 41.068 -7.986 3.500 1.00 15.26 262 ALA C N 1
ATOM 3140 C CA . ALA C 1 105 ? 40.748 -7.791 2.101 1.00 14.94 262 ALA C CA 1
ATOM 3141 C C . ALA C 1 105 ? 41.984 -7.284 1.347 1.00 14.35 262 ALA C C 1
ATOM 3142 O O . ALA C 1 105 ? 42.801 -6.590 1.921 1.00 16.34 262 ALA C O 1
ATOM 3144 N N . PRO C 1 106 ? 42.119 -7.635 0.057 1.00 15.76 263 PRO C N 1
ATOM 3145 C CA . PRO C 1 106 ? 41.200 -8.455 -0.750 1.00 16.33 263 PRO C CA 1
ATOM 3146 C C . PRO C 1 106 ? 41.310 -9.955 -0.485 1.00 19.12 263 PRO C C 1
ATOM 3147 O O . PRO C 1 106 ? 42.411 -10.491 -0.382 1.00 18.35 263 PRO C O 1
ATOM 3151 N N . ALA C 1 107 ? 40.159 -10.620 -0.402 1.00 11.66 264 ALA C N 1
ATOM 3152 C CA . ALA C 1 107 ? 40.080 -12.057 -0.210 1.00 12.57 264 ALA C CA 1
ATOM 3153 C C . ALA C 1 107 ? 38.778 -12.527 -0.839 1.00 13.59 264 ALA C C 1
ATOM 3154 O O . ALA C 1 107 ? 37.834 -11.752 -0.988 1.00 14.51 264 ALA C O 1
ATOM 3156 N N . THR C 1 108 ? 38.740 -13.789 -1.230 1.00 13.01 265 THR C N 1
ATOM 3157 C CA . THR C 1 108 ? 37.567 -14.379 -1.842 1.00 11.01 265 THR C CA 1
ATOM 3158 C C . THR C 1 108 ? 37.123 -15.587 -1.033 1.00 12.67 265 THR C C 1
ATOM 3159 O O . THR C 1 108 ? 37.948 -16.382 -0.575 1.00 12.82 265 THR C O 1
ATOM 3163 N N . VAL C 1 109 ? 35.811 -15.713 -0.835 1.00 8.76 266 VAL C N 1
ATOM 3164 C CA . VAL C 1 109 ? 35.238 -16.865 -0.151 1.00 8.49 266 VAL C CA 1
ATOM 3165 C C . VAL C 1 109 ? 34.305 -17.577 -1.116 1.00 14.18 266 VAL C C 1
ATOM 3166 O O . VAL C 1 109 ? 33.421 -16.952 -1.698 1.00 12.10 266 VAL C O 1
ATOM 3170 N N . VAL C 1 110 ? 34.492 -18.878 -1.279 1.00 9.83 267 VAL C N 1
ATOM 3171 C CA . VAL C 1 110 ? 33.596 -19.689 -2.101 1.00 9.53 267 VAL C CA 1
ATOM 3172 C C . VAL C 1 110 ? 32.821 -20.607 -1.170 1.00 9.25 267 VAL C C 1
ATOM 3173 O O . VAL C 1 110 ? 33.390 -21.521 -0.570 1.00 10.77 267 VAL C O 1
ATOM 3177 N N . LEU C 1 111 ? 31.511 -20.417 -1.073 1.00 9.67 268 LEU C N 1
ATOM 3178 C CA . LEU C 1 111 ? 30.687 -21.297 -0.252 1.00 11.71 268 LEU C CA 1
ATOM 3179 C C . LEU C 1 111 ? 29.892 -22.213 -1.180 1.00 11.81 268 LEU C C 1
ATOM 3180 O O . LEU C 1 111 ? 29.158 -21.742 -2.057 1.00 14.05 268 LEU C O 1
ATOM 3185 N N . VAL C 1 112 ? 30.055 -23.519 -1.006 1.00 10.69 269 VAL C N 1
ATOM 3186 C CA . VAL C 1 112 ? 29.314 -24.468 -1.822 1.00 13.67 269 VAL C CA 1
ATOM 3187 C C . VAL C 1 112 ? 28.223 -25.054 -0.939 1.00 12.99 269 VAL C C 1
ATOM 3188 O O . VAL C 1 112 ? 28.439 -26.047 -0.238 1.00 15.70 269 VAL C O 1
ATOM 3192 N N . SER C 1 113 ? 27.055 -24.411 -0.934 1.00 14.26 270 SER C N 1
ATOM 3193 C CA . SER C 1 113 ? 25.954 -24.825 -0.077 1.00 18.71 270 SER C CA 1
ATOM 3194 C C . SER C 1 113 ? 24.668 -24.213 -0.609 1.00 16.14 270 SER C C 1
ATOM 3195 O O . SER C 1 113 ? 24.691 -23.268 -1.400 1.00 15.22 270 SER C O 1
ATOM 3198 N N . THR C 1 114 ? 23.541 -24.745 -0.121 1.00 14.84 271 THR C N 1
ATOM 3199 C CA . THR C 1 114 ? 22.217 -24.169 -0.333 1.00 22.21 271 THR C CA 1
ATOM 3200 C C . THR C 1 114 ? 21.593 -23.676 0.965 1.00 21.68 271 THR C C 1
ATOM 3201 O O . THR C 1 114 ? 20.444 -23.200 0.950 1.00 21.80 271 THR C O 1
ATOM 3205 N N . ASP C 1 115 ? 22.313 -23.772 2.084 1.00 18.49 272 ASP C N 1
ATOM 3206 C CA . ASP C 1 115 ? 21.695 -23.672 3.405 1.00 23.20 272 ASP C CA 1
ATOM 3207 C C . ASP C 1 115 ? 21.531 -22.208 3.790 1.00 20.78 272 ASP C C 1
ATOM 3208 O O . ASP C 1 115 ? 22.513 -21.512 4.049 1.00 17.88 272 ASP C O 1
ATOM 3213 N N . VAL C 1 116 ? 20.272 -21.762 3.894 1.00 23.70 273 VAL C N 1
ATOM 3214 C CA . VAL C 1 116 ? 19.954 -20.381 4.241 1.00 18.18 273 VAL C CA 1
ATOM 3215 C C . VAL C 1 116 ? 20.597 -19.952 5.555 1.00 22.10 273 VAL C C 1
ATOM 3216 O O . VAL C 1 116 ? 20.819 -18.751 5.784 1.00 24.73 273 VAL C O 1
ATOM 3220 N N . ASN C 1 117 ? 20.914 -20.907 6.430 1.00 18.45 274 ASN C N 1
ATOM 3221 C CA . ASN C 1 117 ? 21.513 -20.570 7.710 1.00 21.07 274 ASN C CA 1
ATOM 3222 C C . ASN C 1 117 ? 22.913 -19.982 7.581 1.00 23.54 274 ASN C C 1
ATOM 3223 O O . ASN C 1 117 ? 23.449 -19.506 8.582 1.00 24.36 274 ASN C O 1
ATOM 3228 N N . PHE C 1 118 ? 23.503 -19.965 6.386 1.00 18.67 275 PHE C N 1
ATOM 3229 C CA . PHE C 1 118 ? 24.790 -19.306 6.207 1.00 14.81 275 PHE C CA 1
ATOM 3230 C C . PHE C 1 118 ? 24.666 -17.862 5.736 1.00 18.49 275 PHE C C 1
ATOM 3231 O O . PHE C 1 118 ? 25.690 -17.195 5.568 1.00 15.33 275 PHE C O 1
ATOM 3239 N N . ALA C 1 119 ? 23.442 -17.354 5.571 1.00 14.05 276 ALA C N 1
ATOM 3240 C CA . ALA C 1 119 ? 23.258 -15.993 5.070 1.00 15.84 276 ALA C CA 1
ATOM 3241 C C . ALA C 1 119 ? 24.075 -14.978 5.869 1.00 13.47 276 ALA C C 1
ATOM 3242 O O . ALA C 1 119 ? 24.776 -14.133 5.290 1.00 18.10 276 ALA C O 1
ATOM 3244 N N . LEU C 1 120 ? 23.976 -15.037 7.203 1.00 16.10 277 LEU C N 1
ATOM 3245 C CA . LEU C 1 120 ? 24.690 -14.077 8.045 1.00 17.91 277 LEU C CA 1
ATOM 3246 C C . LEU C 1 120 ? 26.177 -14.095 7.735 1.00 14.67 277 LEU C C 1
ATOM 3247 O O . LEU C 1 120 ? 26.791 -13.035 7.532 1.00 15.79 277 LEU C O 1
ATOM 3252 N N . GLU C 1 121 ? 26.765 -15.295 7.617 1.00 12.92 278 GLU C N 1
ATOM 3253 C CA . GLU C 1 121 ? 28.191 -15.350 7.305 1.00 13.74 278 GLU C CA 1
ATOM 3254 C C . GLU C 1 121 ? 28.476 -14.631 6.003 1.00 13.58 278 GLU C C 1
ATOM 3255 O O . GLU C 1 121 ? 29.317 -13.719 5.959 1.00 14.45 278 GLU C O 1
ATOM 3261 N N . LEU C 1 122 ? 27.701 -14.945 4.958 1.00 11.14 279 LEU C N 1
ATOM 3262 C CA . LEU C 1 122 ? 27.986 -14.333 3.674 1.00 3.23 279 LEU C CA 1
ATOM 3263 C C . LEU C 1 122 ? 27.894 -12.830 3.810 1.00 10.05 279 LEU C C 1
ATOM 3264 O O . LEU C 1 122 ? 28.816 -12.100 3.424 1.00 12.11 279 LEU C O 1
ATOM 3269 N N . SER C 1 123 ? 26.866 -12.367 4.526 1.00 9.02 280 SER C N 1
ATOM 3270 C CA . SER C 1 123 ? 26.689 -10.927 4.677 1.00 10.00 280 SER C CA 1
ATOM 3271 C C . SER C 1 123 ? 27.876 -10.323 5.402 1.00 10.41 280 SER C C 1
ATOM 3272 O O . SER C 1 123 ? 28.538 -9.407 4.884 1.00 10.97 280 SER C O 1
ATOM 3275 N N . ASP C 1 124 ? 28.207 -10.878 6.575 1.00 10.77 281 ASP C N 1
ATOM 3276 C CA . ASP C 1 124 ? 29.307 -10.324 7.359 1.00 10.42 281 ASP C CA 1
ATOM 3277 C C . ASP C 1 124 ? 30.592 -10.352 6.543 1.00 10.70 281 ASP C C 1
ATOM 3278 O O . ASP C 1 124 ? 31.306 -9.338 6.439 1.00 12.74 281 ASP C O 1
ATOM 3283 N N . LEU C 1 125 ? 30.841 -11.473 5.852 1.00 11.99 282 LEU C N 1
ATOM 3284 C CA . LEU C 1 125 ? 32.132 -11.566 5.177 1.00 10.38 282 LEU C CA 1
ATOM 3285 C C . LEU C 1 125 ? 32.198 -10.587 4.020 1.00 9.42 282 LEU C C 1
ATOM 3286 O O . LEU C 1 125 ? 33.252 -9.992 3.769 1.00 12.72 282 LEU C O 1
ATOM 3291 N N . ARG C 1 126 ? 31.064 -10.339 3.367 1.00 10.01 283 ARG C N 1
ATOM 3292 C CA . ARG C 1 126 ? 31.051 -9.358 2.291 1.00 9.96 283 ARG C CA 1
ATOM 3293 C C . ARG C 1 126 ? 31.178 -7.944 2.835 1.00 16.07 283 ARG C C 1
ATOM 3294 O O . ARG C 1 126 ? 31.936 -7.127 2.292 1.00 12.28 283 ARG C O 1
ATOM 3302 N N . HIS C 1 127 ? 30.405 -7.609 3.873 1.00 10.84 284 HIS C N 1
ATOM 3303 C CA . HIS C 1 127 ? 30.302 -6.194 4.202 1.00 12.83 284 HIS C CA 1
ATOM 3304 C C . HIS C 1 127 ? 31.203 -5.762 5.345 1.00 13.76 284 HIS C C 1
ATOM 3305 O O . HIS C 1 127 ? 31.792 -4.677 5.276 1.00 10.87 284 HIS C O 1
ATOM 3312 N N . ARG C 1 128 ? 31.307 -6.569 6.397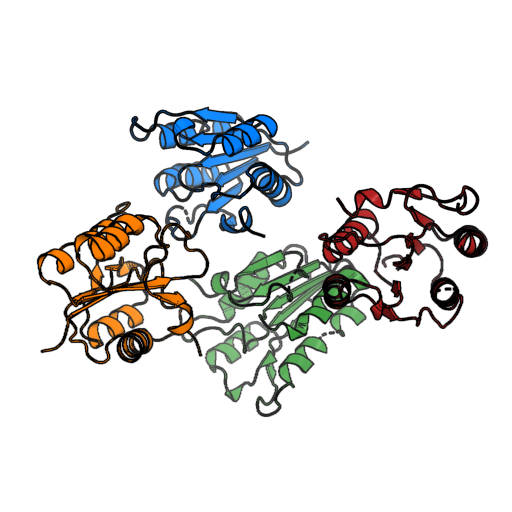 1.00 9.85 285 ARG C N 1
ATOM 3313 C CA . ARG C 1 128 ? 32.180 -6.235 7.510 1.00 11.68 285 ARG C CA 1
ATOM 3314 C C . ARG C 1 128 ? 33.634 -6.560 7.218 1.00 14.87 285 ARG C C 1
ATOM 3315 O O . ARG C 1 128 ? 34.521 -5.998 7.871 1.00 13.35 285 ARG C O 1
ATOM 3323 N N . HIS C 1 129 ? 33.901 -7.437 6.249 1.00 11.56 286 HIS C N 1
ATOM 3324 C CA . HIS C 1 129 ? 35.278 -7.787 5.929 1.00 13.42 286 HIS C CA 1
ATOM 3325 C C . HIS C 1 129 ? 35.700 -7.397 4.516 1.00 9.98 286 HIS C C 1
ATOM 3326 O O . HIS C 1 129 ? 36.885 -7.496 4.197 1.00 13.23 286 HIS C O 1
ATOM 3333 N N . GLY C 1 130 ? 34.781 -6.962 3.660 1.00 10.08 287 GLY C N 1
ATOM 3334 C CA . GLY C 1 130 ? 35.164 -6.579 2.316 1.00 14.16 287 GLY C CA 1
ATOM 3335 C C . GLY C 1 130 ? 35.510 -7.734 1.395 1.00 12.63 287 GLY C C 1
ATOM 3336 O O . GLY C 1 130 ? 36.085 -7.510 0.336 1.00 15.76 287 GLY C O 1
ATOM 3337 N N . PHE C 1 131 ? 35.148 -8.963 1.746 1.00 12.74 288 PHE C N 1
ATOM 3338 C CA . PHE C 1 131 ? 35.550 -10.108 0.932 1.00 13.12 288 PHE C CA 1
ATOM 3339 C C . PHE C 1 131 ? 34.622 -10.233 -0.270 1.00 13.64 288 PHE C C 1
ATOM 3340 O O . PHE C 1 131 ? 33.471 -9.817 -0.230 1.00 11.87 288 PHE C O 1
ATOM 3348 N N . HIS C 1 132 ? 35.144 -10.789 -1.361 1.00 13.63 289 HIS C N 1
ATOM 3349 C CA . HIS C 1 132 ? 34.323 -11.150 -2.511 1.00 13.99 289 HIS C CA 1
ATOM 3350 C C . HIS C 1 132 ? 33.664 -12.509 -2.258 1.00 14.14 289 HIS C C 1
ATOM 3351 O O . HIS C 1 132 ? 34.359 -13.473 -1.919 1.00 14.01 289 HIS C O 1
ATOM 3358 N N . ILE C 1 133 ? 32.335 -12.599 -2.426 1.00 10.49 290 ILE C N 1
ATOM 3359 C CA . ILE C 1 133 ? 31.568 -13.791 -2.039 1.00 12.98 290 ILE C CA 1
ATOM 3360 C C . ILE C 1 133 ? 31.089 -14.541 -3.282 1.00 15.60 290 ILE C C 1
ATOM 3361 O O . ILE C 1 133 ? 30.320 -13.996 -4.084 1.00 12.92 290 ILE C O 1
ATOM 3366 N N . ILE C 1 134 ? 31.461 -15.823 -3.399 1.00 10.20 291 ILE C N 1
ATOM 3367 C CA . ILE C 1 134 ? 30.975 -16.690 -4.477 1.00 10.87 291 ILE C CA 1
ATOM 3368 C C . ILE C 1 134 ? 30.127 -17.800 -3.862 1.00 10.60 291 ILE C C 1
ATOM 3369 O O . ILE C 1 134 ? 30.615 -18.576 -3.044 1.00 11.85 291 ILE C O 1
ATOM 3374 N N . LEU C 1 135 ? 28.860 -17.887 -4.261 1.00 12.95 292 LEU C N 1
ATOM 3375 C CA . LEU C 1 135 ? 27.961 -18.942 -3.801 1.00 12.48 292 LEU C CA 1
ATOM 3376 C C . LEU C 1 135 ? 27.740 -19.944 -4.926 1.00 15.44 292 LEU C C 1
ATOM 3377 O O . LEU C 1 135 ? 27.253 -19.574 -6.003 1.00 13.84 292 LEU C O 1
ATOM 3382 N N . VAL C 1 136 ? 28.102 -21.207 -4.676 1.00 13.76 293 VAL C N 1
ATOM 3383 C CA . VAL C 1 136 ? 27.849 -22.319 -5.584 1.00 17.84 293 VAL C CA 1
ATOM 3384 C C . VAL C 1 136 ? 26.730 -23.135 -4.960 1.00 18.42 293 VAL C C 1
ATOM 3385 O O . VAL C 1 136 ? 26.904 -23.706 -3.875 1.00 13.11 293 VAL C O 1
ATOM 3389 N N . HIS C 1 137 ? 25.580 -23.182 -5.631 1.00 16.27 294 HIS C N 1
ATOM 3390 C CA . HIS C 1 137 ? 24.363 -23.642 -4.978 1.00 17.60 294 HIS C CA 1
ATOM 3391 C C . HIS C 1 137 ? 23.546 -24.516 -5.915 1.00 25.02 294 HIS C C 1
ATOM 3392 O O . HIS C 1 137 ? 23.603 -24.365 -7.137 1.00 20.30 294 HIS C O 1
ATOM 3399 N N . LYS C 1 138 ? 22.761 -25.412 -5.324 1.00 27.44 295 LYS C N 1
ATOM 3400 C CA . LYS C 1 138 ? 21.766 -26.150 -6.081 1.00 29.00 295 LYS C CA 1
ATOM 3401 C C . LYS C 1 138 ? 20.528 -25.268 -6.257 1.00 33.23 295 LYS C C 1
ATOM 3402 O O . LYS C 1 138 ? 20.382 -24.218 -5.622 1.00 32.54 295 LYS C O 1
ATOM 3408 N N . ASN C 1 139 ? 19.626 -25.689 -7.136 1.00 36.91 296 ASN C N 1
ATOM 3409 C CA . ASN C 1 139 ? 18.674 -24.756 -7.725 1.00 40.85 296 ASN C CA 1
ATOM 3410 C C . ASN C 1 139 ? 17.453 -24.465 -6.848 1.00 41.76 296 ASN C C 1
ATOM 3411 O O . ASN C 1 139 ? 16.495 -23.851 -7.334 1.00 50.66 296 ASN C O 1
ATOM 3416 N N . GLN C 1 140 ? 17.466 -24.846 -5.570 1.00 41.50 297 GLN C N 1
ATOM 3417 C CA . GLN C 1 140 ? 16.325 -24.589 -4.692 1.00 44.68 297 GLN C CA 1
ATOM 3418 C C . GLN C 1 140 ? 16.653 -23.685 -3.504 1.00 47.47 297 GLN C C 1
ATOM 3419 O O . GLN C 1 140 ? 15.841 -23.592 -2.574 1.00 50.22 297 GLN C O 1
ATOM 3425 N N . ALA C 1 141 ? 17.800 -23.009 -3.503 1.00 41.74 298 ALA C N 1
ATOM 3426 C CA . ALA C 1 141 ? 18.203 -22.217 -2.344 1.00 36.12 298 ALA C CA 1
ATOM 3427 C C . ALA C 1 141 ? 17.433 -20.899 -2.281 1.00 38.68 298 ALA C C 1
ATOM 3428 O O . ALA C 1 141 ? 17.000 -20.351 -3.301 1.00 37.25 298 ALA C O 1
ATOM 3430 N N . SER C 1 142 ? 17.236 -20.406 -1.059 1.00 38.70 299 SER C N 1
ATOM 3431 C CA . SER C 1 142 ? 16.450 -19.196 -0.865 1.00 33.87 299 SER C CA 1
ATOM 3432 C C . SER C 1 142 ? 17.133 -17.976 -1.469 1.00 35.41 299 SER C C 1
ATOM 3433 O O . SER C 1 142 ? 18.366 -17.883 -1.539 1.00 33.42 299 SER C O 1
ATOM 3436 N N . GLU C 1 143 ? 16.294 -17.040 -1.921 1.00 32.26 300 GLU C N 1
ATOM 3437 C CA . GLU C 1 143 ? 16.749 -15.710 -2.300 1.00 36.73 300 GLU C CA 1
ATOM 3438 C C . GLU C 1 143 ? 17.480 -15.027 -1.152 1.00 32.71 300 GLU C C 1
ATOM 3439 O O . GLU C 1 143 ? 18.358 -14.189 -1.385 1.00 30.14 300 GLU C O 1
ATOM 3445 N N . ALA C 1 144 ? 17.130 -15.368 0.090 1.00 35.40 301 ALA C N 1
ATOM 3446 C CA . ALA C 1 144 ? 17.778 -14.747 1.237 1.00 28.87 301 ALA C CA 1
ATOM 3447 C C . ALA C 1 144 ? 19.261 -15.080 1.270 1.00 26.94 301 ALA C C 1
ATOM 3448 O O . ALA C 1 144 ? 20.090 -14.213 1.566 1.00 31.36 301 ALA C O 1
ATOM 3450 N N . LEU C 1 145 ? 19.617 -16.323 0.934 1.00 27.55 302 LEU C N 1
ATOM 3451 C CA . LEU C 1 145 ? 21.025 -16.699 0.856 1.00 21.01 302 LEU C CA 1
ATOM 3452 C C . LEU C 1 145 ? 21.692 -16.087 -0.366 1.00 26.47 302 LEU C C 1
ATOM 3453 O O . LEU C 1 145 ? 22.802 -15.547 -0.276 1.00 27.77 302 LEU C O 1
ATOM 3466 N N . HIS C 1 147 ? 21.086 -13.464 -2.146 1.00 24.70 304 HIS C N 1
ATOM 3467 C CA . HIS C 1 147 ? 21.208 -12.014 -2.184 1.00 25.22 304 HIS C CA 1
ATOM 3468 C C . HIS C 1 147 ? 22.568 -11.527 -1.694 1.00 20.61 304 HIS C C 1
ATOM 3469 O O . HIS C 1 147 ? 23.064 -10.493 -2.154 1.00 20.18 304 HIS C O 1
ATOM 3476 N N . HIS C 1 148 ? 23.200 -12.252 -0.782 1.00 14.74 305 HIS C N 1
ATOM 3477 C CA . HIS C 1 148 ? 24.469 -11.759 -0.260 1.00 18.49 305 HIS C CA 1
ATOM 3478 C C . HIS C 1 148 ? 25.659 -12.044 -1.167 1.00 16.94 305 HIS C C 1
ATOM 3479 O O . HIS C 1 148 ? 26.712 -11.428 -0.994 1.00 14.81 305 HIS C O 1
ATOM 3486 N N . ALA C 1 149 ? 25.542 -12.957 -2.123 1.00 19.92 306 ALA C N 1
ATOM 3487 C CA . ALA C 1 149 ? 26.707 -13.320 -2.917 1.00 15.14 306 ALA C CA 1
ATOM 3488 C C . ALA C 1 149 ? 26.995 -12.264 -3.989 1.00 17.98 306 ALA C C 1
ATOM 3489 O O . ALA C 1 149 ? 26.082 -11.651 -4.541 1.00 17.94 306 ALA C O 1
ATOM 3491 N N . ASN C 1 150 ? 28.290 -12.050 -4.275 1.00 12.88 307 ASN C N 1
ATOM 3492 C CA . ASN C 1 150 ? 28.676 -11.257 -5.444 1.00 15.74 307 ASN C CA 1
ATOM 3493 C C . ASN C 1 150 ? 28.499 -12.050 -6.731 1.00 24.40 307 ASN C C 1
ATOM 3494 O O . ASN C 1 150 ? 28.140 -11.481 -7.767 1.00 18.20 307 ASN C O 1
ATOM 3499 N N . GLN C 1 151 ? 28.800 -13.350 -6.699 1.00 15.28 308 GLN C N 1
ATOM 3500 C CA . GLN C 1 151 ? 28.564 -14.198 -7.856 1.00 16.07 308 GLN C CA 1
ATOM 3501 C C . GLN C 1 151 ? 27.882 -15.480 -7.429 1.00 18.20 308 GLN C C 1
ATOM 3502 O O . GLN C 1 151 ? 28.253 -16.088 -6.423 1.00 19.99 308 GLN C O 1
ATOM 3508 N N . LEU C 1 152 ? 26.878 -15.871 -8.209 1.00 17.63 309 LEU C N 1
ATOM 3509 C CA . LEU C 1 152 ? 26.108 -17.090 -8.014 1.00 18.97 309 LEU C CA 1
ATOM 3510 C C . LEU C 1 152 ? 26.408 -18.063 -9.140 1.00 21.34 309 LEU C C 1
ATOM 3511 O O . LEU C 1 152 ? 26.354 -17.693 -10.316 1.00 19.79 309 LEU C O 1
ATOM 3516 N N . ILE C 1 153 ? 26.685 -19.310 -8.785 1.00 21.27 310 ILE C N 1
ATOM 3517 C CA . ILE C 1 153 ? 27.042 -20.336 -9.755 1.00 20.90 310 ILE C CA 1
ATOM 3518 C C . ILE C 1 153 ? 26.255 -21.597 -9.426 1.00 21.07 310 ILE C C 1
ATOM 3519 O O . ILE C 1 153 ? 26.214 -22.024 -8.264 1.00 19.13 310 ILE C O 1
ATOM 3524 N N . ARG C 1 154 ? 25.628 -22.193 -10.445 1.00 22.35 311 ARG C N 1
ATOM 3525 C CA . ARG C 1 154 ? 24.875 -23.422 -10.224 1.00 23.62 311 ARG C CA 1
ATOM 3526 C C . ARG C 1 154 ? 25.839 -24.579 -10.030 1.00 20.76 311 ARG C C 1
ATOM 3527 O O . ARG C 1 154 ? 26.735 -24.793 -10.852 1.00 22.44 311 ARG C O 1
ATOM 3535 N N . PHE C 1 155 ? 25.647 -25.320 -8.933 1.00 18.15 312 PHE C N 1
ATOM 3536 C CA . PHE C 1 155 ? 26.511 -26.452 -8.608 1.00 22.89 312 PHE C CA 1
ATOM 3537 C C . PHE C 1 155 ? 26.495 -27.520 -9.689 1.00 31.49 312 PHE C C 1
ATOM 3538 O O . PHE C 1 155 ? 27.461 -28.282 -9.810 1.00 26.07 312 PHE C O 1
ATOM 3546 N N . GLU C 1 156 ? 25.424 -27.580 -10.483 1.00 29.45 313 GLU C N 1
ATOM 3547 C CA . GLU C 1 156 ? 25.337 -28.574 -11.547 1.00 31.92 313 GLU C CA 1
ATOM 3548 C C . GLU C 1 156 ? 26.514 -28.455 -12.508 1.00 32.73 313 GLU C C 1
ATOM 3549 O O . GLU C 1 156 ? 27.021 -29.471 -13.001 1.00 32.83 313 GLU C O 1
ATOM 3555 N N . GLU C 1 157 ? 26.990 -27.224 -12.735 1.00 33.17 314 GLU C N 1
ATOM 3556 C CA . GLU C 1 157 ? 28.174 -26.972 -13.555 1.00 34.04 314 GLU C CA 1
ATOM 3557 C C . GLU C 1 157 ? 29.350 -27.870 -13.193 1.00 36.17 314 GLU C C 1
ATOM 3558 O O . GLU C 1 157 ? 30.162 -28.217 -14.060 1.00 38.20 314 GLU C O 1
ATOM 3564 N N . PHE C 1 158 ? 29.478 -28.240 -11.922 1.00 32.69 315 PHE C N 1
ATOM 3565 C CA . PHE C 1 158 ? 30.658 -28.962 -11.474 1.00 33.62 315 PHE C CA 1
ATOM 3566 C C . PHE C 1 158 ? 30.481 -30.467 -11.519 1.00 30.27 315 PHE C C 1
ATOM 3567 O O . PHE C 1 158 ? 31.463 -31.197 -11.343 1.00 35.02 315 PHE C O 1
ATOM 3575 N N . ILE C 1 159 ? 29.262 -30.948 -11.750 1.00 28.66 316 ILE C N 1
ATOM 3576 C CA . ILE C 1 159 ? 28.978 -32.371 -11.630 1.00 33.24 316 ILE C CA 1
ATOM 3577 C C . ILE C 1 159 ? 28.301 -32.879 -12.897 1.00 35.14 316 ILE C C 1
ATOM 3578 O O . ILE C 1 159 ? 27.600 -33.896 -12.868 1.00 41.47 316 ILE C O 1
ATOM 3583 N N . SER C 1 160 ? 28.539 -32.213 -14.023 1.00 36.17 317 SER C N 1
ATOM 3584 C CA . SER C 1 160 ? 27.957 -32.609 -15.298 1.00 40.70 317 SER C CA 1
ATOM 3585 C C . SER C 1 160 ? 29.052 -32.725 -16.346 1.00 41.43 317 SER C C 1
ATOM 3586 O O . SER C 1 160 ? 30.062 -32.018 -16.291 1.00 39.10 317 SER C O 1
ATOM 3589 N N . ASP C 1 161 ? 28.850 -33.642 -17.289 1.00 43.18 318 ASP C N 1
ATOM 3590 C CA . ASP C 1 161 ? 29.864 -33.979 -18.286 1.00 46.43 318 ASP C CA 1
ATOM 3591 C C . ASP C 1 161 ? 30.297 -32.751 -19.089 1.00 47.12 318 ASP C C 1
ATOM 3592 O O . ASP C 1 161 ? 29.640 -31.706 -19.052 1.00 44.25 318 ASP C O 1
ATOM 3597 N N . THR D 1 12 ? 43.036 -3.517 7.052 1.00 31.00 169 THR D N 1
ATOM 3598 C CA . THR D 1 12 ? 43.442 -2.877 5.802 1.00 27.42 169 THR D CA 1
ATOM 3599 C C . THR D 1 12 ? 42.392 -1.909 5.250 1.00 31.28 169 THR D C 1
ATOM 3600 O O . THR D 1 12 ? 42.727 -0.983 4.512 1.00 29.47 169 THR D O 1
ATOM 3604 N N . LEU D 1 13 ? 41.082 -2.144 5.599 1.00 23.34 170 LEU D N 1
ATOM 3605 C CA . LEU D 1 13 ? 40.047 -1.240 5.105 1.00 20.97 170 LEU D CA 1
ATOM 3606 C C . LEU D 1 13 ? 39.638 -0.253 6.189 1.00 16.73 170 LEU D C 1
ATOM 3607 O O . LEU D 1 13 ? 39.520 -0.638 7.358 1.00 19.48 170 LEU D O 1
ATOM 3612 N N . PRO D 1 14 ? 39.436 1.023 5.867 1.00 12.36 171 PRO D N 1
ATOM 3613 C CA . PRO D 1 14 ? 38.903 1.960 6.868 1.00 15.62 171 PRO D CA 1
ATOM 3614 C C . PRO D 1 14 ? 37.464 1.622 7.214 1.00 11.27 171 PRO D C 1
ATOM 3615 O O . PRO D 1 14 ? 36.694 1.171 6.352 1.00 15.05 171 PRO D O 1
ATOM 3619 N N . PRO D 1 15 ? 37.074 1.812 8.468 1.00 12.99 172 PRO D N 1
ATOM 3620 C CA . PRO D 1 15 ? 35.704 1.508 8.881 1.00 10.35 172 PRO D CA 1
ATOM 3621 C C . PRO D 1 15 ? 34.723 2.567 8.405 1.00 11.51 172 PRO D C 1
ATOM 3622 O O . PRO D 1 15 ? 35.050 3.749 8.305 1.00 11.89 172 PRO D O 1
ATOM 3626 N N . ILE D 1 16 ? 33.500 2.120 8.119 1.00 9.24 173 ILE D N 1
ATOM 3627 C CA . ILE D 1 16 ? 32.384 3.018 7.854 1.00 12.00 173 ILE D CA 1
ATOM 3628 C C . ILE D 1 16 ? 31.240 2.641 8.791 1.00 9.97 173 ILE D C 1
ATOM 3629 O O . ILE D 1 16 ? 31.000 1.457 9.062 1.00 10.20 173 ILE D O 1
ATOM 3634 N N . GLY D 1 17 ? 30.550 3.637 9.298 1.00 9.83 174 GLY D N 1
ATOM 3635 C CA . GLY D 1 17 ? 29.371 3.403 10.122 1.00 10.11 174 GLY D CA 1
ATOM 3636 C C . GLY D 1 17 ? 28.191 4.169 9.575 1.00 14.60 174 GLY D C 1
ATOM 3637 O O . GLY D 1 17 ? 28.326 5.313 9.147 1.00 12.86 174 GLY D O 1
ATOM 3638 N N . VAL D 1 18 ? 27.031 3.516 9.571 1.00 10.94 175 VAL D N 1
ATOM 3639 C CA . VAL D 1 18 ? 25.796 4.113 9.083 1.00 12.04 175 VAL D CA 1
ATOM 3640 C C . VAL D 1 18 ? 24.857 4.253 10.262 1.00 7.95 175 VAL D C 1
ATOM 3641 O O . VAL D 1 18 ? 24.674 3.299 11.029 1.00 8.88 175 VAL D O 1
ATOM 3645 N N . PHE D 1 19 ? 24.256 5.443 10.403 1.00 8.47 176 PHE D N 1
ATOM 3646 C CA . PHE D 1 19 ? 23.379 5.772 11.527 1.00 10.55 176 PHE D CA 1
ATOM 3647 C C . PHE D 1 19 ? 22.114 6.350 10.914 1.00 9.49 176 PHE D C 1
ATOM 3648 O O . PHE D 1 19 ? 22.144 7.454 10.355 1.00 10.35 176 PHE D O 1
ATOM 3656 N N . TRP D 1 20 ? 21.020 5.580 10.949 1.00 9.72 177 TRP D N 1
ATOM 3657 C CA . TRP D 1 20 ? 19.816 5.901 10.192 1.00 11.66 177 TRP D CA 1
ATOM 3658 C C . TRP D 1 20 ? 18.675 6.246 11.146 1.00 11.57 177 TRP D C 1
ATOM 3659 O O . TRP D 1 20 ? 18.199 5.389 11.907 1.00 12.78 177 TRP D O 1
ATOM 3670 N N . ASP D 1 21 ? 18.259 7.512 11.087 1.00 12.39 178 ASP D N 1
ATOM 3671 C CA . ASP D 1 21 ? 17.155 8.104 11.838 1.00 18.25 178 ASP D CA 1
ATOM 3672 C C . ASP D 1 21 ? 15.897 7.824 11.031 1.00 18.71 178 ASP D C 1
ATOM 3673 O O . ASP D 1 21 ? 15.477 8.624 10.192 1.00 18.31 178 ASP D O 1
ATOM 3678 N N . ILE D 1 22 ? 15.331 6.637 11.253 1.00 16.45 179 ILE D N 1
ATOM 3679 C CA . ILE D 1 22 ? 14.215 6.142 10.448 1.00 19.05 179 ILE D CA 1
ATOM 3680 C C . ILE D 1 22 ? 13.028 7.092 10.519 1.00 22.70 179 ILE D C 1
ATOM 3681 O O . ILE D 1 22 ? 12.331 7.313 9.522 1.00 20.07 179 ILE D O 1
ATOM 3686 N N . GLU D 1 23 ? 12.721 7.558 11.720 1.00 19.66 180 GLU D N 1
ATOM 3687 C CA . GLU D 1 23 ? 11.613 8.496 11.904 1.00 21.58 180 GLU D CA 1
ATOM 3688 C C . GLU D 1 23 ? 11.691 9.763 10.991 1.00 26.20 180 GLU D C 1
ATOM 3689 O O . GLU D 1 23 ? 10.696 10.182 10.435 1.00 21.64 180 GLU D O 1
ATOM 3695 N N . ASN D 1 24 ? 12.885 10.319 10.827 1.00 20.46 181 ASN D N 1
ATOM 3696 C CA . ASN D 1 24 ? 13.069 11.542 10.046 1.00 20.89 181 ASN D CA 1
ATOM 3697 C C . ASN D 1 24 ? 13.386 11.289 8.577 1.00 25.64 181 ASN D C 1
ATOM 3698 O O . ASN D 1 24 ? 13.184 12.189 7.751 1.00 28.51 181 ASN D O 1
ATOM 3703 N N . CYS D 1 25 ? 13.894 10.103 8.234 1.00 23.14 182 CYS D N 1
ATOM 3704 C CA . CYS D 1 25 ? 14.147 9.688 6.850 1.00 19.35 182 CYS D CA 1
ATOM 3705 C C . CYS D 1 25 ? 13.475 8.333 6.647 1.00 18.66 182 CYS D C 1
ATOM 3706 O O . CYS D 1 25 ? 14.120 7.281 6.593 1.00 17.15 182 CYS D O 1
ATOM 3709 N N . SER D 1 26 ? 12.152 8.364 6.535 1.00 21.64 183 SER D N 1
ATOM 3710 C CA . SER D 1 26 ? 11.380 7.135 6.518 1.00 20.95 183 SER D CA 1
ATOM 3711 C C . SER D 1 26 ? 11.326 6.539 5.120 1.00 27.35 183 SER D C 1
ATOM 3712 O O . SER D 1 26 ? 11.377 7.250 4.113 1.00 24.03 183 SER D O 1
ATOM 3715 N N . VAL D 1 27 ? 11.158 5.222 5.075 1.00 22.41 184 VAL D N 1
ATOM 3716 C CA . VAL D 1 27 ? 10.982 4.491 3.826 1.00 23.62 184 VAL D CA 1
ATOM 3717 C C . VAL D 1 27 ? 9.512 4.648 3.456 1.00 26.11 184 VAL D C 1
ATOM 3718 O O . VAL D 1 27 ? 8.639 4.160 4.184 1.00 28.14 184 VAL D O 1
ATOM 3722 N N . PRO D 1 28 ? 9.188 5.325 2.360 1.00 24.02 185 PRO D N 1
ATOM 3723 C CA . PRO D 1 28 ? 7.781 5.574 2.057 1.00 32.06 185 PRO D CA 1
ATOM 3724 C C . PRO D 1 28 ? 7.043 4.282 1.771 1.00 31.19 185 PRO D C 1
ATOM 3725 O O . PRO D 1 28 ? 7.607 3.301 1.284 1.00 26.38 185 PRO D O 1
ATOM 3729 N N . SER D 1 29 ? 5.755 4.316 2.076 1.00 35.44 186 SER D N 1
ATOM 3730 C CA . SER D 1 29 ? 4.832 3.217 1.862 1.00 36.31 186 SER D CA 1
ATOM 3731 C C . SER D 1 29 ? 4.967 2.627 0.463 1.00 34.54 186 SER D C 1
ATOM 3732 O O . SER D 1 29 ? 4.985 3.355 -0.539 1.00 36.35 186 SER D O 1
ATOM 3735 N N . GLY D 1 30 ? 5.095 1.293 0.406 1.00 36.15 187 GLY D N 1
ATOM 3736 C CA . GLY D 1 30 ? 5.223 0.582 -0.847 1.00 40.63 187 GLY D CA 1
ATOM 3737 C C . GLY D 1 30 ? 6.639 0.279 -1.299 1.00 39.23 187 GLY D C 1
ATOM 3738 O O . GLY D 1 30 ? 6.826 -0.601 -2.150 1.00 39.46 187 GLY D O 1
ATOM 3739 N N . ARG D 1 31 ? 7.638 0.983 -0.773 1.00 39.69 188 ARG D N 1
ATOM 3740 C CA . ARG D 1 31 ? 9.004 0.872 -1.265 1.00 36.07 188 ARG D CA 1
ATOM 3741 C C . ARG D 1 31 ? 9.894 0.062 -0.319 1.00 30.55 188 ARG D C 1
ATOM 3742 O O . ARG D 1 31 ? 9.591 -0.131 0.860 1.00 28.63 188 ARG D O 1
ATOM 3750 N N . SER D 1 32 ? 11.001 -0.423 -0.869 1.00 32.69 189 SER D N 1
ATOM 3751 C CA . SER D 1 32 ? 11.838 -1.419 -0.218 1.00 30.97 189 SER D CA 1
ATOM 3752 C C . SER D 1 32 ? 12.919 -0.781 0.646 1.00 23.92 189 SER D C 1
ATOM 3753 O O . SER D 1 32 ? 13.632 0.127 0.201 1.00 20.60 189 SER D O 1
ATOM 3756 N N . ALA D 1 33 ? 13.034 -1.262 1.885 1.00 24.14 190 ALA D N 1
ATOM 3757 C CA . ALA D 1 33 ? 14.162 -0.869 2.726 1.00 16.81 190 ALA D CA 1
ATOM 3758 C C . ALA D 1 33 ? 15.447 -1.568 2.291 1.00 19.65 190 ALA D C 1
ATOM 3759 O O . ALA D 1 33 ? 16.538 -0.991 2.413 1.00 23.43 190 ALA D O 1
ATOM 3761 N N . THR D 1 34 ? 15.336 -2.802 1.779 1.00 21.57 191 THR D N 1
ATOM 3762 C CA . THR D 1 34 ? 16.499 -3.525 1.269 1.00 22.67 191 THR D CA 1
ATOM 3763 C C . THR D 1 34 ? 17.211 -2.737 0.182 1.00 24.74 191 THR D C 1
ATOM 3764 O O . THR D 1 34 ? 18.449 -2.701 0.135 1.00 21.56 191 THR D O 1
ATOM 3768 N N . THR D 1 35 ? 16.456 -2.126 -0.724 1.00 20.83 192 THR D N 1
ATOM 3769 C CA . THR D 1 35 ? 17.099 -1.295 -1.734 1.00 23.01 192 THR D CA 1
ATOM 3770 C C . THR D 1 35 ? 17.700 -0.031 -1.131 1.00 20.16 192 THR D C 1
ATOM 3771 O O . THR D 1 35 ? 18.733 0.435 -1.612 1.00 21.95 192 THR D O 1
ATOM 3775 N N . VAL D 1 36 ? 17.110 0.538 -0.075 1.00 21.72 193 VAL D N 1
ATOM 3776 C CA . VAL D 1 36 ? 17.784 1.661 0.576 1.00 20.22 193 VAL D CA 1
ATOM 3777 C C . VAL D 1 36 ? 19.152 1.218 1.083 1.00 17.58 193 VAL D C 1
ATOM 3778 O O . VAL D 1 36 ? 20.173 1.855 0.799 1.00 18.65 193 VAL D O 1
ATOM 3782 N N . VAL D 1 37 ? 19.198 0.086 1.793 1.00 19.13 194 VAL D N 1
ATOM 3783 C CA . VAL D 1 37 ? 20.467 -0.394 2.339 1.00 16.06 194 VAL D CA 1
ATOM 3784 C C . VAL D 1 37 ? 21.449 -0.704 1.212 1.00 18.00 194 VAL D C 1
ATOM 3785 O O . VAL D 1 37 ? 22.622 -0.303 1.258 1.00 14.17 194 VAL D O 1
ATOM 3789 N N . GLN D 1 38 ? 20.972 -1.400 0.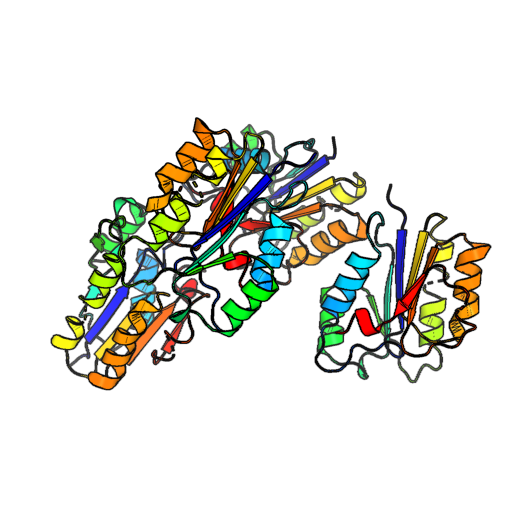170 1.00 16.51 195 GLN D N 1
ATOM 3790 C CA . GLN D 1 38 ? 21.819 -1.712 -0.981 1.00 18.66 195 GLN D CA 1
ATOM 3791 C C . GLN D 1 38 ? 22.408 -0.453 -1.603 1.00 19.22 195 GLN D C 1
ATOM 3792 O O . GLN D 1 38 ? 23.604 -0.407 -1.915 1.00 20.57 195 GLN D O 1
ATOM 3798 N N . ARG D 1 39 ? 21.592 0.589 -1.776 1.00 18.77 196 ARG D N 1
ATOM 3799 C CA . ARG D 1 39 ? 22.103 1.798 -2.420 1.00 19.33 196 ARG D CA 1
ATOM 3800 C C . ARG D 1 39 ? 23.021 2.588 -1.501 1.00 21.37 196 ARG D C 1
ATOM 3801 O O . ARG D 1 39 ? 23.944 3.265 -1.978 1.00 19.69 196 ARG D O 1
ATOM 3809 N N . ILE D 1 40 ? 22.787 2.535 -0.190 1.00 17.84 197 ILE D N 1
ATOM 3810 C CA . ILE D 1 40 ? 23.738 3.140 0.738 1.00 15.98 197 ILE D CA 1
ATOM 3811 C C . ILE D 1 40 ? 25.094 2.452 0.610 1.00 13.60 197 ILE D C 1
ATOM 3812 O O . ILE D 1 40 ? 26.148 3.102 0.533 1.00 16.95 197 ILE D O 1
ATOM 3817 N N . ARG D 1 41 ? 25.092 1.119 0.577 1.00 15.90 198 ARG D N 1
ATOM 3818 C CA . ARG D 1 41 ? 26.372 0.416 0.505 1.00 19.12 198 ARG D CA 1
ATOM 3819 C C . ARG D 1 41 ? 27.075 0.656 -0.833 1.00 20.53 198 ARG D C 1
ATOM 3820 O O . ARG D 1 41 ? 28.282 0.931 -0.875 1.00 17.78 198 ARG D O 1
ATOM 3828 N N . GLU D 1 42 ? 26.338 0.550 -1.940 1.00 19.39 199 GLU D N 1
ATOM 3829 C CA . GLU D 1 42 ? 26.939 0.763 -3.251 1.00 17.52 199 GLU D CA 1
ATOM 3830 C C . GLU D 1 42 ? 27.467 2.178 -3.385 1.00 19.50 199 GLU D C 1
ATOM 3831 O O . GLU D 1 42 ? 28.493 2.401 -4.034 1.00 25.88 199 GLU D O 1
ATOM 3837 N N . LYS D 1 43 ? 26.794 3.140 -2.755 1.00 18.96 200 LYS D N 1
ATOM 3838 C CA . LYS D 1 43 ? 27.145 4.544 -2.917 1.00 18.20 200 LYS D CA 1
ATOM 3839 C C . LYS D 1 43 ? 28.330 4.949 -2.043 1.00 15.72 200 LYS D C 1
ATOM 3840 O O . LYS D 1 43 ? 29.182 5.734 -2.474 1.00 15.94 200 LYS D O 1
ATOM 3846 N N . PHE D 1 44 ? 28.417 4.402 -0.833 1.00 15.46 201 PHE D N 1
ATOM 3847 C CA . PHE D 1 44 ? 29.380 4.867 0.151 1.00 17.59 201 PHE D CA 1
ATOM 3848 C C . PHE D 1 44 ? 30.425 3.853 0.612 1.00 18.58 201 PHE D C 1
ATOM 3849 O O . PHE D 1 44 ? 31.453 4.285 1.143 1.00 14.37 201 PHE D O 1
ATOM 3857 N N . PHE D 1 45 ? 30.197 2.538 0.461 1.00 15.03 202 PHE D N 1
ATOM 3858 C CA . PHE D 1 45 ? 31.027 1.539 1.133 1.00 14.94 202 PHE D CA 1
ATOM 3859 C C . PHE D 1 45 ? 32.243 1.079 0.341 1.00 22.22 202 PHE D C 1
ATOM 3860 O O . PHE D 1 45 ? 32.993 0.242 0.853 1.00 16.71 202 PHE D O 1
ATOM 3868 N N . ARG D 1 46 ? 32.448 1.554 -0.890 1.00 19.27 203 ARG D N 1
ATOM 3869 C CA . ARG D 1 46 ? 33.614 1.092 -1.638 1.00 22.68 203 ARG D CA 1
ATOM 3870 C C . ARG D 1 46 ? 34.891 1.386 -0.862 1.00 18.33 203 ARG D C 1
ATOM 3871 O O . ARG D 1 46 ? 35.078 2.486 -0.340 1.00 23.57 203 ARG D O 1
ATOM 3879 N N . GLY D 1 47 ? 35.761 0.385 -0.772 1.00 19.99 204 GLY D N 1
ATOM 3880 C CA . GLY D 1 47 ? 37.022 0.559 -0.087 1.00 23.35 204 GLY D CA 1
ATOM 3881 C C . GLY D 1 47 ? 36.911 0.752 1.405 1.00 20.07 204 GLY D C 1
ATOM 3882 O O . GLY D 1 47 ? 37.886 1.168 2.033 1.00 22.45 204 GLY D O 1
ATOM 3883 N N . HIS D 1 48 ? 35.751 0.466 1.990 1.00 18.16 205 HIS D N 1
ATOM 3884 C CA . HIS D 1 48 ? 35.543 0.524 3.426 1.00 13.85 205 HIS D CA 1
ATOM 3885 C C . HIS D 1 48 ? 35.085 -0.840 3.912 1.00 12.62 205 HIS D C 1
ATOM 3886 O O . HIS D 1 48 ? 34.596 -1.663 3.132 1.00 16.29 205 HIS D O 1
ATOM 3893 N N . ARG D 1 49 ? 35.212 -1.059 5.215 1.00 11.15 206 ARG D N 1
ATOM 3894 C CA . ARG D 1 49 ? 34.596 -2.200 5.882 1.00 13.85 206 ARG D CA 1
ATOM 3895 C C . ARG D 1 49 ? 33.466 -1.699 6.772 1.00 10.76 206 ARG D C 1
ATOM 3896 O O . ARG D 1 49 ? 33.619 -0.700 7.465 1.00 9.78 206 ARG D O 1
ATOM 3904 N N . GLU D 1 50 ? 32.329 -2.388 6.751 1.00 13.13 207 GLU D N 1
ATOM 3905 C CA . GLU D 1 50 ? 31.235 -2.006 7.633 1.00 7.47 207 GLU D CA 1
ATOM 3906 C C . GLU D 1 50 ? 31.590 -2.270 9.097 1.00 12.52 207 GLU D C 1
ATOM 3907 O O . GLU D 1 50 ? 31.925 -3.398 9.483 1.00 13.71 207 GLU D O 1
ATOM 3913 N N . ALA D 1 51 ? 31.535 -1.221 9.916 1.00 8.12 208 ALA D N 1
ATOM 3914 C CA . ALA D 1 51 ? 31.777 -1.345 11.337 1.00 12.40 208 ALA D CA 1
ATOM 3915 C C . ALA D 1 51 ? 30.549 -1.018 12.157 1.00 14.36 208 ALA D C 1
ATOM 3916 O O . ALA D 1 51 ? 30.484 -1.403 13.325 1.00 13.47 208 ALA D O 1
ATOM 3918 N N . GLU D 1 52 ? 29.576 -0.336 11.568 1.00 11.49 209 GLU D N 1
ATOM 3919 C CA . GLU D 1 52 ? 28.332 -0.035 12.247 1.00 13.76 209 GLU D CA 1
ATOM 3920 C C . GLU D 1 52 ? 27.258 0.139 11.188 1.00 9.23 209 GLU D C 1
ATOM 3921 O O . GLU D 1 52 ? 27.496 0.740 10.139 1.00 11.65 209 GLU D O 1
ATOM 3927 N N . PHE D 1 53 ? 26.079 -0.377 11.465 1.00 12.91 210 PHE D N 1
ATOM 3928 C CA . PHE D 1 53 ? 24.916 -0.037 10.654 1.00 9.56 210 PHE D CA 1
ATOM 3929 C C . PHE D 1 53 ? 23.713 -0.129 11.591 1.00 10.41 210 PHE D C 1
ATOM 3930 O O . PHE D 1 53 ? 23.267 -1.227 11.927 1.00 10.41 210 PHE D O 1
ATOM 3938 N N . ILE D 1 54 ? 23.229 1.015 12.063 1.00 10.10 211 ILE D N 1
ATOM 3939 C CA . ILE D 1 54 ? 22.170 1.009 13.066 1.00 13.39 211 ILE D CA 1
ATOM 3940 C C . ILE D 1 54 ? 20.995 1.854 12.575 1.00 13.36 211 ILE D C 1
ATOM 3941 O O . ILE D 1 54 ? 21.184 2.968 12.080 1.00 12.82 211 ILE D O 1
ATOM 3946 N N . CYS D 1 55 ? 19.782 1.306 12.678 1.00 11.87 212 CYS D N 1
ATOM 3947 C CA . CYS D 1 55 ? 18.567 1.995 12.266 1.00 10.75 212 CYS D CA 1
ATOM 3948 C C . CYS D 1 55 ? 17.681 2.142 13.490 1.00 12.22 212 CYS D C 1
ATOM 3949 O O . CYS D 1 55 ? 17.215 1.141 14.055 1.00 13.75 212 CYS D O 1
ATOM 3952 N N . VAL D 1 56 ? 17.428 3.383 13.892 1.00 13.63 213 VAL D N 1
ATOM 3953 C CA . VAL D 1 56 ? 16.780 3.688 15.164 1.00 11.51 213 VAL D CA 1
ATOM 3954 C C . VAL D 1 56 ? 15.344 4.113 14.891 1.00 14.24 213 VAL D C 1
ATOM 3955 O O . VAL D 1 56 ? 15.104 5.037 14.107 1.00 12.93 213 VAL D O 1
ATOM 3959 N N . CYS D 1 57 ? 14.387 3.432 15.519 1.00 13.61 214 CYS D N 1
ATOM 3960 C CA . CYS D 1 57 ? 12.981 3.784 15.327 1.00 12.82 214 CYS D CA 1
ATOM 3961 C C . CYS D 1 57 ? 12.155 3.123 16.419 1.00 14.20 214 CYS D C 1
ATOM 3962 O O . CYS D 1 57 ? 12.652 2.299 17.182 1.00 12.29 214 CYS D O 1
ATOM 3965 N N . ASP D 1 58 ? 10.877 3.508 16.486 1.00 12.08 215 ASP D N 1
ATOM 3966 C CA . ASP D 1 58 ? 9.867 2.763 17.230 1.00 15.86 215 ASP D CA 1
ATOM 3967 C C . ASP D 1 58 ? 9.260 1.794 16.228 1.00 16.23 215 ASP D C 1
ATOM 3968 O O . ASP D 1 58 ? 8.552 2.215 15.308 1.00 16.52 215 ASP D O 1
ATOM 3973 N N . ILE D 1 59 ? 9.581 0.504 16.364 1.00 15.76 216 ILE D N 1
ATOM 3974 C CA . ILE D 1 59 ? 9.219 -0.443 15.314 1.00 17.54 216 ILE D CA 1
ATOM 3975 C C . ILE D 1 59 ? 7.713 -0.645 15.257 1.00 14.30 216 ILE D C 1
ATOM 3976 O O . ILE D 1 59 ? 7.192 -1.042 14.212 1.00 18.43 216 ILE D O 1
ATOM 3981 N N . SER D 1 60 ? 7.008 -0.401 16.361 1.00 16.91 217 SER D N 1
ATOM 3982 C CA . SER D 1 60 ? 5.553 -0.481 16.329 1.00 18.69 217 SER D CA 1
ATOM 3983 C C . SER D 1 60 ? 4.942 0.573 15.407 1.00 22.28 217 SER D C 1
ATOM 3984 O O . SER D 1 60 ? 3.794 0.409 14.965 1.00 23.91 217 SER D O 1
ATOM 3987 N N . LYS D 1 61 ? 5.678 1.639 15.092 1.00 19.51 218 LYS D N 1
ATOM 3988 C CA . LYS D 1 61 ? 5.197 2.666 14.174 1.00 19.38 218 LYS D CA 1
ATOM 3989 C C . LYS D 1 61 ? 5.594 2.420 12.725 1.00 22.35 218 LYS D C 1
ATOM 3990 O O . LYS D 1 61 ? 5.127 3.143 11.842 1.00 25.98 218 LYS D O 1
ATOM 3996 N N . GLU D 1 62 ? 6.432 1.430 12.452 1.00 20.73 219 GLU D N 1
ATOM 3997 C CA . GLU D 1 62 ? 6.950 1.219 11.112 1.00 21.63 219 GLU D CA 1
ATOM 3998 C C . GLU D 1 62 ? 6.246 0.065 10.420 1.00 20.43 219 GLU D C 1
ATOM 3999 O O . GLU D 1 62 ? 5.646 -0.812 11.052 1.00 22.41 219 GLU D O 1
ATOM 4005 N N . ASN D 1 63 ? 6.312 0.091 9.092 1.00 27.07 220 ASN D N 1
ATOM 4006 C CA . ASN D 1 63 ? 5.750 -0.998 8.315 1.00 23.41 220 ASN D CA 1
ATOM 4007 C C . ASN D 1 63 ? 6.515 -2.282 8.621 1.00 27.83 220 ASN D C 1
ATOM 4008 O O . ASN D 1 63 ? 7.748 -2.310 8.718 1.00 23.97 220 ASN D O 1
ATOM 4013 N N . LYS D 1 64 ? 5.777 -3.337 8.854 1.00 23.82 221 LYS D N 1
ATOM 4014 C CA . LYS D 1 64 ? 6.379 -4.589 9.206 1.00 22.97 221 LYS D CA 1
ATOM 4015 C C . LYS D 1 64 ? 7.311 -5.154 8.148 1.00 27.90 221 LYS D C 1
ATOM 4016 O O . LYS D 1 64 ? 8.265 -5.786 8.469 1.00 24.35 221 LYS D O 1
ATOM 4022 N N . GLU D 1 65 ? 6.974 -5.012 6.883 1.00 23.58 222 GLU D N 1
ATOM 4023 C CA . GLU D 1 65 ? 7.928 -5.456 5.856 1.00 24.90 222 GLU D CA 1
ATOM 4024 C C . GLU D 1 65 ? 9.208 -4.609 5.826 1.00 24.21 222 GLU D C 1
ATOM 4025 O O . GLU D 1 65 ? 10.271 -5.115 5.450 1.00 24.70 222 GLU D O 1
ATOM 4031 N N . VAL D 1 66 ? 9.126 -3.321 6.174 1.00 20.08 223 VAL D N 1
ATOM 4032 C CA . VAL D 1 66 ? 10.339 -2.513 6.291 1.00 20.10 223 VAL D CA 1
ATOM 4033 C C . VAL D 1 66 ? 11.257 -3.098 7.353 1.00 18.73 223 VAL D C 1
ATOM 4034 O O . VAL D 1 66 ? 12.445 -3.346 7.104 1.00 18.14 223 VAL D O 1
ATOM 4038 N N . ILE D 1 67 ? 10.715 -3.321 8.556 1.00 17.63 224 ILE D N 1
ATOM 4039 C CA . ILE D 1 67 ? 11.478 -3.949 9.635 1.00 17.00 224 ILE D CA 1
ATOM 4040 C C . ILE D 1 67 ? 11.995 -5.324 9.219 1.00 20.82 224 ILE D C 1
ATOM 4041 O O . ILE D 1 67 ? 13.155 -5.677 9.484 1.00 16.66 224 ILE D O 1
ATOM 4046 N N . GLN D 1 68 ? 11.143 -6.143 8.585 1.00 15.58 225 GLN D N 1
ATOM 4047 C CA . GLN D 1 68 ? 11.614 -7.466 8.186 1.00 18.87 225 GLN D CA 1
ATOM 4048 C C . GLN D 1 68 ? 12.772 -7.362 7.205 1.00 16.97 225 GLN D C 1
ATOM 4049 O O . GLN D 1 68 ? 13.738 -8.133 7.287 1.00 18.25 225 GLN D O 1
ATOM 4055 N N . GLU D 1 69 ? 12.681 -6.431 6.255 1.00 18.26 226 GLU D N 1
ATOM 4056 C CA . GLU D 1 69 ? 13.750 -6.279 5.275 1.00 19.18 226 GLU D CA 1
ATOM 4057 C C . GLU D 1 69 ? 15.040 -5.814 5.935 1.00 17.83 226 GLU D C 1
ATOM 4058 O O . GLU D 1 69 ? 16.133 -6.239 5.533 1.00 13.14 226 GLU D O 1
ATOM 4064 N N . LEU D 1 70 ? 14.939 -4.907 6.913 1.00 13.82 227 LEU D N 1
ATOM 4065 C CA . LEU D 1 70 ? 16.140 -4.491 7.646 1.00 15.25 227 LEU D CA 1
ATOM 4066 C C . LEU D 1 70 ? 16.767 -5.677 8.377 1.00 14.84 227 LEU D C 1
ATOM 4067 O O . LEU D 1 70 ? 17.988 -5.875 8.330 1.00 14.25 227 LEU D O 1
ATOM 4072 N N . ASN D 1 71 ? 15.941 -6.479 9.066 1.00 14.57 228 ASN D N 1
ATOM 4073 C CA . ASN D 1 71 ? 16.447 -7.697 9.695 1.00 15.89 228 ASN D CA 1
ATOM 4074 C C . ASN D 1 71 ? 17.158 -8.578 8.672 1.00 15.74 228 ASN D C 1
ATOM 4075 O O . ASN D 1 71 ? 18.243 -9.117 8.937 1.00 17.90 228 ASN D O 1
ATOM 4080 N N . ASN D 1 72 ? 16.553 -8.736 7.493 1.00 16.64 229 ASN D N 1
ATOM 4081 C CA . ASN D 1 72 ? 17.131 -9.614 6.483 1.00 17.60 229 ASN D CA 1
ATOM 4082 C C . ASN D 1 72 ? 18.445 -9.069 5.942 1.00 18.17 229 ASN D C 1
ATOM 4083 O O . ASN D 1 72 ? 19.313 -9.857 5.540 1.00 17.46 229 ASN D O 1
ATOM 4088 N N . CYS D 1 73 ? 18.623 -7.737 5.948 1.00 14.26 230 CYS D N 1
ATOM 4089 C CA . CYS D 1 73 ? 19.881 -7.113 5.557 1.00 12.85 230 CYS D CA 1
ATOM 4090 C C . CYS D 1 73 ? 20.975 -7.255 6.608 1.00 16.18 230 CYS D C 1
ATOM 4091 O O . CYS D 1 73 ? 22.102 -6.837 6.340 1.00 16.43 230 CYS D O 1
ATOM 4094 N N . GLN D 1 74 ? 20.668 -7.824 7.774 1.00 15.29 231 GLN D N 1
ATOM 4095 C CA . GLN D 1 74 ? 21.652 -8.107 8.823 1.00 15.31 231 GLN D CA 1
ATOM 4096 C C . GLN D 1 74 ? 22.235 -6.824 9.410 1.00 17.41 231 GLN D C 1
ATOM 4097 O O . GLN D 1 74 ? 23.398 -6.782 9.829 1.00 18.49 231 GLN D O 1
ATOM 4103 N N . VAL D 1 75 ? 21.417 -5.776 9.451 1.00 13.15 232 VAL D N 1
ATOM 4104 C CA . VAL D 1 75 ? 21.747 -4.547 10.150 1.00 15.38 232 VAL D CA 1
ATOM 4105 C C . VAL D 1 75 ? 20.916 -4.477 11.430 1.00 17.83 232 VAL D C 1
ATOM 4106 O O . VAL D 1 75 ? 19.947 -5.218 11.621 1.00 17.77 232 VAL D O 1
ATOM 4110 N N . THR D 1 76 ? 21.313 -3.574 12.318 1.00 10.00 233 THR D N 1
ATOM 4111 C CA . THR D 1 76 ? 20.665 -3.441 13.618 1.00 11.52 233 THR D CA 1
ATOM 4112 C C . THR D 1 76 ? 19.430 -2.564 13.531 1.00 11.52 233 THR D C 1
ATOM 4113 O O . THR D 1 76 ? 19.501 -1.425 13.071 1.00 14.06 233 THR D O 1
ATOM 4117 N N . VAL D 1 77 ? 18.310 -3.088 13.999 1.00 11.78 234 VAL D N 1
ATOM 4118 C CA . VAL D 1 77 ? 17.096 -2.308 14.184 1.00 9.38 234 VAL D CA 1
ATOM 4119 C C . VAL D 1 77 ? 17.034 -2.036 15.674 1.00 10.42 234 VAL D C 1
ATOM 4120 O O . VAL D 1 77 ? 16.662 -2.907 16.461 1.00 13.66 234 VAL D O 1
ATOM 4124 N N . ALA D 1 78 ? 17.482 -0.849 16.070 1.00 10.51 235 ALA D N 1
ATOM 4125 C CA . ALA D 1 78 ? 17.507 -0.468 17.472 1.00 11.42 235 ALA D CA 1
ATOM 4126 C C . ALA D 1 78 ? 16.167 0.160 17.805 1.00 11.40 235 ALA D C 1
ATOM 4127 O O . ALA D 1 78 ? 15.884 1.292 17.389 1.00 13.47 235 ALA D O 1
ATOM 4129 N N . HIS D 1 79 ? 15.358 -0.564 18.577 1.00 10.35 236 HIS D N 1
ATOM 4130 C CA . HIS D 1 79 ? 14.020 -0.106 18.889 1.00 11.14 236 HIS D CA 1
ATOM 4131 C C . HIS D 1 79 ? 14.038 0.838 20.073 1.00 11.57 236 HIS D C 1
ATOM 4132 O O . HIS D 1 79 ? 14.652 0.558 21.105 1.00 13.42 236 HIS D O 1
ATOM 4139 N N . ILE D 1 80 ? 13.322 1.944 19.939 1.00 9.70 237 ILE D N 1
ATOM 4140 C CA . ILE D 1 80 ? 13.113 2.870 21.035 1.00 10.86 237 ILE D CA 1
ATOM 4141 C C . ILE D 1 80 ? 11.615 3.116 21.125 1.00 14.18 237 ILE D C 1
ATOM 4142 O O . ILE D 1 80 ? 11.004 3.517 20.130 1.00 14.83 237 ILE D O 1
ATOM 4147 N N . ASN D 1 81 ? 11.037 2.920 22.315 1.00 12.72 238 ASN D N 1
ATOM 4148 C CA . ASN D 1 81 ? 9.654 3.337 22.555 1.00 17.75 238 ASN D CA 1
ATOM 4149 C C . ASN D 1 81 ? 9.518 4.822 22.284 1.00 12.86 238 ASN D C 1
ATOM 4150 O O . ASN D 1 81 ? 10.278 5.631 22.826 1.00 17.25 238 ASN D O 1
ATOM 4155 N N . ALA D 1 82 ? 8.548 5.200 21.456 1.00 13.67 239 ALA D N 1
ATOM 4156 C CA . ALA D 1 82 ? 8.385 6.622 21.223 1.00 17.67 239 ALA D CA 1
ATOM 4157 C C . ALA D 1 82 ? 7.986 7.344 22.508 1.00 13.14 239 ALA D C 1
ATOM 4158 O O . ALA D 1 82 ? 8.188 8.556 22.610 1.00 17.59 239 ALA D O 1
ATOM 4160 N N . THR D 1 83 ? 7.515 6.603 23.517 1.00 13.61 240 THR D N 1
ATOM 4161 C CA . THR D 1 83 ? 7.260 7.148 24.846 1.00 15.80 240 THR D CA 1
ATOM 4162 C C . THR D 1 83 ? 8.546 7.446 25.612 1.00 16.88 240 THR D C 1
ATOM 4163 O O . THR D 1 83 ? 8.490 8.165 26.605 1.00 17.54 240 THR D O 1
ATOM 4167 N N . ALA D 1 84 ? 9.660 6.804 25.262 1.00 17.07 241 ALA D N 1
ATOM 4168 C CA . ALA D 1 84 ? 10.967 7.173 25.797 1.00 20.42 241 ALA D CA 1
ATOM 4169 C C . ALA D 1 84 ? 11.453 8.460 25.141 1.00 18.02 241 ALA D C 1
ATOM 4170 O O . ALA D 1 84 ? 12.115 8.417 24.102 1.00 20.80 241 ALA D O 1
ATOM 4172 N N . LYS D 1 85 ? 11.109 9.608 25.718 1.00 19.46 242 LYS D N 1
ATOM 4173 C CA . LYS D 1 85 ? 11.290 10.874 25.019 1.00 21.08 242 LYS D CA 1
ATOM 4174 C C . LYS D 1 85 ? 12.766 11.183 24.795 1.00 25.26 242 LYS D C 1
ATOM 4175 O O . LYS D 1 85 ? 13.603 11.024 25.688 1.00 27.52 242 LYS D O 1
ATOM 4181 N N . ASN D 1 86 ? 13.069 11.624 23.579 1.00 25.50 243 ASN D N 1
ATOM 4182 C CA . ASN D 1 86 ? 14.422 11.898 23.092 1.00 26.24 243 ASN D CA 1
ATOM 4183 C C . ASN D 1 86 ? 15.366 10.696 23.238 1.00 29.28 243 ASN D C 1
ATOM 4184 O O . ASN D 1 86 ? 16.588 10.828 23.074 1.00 26.62 243 ASN D O 1
ATOM 4189 N N . ALA D 1 87 ? 14.832 9.493 23.475 1.00 22.20 244 ALA D N 1
ATOM 4190 C CA . ALA D 1 87 ? 15.703 8.328 23.567 1.00 20.67 244 ALA D CA 1
ATOM 4191 C C . ALA D 1 87 ? 16.202 7.905 22.192 1.00 13.94 244 ALA D C 1
ATOM 4192 O O . ALA D 1 87 ? 17.215 7.208 22.100 1.00 19.68 244 ALA D O 1
ATOM 4194 N N . ALA D 1 88 ? 15.471 8.236 21.128 1.00 15.11 245 ALA D N 1
ATOM 4195 C CA . ALA D 1 88 ? 15.950 7.926 19.784 1.00 19.18 245 ALA D CA 1
ATOM 4196 C C . ALA D 1 88 ? 17.147 8.807 19.422 1.00 21.78 245 ALA D C 1
ATOM 4197 O O . ALA D 1 88 ? 18.166 8.318 18.908 1.00 15.12 245 ALA D O 1
ATOM 4199 N N . ASP D 1 89 ? 17.038 10.118 19.670 1.00 18.23 246 ASP D N 1
ATOM 4200 C CA . ASP D 1 89 ? 18.192 10.994 19.462 1.00 20.91 246 ASP D CA 1
ATOM 4201 C C . ASP D 1 89 ? 19.373 10.540 20.308 1.00 18.92 246 ASP D C 1
ATOM 4202 O O . ASP D 1 89 ? 20.502 10.448 19.814 1.00 21.91 246 ASP D O 1
ATOM 4207 N N . ASP D 1 90 ? 19.119 10.220 21.585 1.00 19.78 247 ASP D N 1
ATOM 4208 C CA . ASP D 1 90 ? 20.171 9.697 22.455 1.00 22.92 247 ASP D CA 1
ATOM 4209 C C . ASP D 1 90 ? 20.781 8.415 21.900 1.00 17.10 247 ASP D C 1
ATOM 4210 O O . ASP D 1 90 ? 21.992 8.213 21.991 1.00 14.63 247 ASP D O 1
ATOM 4215 N N . LYS D 1 91 ? 19.960 7.506 21.366 1.00 13.42 248 LYS D N 1
ATOM 4216 C CA . LYS D 1 91 ? 20.528 6.259 20.866 1.00 17.15 248 LYS D CA 1
ATOM 4217 C C . LYS D 1 91 ? 21.462 6.534 19.703 1.00 10.84 248 LYS D C 1
ATOM 4218 O O . LYS D 1 91 ? 22.532 5.924 19.597 1.00 13.40 248 LYS D O 1
ATOM 4224 N N . LEU D 1 92 ? 21.093 7.478 18.834 1.00 13.46 249 LEU D N 1
ATOM 4225 C CA . LEU D 1 92 ? 21.949 7.742 17.683 1.00 12.72 249 LEU D CA 1
ATOM 4226 C C . LEU D 1 92 ? 23.230 8.451 18.102 1.00 14.80 249 LEU D C 1
ATOM 4227 O O . LEU D 1 92 ? 24.308 8.121 17.598 1.00 11.84 249 LEU D O 1
ATOM 4232 N N . ARG D 1 93 ? 23.121 9.441 19.005 1.00 11.43 250 ARG D N 1
ATOM 4233 C CA . ARG D 1 93 ? 24.307 10.097 19.559 1.00 15.26 250 ARG D CA 1
ATOM 4234 C C . ARG D 1 93 ? 25.213 9.096 20.255 1.00 13.25 250 ARG D C 1
ATOM 4235 O O . ARG D 1 93 ? 26.438 9.123 20.089 1.00 12.50 250 ARG D O 1
ATOM 4243 N N . GLN D 1 94 ? 24.627 8.208 21.046 1.00 13.09 251 GLN D N 1
ATOM 4244 C CA . GLN D 1 94 ? 25.414 7.206 21.741 1.00 14.24 251 GLN D CA 1
ATOM 4245 C C . GLN D 1 94 ? 26.170 6.324 20.754 1.00 11.80 251 GLN D C 1
ATOM 4246 O O . GLN D 1 94 ? 27.360 6.046 20.947 1.00 15.04 251 GLN D O 1
ATOM 4252 N N . SER D 1 95 ? 25.496 5.869 19.693 1.00 11.77 252 SER D N 1
ATOM 4253 C CA . SER D 1 95 ? 26.146 4.977 18.730 1.00 11.51 252 SER D CA 1
ATOM 4254 C C . SER D 1 95 ? 27.259 5.684 17.970 1.00 9.86 252 SER D C 1
ATOM 4255 O O . SER D 1 95 ? 28.304 5.083 17.685 1.00 11.09 252 SER D O 1
ATOM 4266 N N . ARG D 1 97 ? 29.032 8.351 19.148 1.00 11.36 254 ARG D N 1
ATOM 4267 C CA . ARG D 1 97 ? 30.143 8.512 20.094 1.00 12.78 254 ARG D CA 1
ATOM 4268 C C . ARG D 1 97 ? 30.907 7.202 20.289 1.00 14.73 254 ARG D C 1
ATOM 4269 O O . ARG D 1 97 ? 32.141 7.206 20.388 1.00 11.15 254 ARG D O 1
ATOM 4277 N N . ARG D 1 98 ? 30.188 6.077 20.393 1.00 13.84 255 ARG D N 1
ATOM 4278 C CA . ARG D 1 98 ? 30.845 4.767 20.488 1.00 8.49 255 ARG D CA 1
ATOM 4279 C C . ARG D 1 98 ? 31.726 4.498 19.281 1.00 9.94 255 ARG D C 1
ATOM 4280 O O . ARG D 1 98 ? 32.880 4.063 19.414 1.00 12.56 255 ARG D O 1
ATOM 4288 N N . PHE D 1 99 ? 31.212 4.789 18.082 1.00 10.85 256 PHE D N 1
ATOM 4289 C CA . PHE D 1 99 ? 32.022 4.663 16.878 1.00 13.58 256 PHE D CA 1
ATOM 4290 C C . PHE D 1 99 ? 33.273 5.536 16.979 1.00 11.70 256 PHE D C 1
ATOM 4291 O O . PHE D 1 99 ? 34.379 5.090 16.647 1.00 11.11 256 PHE D O 1
ATOM 4299 N N . ALA D 1 100 ? 33.122 6.766 17.486 1.00 8.39 257 ALA D N 1
ATOM 4300 C CA . ALA D 1 100 ? 34.270 7.669 17.536 1.00 10.79 257 ALA D CA 1
ATOM 4301 C C . ALA D 1 100 ? 35.293 7.212 18.562 1.00 13.61 257 ALA D C 1
ATOM 4302 O O . ALA D 1 100 ? 36.502 7.398 18.367 1.00 17.88 257 ALA D O 1
ATOM 4304 N N . ASN D 1 101 ? 34.835 6.565 19.624 1.00 12.20 258 ASN D N 1
ATOM 4305 C CA . ASN D 1 101 ? 35.712 6.030 20.665 1.00 15.26 258 ASN D CA 1
ATOM 4306 C C . ASN D 1 101 ? 36.384 4.721 20.267 1.00 18.98 258 ASN D C 1
ATOM 4307 O O . ASN D 1 101 ? 37.438 4.381 20.822 1.00 18.46 258 ASN D O 1
ATOM 4312 N N . THR D 1 102 ? 35.796 3.975 19.333 1.00 15.23 259 THR D N 1
ATOM 4313 C CA . THR D 1 102 ? 36.325 2.698 18.872 1.00 11.89 259 THR D CA 1
ATOM 4314 C C . THR D 1 102 ? 37.337 2.853 17.745 1.00 15.67 259 THR D C 1
ATOM 4315 O O . THR D 1 102 ? 38.337 2.122 17.694 1.00 15.40 259 THR D O 1
ATOM 4319 N N . HIS D 1 103 ? 37.092 3.770 16.820 1.00 13.71 260 HIS D N 1
ATOM 4320 C CA . HIS D 1 103 ? 37.870 3.861 15.599 1.00 14.16 260 HIS D CA 1
ATOM 4321 C C . HIS D 1 103 ? 38.691 5.140 15.564 1.00 14.34 260 HIS D C 1
ATOM 4322 O O . HIS D 1 103 ? 38.348 6.143 16.194 1.00 15.13 260 HIS D O 1
ATOM 4329 N N . THR D 1 104 ? 39.784 5.090 14.814 1.00 18.88 261 THR D N 1
ATOM 4330 C CA . THR D 1 104 ? 40.609 6.253 14.576 1.00 11.49 261 THR D CA 1
ATOM 4331 C C . THR D 1 104 ? 40.632 6.512 13.081 1.00 14.46 261 THR D C 1
ATOM 4332 O O . THR D 1 104 ? 40.396 5.609 12.268 1.00 21.38 261 THR D O 1
ATOM 4336 N N . ALA D 1 105 ? 40.905 7.756 12.720 1.00 13.20 262 ALA D N 1
ATOM 4337 C CA . ALA D 1 105 ? 40.885 8.141 11.330 1.00 15.18 262 ALA D CA 1
ATOM 4338 C C . ALA D 1 105 ? 41.978 7.354 10.619 1.00 14.64 262 ALA D C 1
ATOM 4339 O O . ALA D 1 105 ? 42.981 6.986 11.248 1.00 15.26 262 ALA D O 1
ATOM 4341 N N . PRO D 1 106 ? 41.771 7.040 9.327 1.00 16.22 263 PRO D N 1
ATOM 4342 C CA . PRO D 1 106 ? 40.609 7.399 8.498 1.00 14.23 263 PRO D CA 1
ATOM 4343 C C . PRO D 1 106 ? 39.364 6.552 8.784 1.00 14.02 263 PRO D C 1
ATOM 4344 O O . PRO D 1 106 ? 39.442 5.337 8.919 1.00 14.82 263 PRO D O 1
ATOM 4348 N N . ALA D 1 107 ? 38.218 7.219 8.862 1.00 13.87 264 ALA D N 1
ATOM 4349 C CA . ALA D 1 107 ? 36.940 6.562 9.066 1.00 12.83 264 ALA D CA 1
ATOM 4350 C C . ALA D 1 107 ? 35.862 7.453 8.468 1.00 14.16 264 ALA D C 1
ATOM 4351 O O . ALA D 1 107 ? 36.040 8.667 8.353 1.00 13.01 264 ALA D O 1
ATOM 4353 N N . THR D 1 108 ? 34.754 6.847 8.079 1.00 9.59 265 THR D N 1
ATOM 4354 C CA . THR D 1 108 ? 33.646 7.551 7.471 1.00 10.02 265 THR D CA 1
ATOM 4355 C C . THR D 1 108 ? 32.381 7.299 8.273 1.00 13.39 265 THR D C 1
ATOM 4356 O O . THR D 1 108 ? 32.108 6.168 8.674 1.00 12.61 265 THR D O 1
ATOM 4360 N N . VAL D 1 109 ? 31.595 8.351 8.473 1.00 9.03 266 VAL D N 1
ATOM 4361 C CA . VAL D 1 109 ? 30.306 8.258 9.150 1.00 9.44 266 VAL D CA 1
ATOM 4362 C C . VAL D 1 109 ? 29.231 8.662 8.157 1.00 14.43 266 VAL D C 1
ATOM 4363 O O . VAL D 1 109 ? 29.375 9.674 7.472 1.00 10.53 266 VAL D O 1
ATOM 4367 N N . VAL D 1 110 ? 28.191 7.841 8.020 1.00 11.45 267 VAL D N 1
ATOM 4368 C CA . VAL D 1 110 ? 27.042 8.197 7.199 1.00 8.83 267 VAL D CA 1
ATOM 4369 C C . VAL D 1 110 ? 25.868 8.386 8.150 1.00 11.44 267 VAL D C 1
ATOM 4370 O O . VAL D 1 110 ? 25.411 7.431 8.788 1.00 10.73 267 VAL D O 1
ATOM 4374 N N . LEU D 1 111 ? 25.380 9.606 8.255 1.00 8.00 268 LEU D N 1
ATOM 4375 C CA . LEU D 1 111 ? 24.225 9.913 9.097 1.00 10.28 268 LEU D CA 1
ATOM 4376 C C . LEU D 1 111 ? 23.041 10.145 8.172 1.00 10.23 268 LEU D C 1
ATOM 4377 O O . LEU D 1 111 ? 23.098 11.012 7.294 1.00 12.75 268 LEU D O 1
ATOM 4382 N N . VAL D 1 112 ? 21.974 9.378 8.363 1.00 10.69 269 VAL D N 1
ATOM 4383 C CA . VAL D 1 112 ? 20.763 9.514 7.551 1.00 10.72 269 VAL D CA 1
ATOM 4384 C C . VAL D 1 112 ? 19.748 10.213 8.450 1.00 10.23 269 VAL D C 1
ATOM 4385 O O . VAL D 1 112 ? 19.013 9.572 9.195 1.00 11.32 269 VAL D O 1
ATOM 4389 N N . SER D 1 113 ? 19.727 11.549 8.410 1.00 11.97 270 SER D N 1
ATOM 4390 C CA . SER D 1 113 ? 18.849 12.300 9.302 1.00 14.38 270 SER D CA 1
ATOM 4391 C C . SER D 1 113 ? 18.667 13.708 8.759 1.00 17.15 270 SER D C 1
ATOM 4392 O O . SER D 1 113 ? 19.376 14.136 7.854 1.00 18.17 270 SER D O 1
ATOM 4395 N N . THR D 1 114 ? 17.676 14.414 9.310 1.00 16.78 271 THR D N 1
ATOM 4396 C CA . THR D 1 114 ? 17.514 15.845 9.074 1.00 17.91 271 THR D CA 1
ATOM 4397 C C . THR D 1 114 ? 17.648 16.662 10.347 1.00 22.21 271 THR D C 1
ATOM 4398 O O . THR D 1 114 ? 17.525 17.894 10.295 1.00 23.07 271 THR D O 1
ATOM 4402 N N . ASP D 1 115 ? 17.898 16.015 11.485 1.00 15.84 272 ASP D N 1
ATOM 4403 C CA . ASP D 1 115 ? 17.669 16.604 12.796 1.00 21.96 272 ASP D CA 1
ATOM 4404 C C . ASP D 1 115 ? 18.871 17.436 13.225 1.00 21.60 272 ASP D C 1
ATOM 4405 O O . ASP D 1 115 ? 19.966 16.901 13.413 1.00 21.22 272 ASP D O 1
ATOM 4410 N N . VAL D 1 116 ? 18.652 18.746 13.389 1.00 21.08 273 VAL D N 1
ATOM 4411 C CA . VAL D 1 116 ? 19.692 19.676 13.818 1.00 21.02 273 VAL D CA 1
ATOM 4412 C C . VAL D 1 116 ? 20.315 19.254 15.140 1.00 22.03 273 VAL D C 1
ATOM 4413 O O . VAL D 1 116 ? 21.453 19.643 15.460 1.00 24.78 273 VAL D O 1
ATOM 4417 N N . ASN D 1 117 ? 19.607 18.439 15.923 1.00 18.69 274 ASN D N 1
ATOM 4418 C CA . ASN D 1 117 ? 20.149 17.982 17.201 1.00 23.02 274 ASN D CA 1
ATOM 4419 C C . ASN D 1 117 ? 21.391 17.117 17.049 1.00 23.33 274 ASN D C 1
ATOM 4420 O O . ASN D 1 117 ? 22.016 16.784 18.056 1.00 24.02 274 ASN D O 1
ATOM 4425 N N . PHE D 1 118 ? 21.765 16.727 15.836 1.00 21.12 275 PHE D N 1
ATOM 4426 C CA . PHE D 1 118 ? 22.998 15.975 15.651 1.00 16.25 275 PHE D CA 1
ATOM 4427 C C . PHE D 1 118 ? 24.154 16.834 15.180 1.00 16.27 275 PHE D C 1
ATOM 4428 O O . PHE D 1 118 ? 25.245 16.312 14.978 1.00 16.85 275 PHE D O 1
ATOM 4436 N N . ALA D 1 119 ? 23.943 18.143 15.018 1.00 17.31 276 ALA D N 1
ATOM 4437 C CA . ALA D 1 119 ? 25.003 19.008 14.513 1.00 17.37 276 ALA D CA 1
ATOM 4438 C C . ALA D 1 119 ? 26.297 18.839 15.312 1.00 12.73 276 ALA D C 1
ATOM 4439 O O . ALA D 1 119 ? 27.382 18.674 14.735 1.00 17.79 276 ALA D O 1
ATOM 4441 N N . LEU D 1 120 ? 26.207 18.895 16.647 1.00 16.88 277 LEU D N 1
ATOM 4442 C CA . LEU D 1 120 ? 27.415 18.773 17.467 1.00 18.84 277 LEU D CA 1
ATOM 4443 C C . LEU D 1 120 ? 28.153 17.490 17.136 1.00 14.50 277 LEU D C 1
ATOM 4444 O O . LEU D 1 120 ? 29.365 17.502 16.865 1.00 14.64 277 LEU D O 1
ATOM 4449 N N . GLU D 1 121 ? 27.410 16.385 17.059 1.00 9.54 278 GLU D N 1
ATOM 4450 C CA . GLU D 1 121 ? 28.040 15.105 16.766 1.00 13.21 278 GLU D CA 1
ATOM 4451 C C . GLU D 1 121 ? 28.765 15.156 15.429 1.00 12.93 278 GLU D C 1
ATOM 4452 O O . GLU D 1 121 ? 29.894 14.667 15.319 1.00 14.79 278 GLU D O 1
ATOM 4458 N N . LEU D 1 122 ? 28.125 15.729 14.389 1.00 12.04 279 LEU D N 1
ATOM 4459 C CA . LEU D 1 122 ? 28.779 15.777 13.084 1.00 3.78 279 LEU D CA 1
ATOM 4460 C C . LEU D 1 122 ? 30.059 16.599 13.153 1.00 13.44 279 LEU D C 1
ATOM 4461 O O . LEU D 1 122 ? 31.085 16.207 12.590 1.00 10.39 279 LEU D O 1
ATOM 4466 N N . SER D 1 123 ? 30.009 17.740 13.852 1.00 9.98 280 SER D N 1
ATOM 4467 C CA . SER D 1 123 ? 31.191 18.597 13.986 1.00 11.67 280 SER D CA 1
ATOM 4468 C C . SER D 1 123 ? 32.299 17.876 14.745 1.00 11.12 280 SER D C 1
ATOM 4469 O O . SER D 1 123 ? 33.424 17.719 14.238 1.00 13.54 280 SER D O 1
ATOM 4472 N N . ASP D 1 124 ? 31.980 17.366 15.935 1.00 11.33 281 ASP D N 1
ATOM 4473 C CA . ASP D 1 124 ? 32.990 16.681 16.746 1.00 12.81 281 ASP D CA 1
ATOM 4474 C C . ASP D 1 124 ? 33.618 15.531 15.971 1.00 12.06 281 ASP D C 1
ATOM 4475 O O . ASP D 1 124 ? 34.839 15.335 15.999 1.00 8.98 281 ASP D O 1
ATOM 4480 N N . LEU D 1 125 ? 32.797 14.763 15.253 1.00 10.67 282 LEU D N 1
ATOM 4481 C CA . LEU D 1 125 ? 33.331 13.609 14.545 1.00 9.45 282 LEU D CA 1
ATOM 4482 C C . LEU D 1 125 ? 34.232 14.057 13.39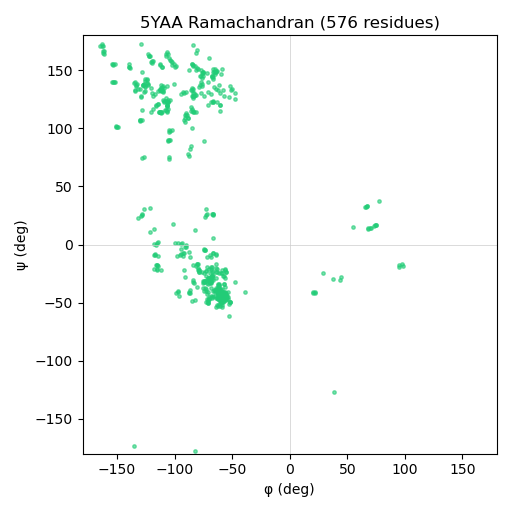9 1.00 10.41 282 LEU D C 1
ATOM 4483 O O . LEU D 1 125 ? 35.302 13.480 13.174 1.00 13.46 282 LEU D O 1
ATOM 4488 N N . ARG D 1 126 ? 33.862 15.150 12.728 1.00 10.81 283 ARG D N 1
ATOM 4489 C CA . ARG D 1 126 ? 34.677 15.650 11.627 1.00 10.42 283 ARG D CA 1
ATOM 4490 C C . ARG D 1 126 ? 35.984 16.252 12.127 1.00 14.04 283 ARG D C 1
ATOM 4491 O O . ARG D 1 126 ? 37.061 15.919 11.628 1.00 12.86 283 ARG D O 1
ATOM 4499 N N . HIS D 1 127 ? 35.907 17.144 13.107 1.00 11.59 284 HIS D N 1
ATOM 4500 C CA . HIS D 1 127 ? 37.073 17.955 13.459 1.00 11.78 284 HIS D CA 1
ATOM 4501 C C . HIS D 1 127 ? 37.861 17.393 14.632 1.00 12.93 284 HIS D C 1
ATOM 4502 O O . HIS D 1 127 ? 39.097 17.376 14.586 1.00 10.99 284 HIS D O 1
ATOM 4509 N N . ARG D 1 128 ? 37.176 16.897 15.670 1.00 13.02 285 ARG D N 1
ATOM 4510 C CA . ARG D 1 128 ? 37.876 16.292 16.794 1.00 12.64 285 ARG D CA 1
ATOM 4511 C C . ARG D 1 128 ? 38.324 14.870 16.507 1.00 13.25 285 ARG D C 1
ATOM 4512 O O . ARG D 1 128 ? 39.248 14.384 17.161 1.00 12.72 285 ARG D O 1
ATOM 4520 N N . HIS D 1 129 ? 37.709 14.176 15.546 1.00 9.92 286 HIS D N 1
ATOM 4521 C CA . HIS D 1 129 ? 38.159 12.824 15.257 1.00 12.95 286 HIS D CA 1
ATOM 4522 C C . HIS D 1 129 ? 38.718 12.657 13.848 1.00 8.71 286 HIS D C 1
ATOM 4523 O O . HIS D 1 129 ? 39.276 11.599 13.546 1.00 14.13 286 HIS D O 1
ATOM 4530 N N . GLY D 1 130 ? 38.602 13.664 12.983 1.00 11.35 287 GLY D N 1
ATOM 4531 C CA . GLY D 1 130 ? 39.149 13.535 11.645 1.00 14.83 287 GLY D CA 1
ATOM 4532 C C . GLY D 1 130 ? 38.365 12.650 10.701 1.00 12.38 287 GLY D C 1
ATOM 4533 O O . GLY D 1 130 ? 38.898 12.232 9.672 1.00 13.32 287 GLY D O 1
ATOM 4534 N N . PHE D 1 131 ? 37.115 12.354 11.018 1.00 10.02 288 PHE D N 1
ATOM 4535 C CA . PHE D 1 131 ? 36.326 11.430 10.206 1.00 11.05 288 PHE D CA 1
ATOM 4536 C C . PHE D 1 131 ? 35.746 12.172 9.011 1.00 10.46 288 PHE D C 1
ATOM 4537 O O . PHE D 1 131 ? 35.577 13.390 9.035 1.00 10.54 288 PHE D O 1
ATOM 4545 N N . HIS D 1 132 ? 35.489 11.427 7.932 1.00 13.64 289 HIS D N 1
ATOM 4546 C CA . HIS D 1 132 ? 34.750 11.952 6.786 1.00 12.99 289 HIS D CA 1
ATOM 4547 C C . HIS D 1 132 ? 33.255 11.838 7.060 1.00 11.48 289 HIS D C 1
ATOM 4548 O O . HIS D 1 132 ? 32.789 10.768 7.460 1.00 10.80 289 HIS D O 1
ATOM 4555 N N . ILE D 1 133 ? 32.512 12.931 6.865 1.00 13.21 290 ILE D N 1
ATOM 4556 C CA . ILE D 1 133 ? 31.094 12.996 7.240 1.00 11.71 290 ILE D CA 1
ATOM 4557 C C . ILE D 1 133 ? 30.215 13.015 5.988 1.00 12.92 290 ILE D C 1
ATOM 4558 O O . ILE D 1 133 ? 30.315 13.937 5.161 1.00 13.73 290 ILE D O 1
ATOM 4563 N N . ILE D 1 134 ? 29.292 12.045 5.890 1.00 8.02 291 ILE D N 1
ATOM 4564 C CA . ILE D 1 134 ? 28.292 12.021 4.824 1.00 12.50 291 ILE D CA 1
ATOM 4565 C C . ILE D 1 134 ? 26.918 12.202 5.457 1.00 12.33 291 ILE D C 1
ATOM 4566 O O . ILE D 1 134 ? 26.514 11.401 6.302 1.00 12.82 291 ILE D O 1
ATOM 4571 N N . LEU D 1 135 ? 26.205 13.253 5.056 1.00 12.90 292 LEU D N 1
ATOM 4572 C CA . LEU D 1 135 ? 24.847 13.512 5.536 1.00 12.03 292 LEU D CA 1
ATOM 4573 C C . LEU D 1 135 ? 23.853 13.206 4.426 1.00 15.04 292 LEU D C 1
ATOM 4574 O O . LEU D 1 135 ? 23.906 13.825 3.358 1.00 15.49 292 LEU D O 1
ATOM 4579 N N . VAL D 1 136 ? 22.951 12.261 4.691 1.00 14.28 293 VAL D N 1
ATOM 4580 C CA . VAL D 1 136 ? 21.861 11.891 3.797 1.00 16.88 293 VAL D CA 1
ATOM 4581 C C . VAL D 1 136 ? 20.586 12.428 4.417 1.00 16.29 293 VAL D C 1
ATOM 4582 O O . VAL D 1 136 ? 20.204 12.002 5.513 1.00 13.18 293 VAL D O 1
ATOM 4586 N N . HIS D 1 137 ? 19.930 13.368 3.735 1.00 16.67 294 HIS D N 1
ATOM 4587 C CA . HIS D 1 137 ? 18.872 14.133 4.380 1.00 18.17 294 HIS D CA 1
ATOM 4588 C C . HIS D 1 137 ? 17.709 14.343 3.422 1.00 23.23 294 HIS D C 1
ATOM 4589 O O . HIS D 1 137 ? 17.887 14.368 2.204 1.00 20.24 294 HIS D O 1
ATOM 4596 N N . LYS D 1 138 ? 16.512 14.493 3.985 1.00 30.20 295 LYS D N 1
ATOM 4597 C CA . LYS D 1 138 ? 15.355 14.892 3.196 1.00 30.81 295 LYS D CA 1
ATOM 4598 C C . LYS D 1 138 ? 15.325 16.408 3.000 1.00 30.37 295 LYS D C 1
ATOM 4599 O O . LYS D 1 138 ? 16.215 17.147 3.428 1.00 29.16 295 LYS D O 1
ATOM 4605 N N . ASN D 1 139 ? 14.271 16.872 2.332 1.00 39.38 296 ASN D N 1
ATOM 4606 C CA . ASN D 1 139 ? 13.956 18.292 2.247 1.00 43.62 296 ASN D CA 1
ATOM 4607 C C . ASN D 1 139 ? 13.172 18.743 3.471 1.00 48.35 296 ASN D C 1
ATOM 4608 O O . ASN D 1 139 ? 12.172 18.122 3.833 1.00 52.32 296 ASN D O 1
ATOM 4613 N N . GLN D 1 140 ? 13.633 19.800 4.130 1.00 45.19 297 GLN D N 1
ATOM 4614 C CA . GLN D 1 140 ? 14.954 20.356 3.912 1.00 45.32 297 GLN D CA 1
ATOM 4615 C C . GLN D 1 140 ? 15.584 20.446 5.284 1.00 47.82 297 GLN D C 1
ATOM 4616 O O . GLN D 1 140 ? 15.074 21.167 6.141 1.00 49.70 297 GLN D O 1
ATOM 4622 N N . ALA D 1 141 ? 16.661 19.698 5.510 1.00 44.45 298 ALA D N 1
ATOM 4623 C CA . ALA D 1 141 ? 17.362 19.797 6.781 1.00 42.43 298 ALA D CA 1
ATOM 4624 C C . ALA D 1 141 ? 17.845 21.227 6.984 1.00 45.68 298 ALA D C 1
ATOM 4625 O O . ALA D 1 141 ? 18.153 21.941 6.023 1.00 47.67 298 ALA D O 1
ATOM 4627 N N . SER D 1 142 ? 17.860 21.669 8.237 1.00 47.73 299 SER D N 1
ATOM 4628 C CA . SER D 1 142 ? 18.306 23.027 8.495 1.00 49.69 299 SER D CA 1
ATOM 4629 C C . SER D 1 142 ? 19.807 23.142 8.246 1.00 46.06 299 SER D C 1
ATOM 4630 O O . SER D 1 142 ? 20.550 22.152 8.237 1.00 44.65 299 SER D O 1
ATOM 4633 N N . GLU D 1 143 ? 20.245 24.385 8.053 1.00 46.02 300 GLU D N 1
ATOM 4634 C CA . GLU D 1 143 ? 21.613 24.655 7.621 1.00 46.78 300 GLU D CA 1
ATOM 4635 C C . GLU D 1 143 ? 22.639 24.155 8.629 1.00 39.31 300 GLU D C 1
ATOM 4636 O O . GLU D 1 143 ? 23.722 23.695 8.243 1.00 28.20 300 GLU D O 1
ATOM 4642 N N . ALA D 1 144 ? 22.325 24.253 9.926 1.00 38.25 301 ALA D N 1
ATOM 4643 C CA . ALA D 1 144 ? 23.332 24.004 10.954 1.00 33.08 301 ALA D CA 1
ATOM 4644 C C . ALA D 1 144 ? 23.901 22.597 10.854 1.00 29.58 301 ALA D C 1
ATOM 4645 O O . ALA D 1 144 ? 25.111 22.393 11.014 1.00 26.96 301 ALA D O 1
ATOM 4647 N N . LEU D 1 145 ? 23.049 21.617 10.553 1.00 31.42 302 LEU D N 1
ATOM 4648 C CA . LEU D 1 145 ? 23.520 20.250 10.364 1.00 24.34 302 LEU D CA 1
ATOM 4649 C C . LEU D 1 145 ? 24.285 20.118 9.057 1.00 27.02 302 LEU D C 1
ATOM 4650 O O . LEU D 1 145 ? 25.432 19.641 9.032 1.00 23.61 302 LEU D O 1
ATOM 4663 N N . HIS D 1 147 ? 25.975 22.129 7.200 1.00 24.94 304 HIS D N 1
ATOM 4664 C CA . HIS D 1 147 ? 27.300 22.719 7.060 1.00 27.35 304 HIS D CA 1
ATOM 4665 C C . HIS D 1 147 ? 28.396 21.821 7.608 1.00 20.61 304 HIS D C 1
ATOM 4666 O O . HIS D 1 147 ? 29.549 21.956 7.193 1.00 22.17 304 HIS D O 1
ATOM 4673 N N . HIS D 1 148 ? 28.091 20.920 8.536 1.00 17.74 305 HIS D N 1
ATOM 4674 C CA . HIS D 1 148 ? 29.189 20.095 9.040 1.00 18.32 305 HIS D CA 1
ATOM 4675 C C . HIS D 1 148 ? 29.574 18.936 8.126 1.00 21.84 305 HIS D C 1
ATOM 4676 O O . HIS D 1 148 ? 30.673 18.401 8.264 1.00 18.58 305 HIS D O 1
ATOM 4683 N N . ALA D 1 149 ? 28.739 18.553 7.175 1.00 18.95 306 ALA D N 1
ATOM 4684 C CA . ALA D 1 149 ? 29.059 17.388 6.378 1.00 15.89 306 ALA D CA 1
ATOM 4685 C C . ALA D 1 149 ? 30.146 17.709 5.357 1.00 15.14 306 ALA D C 1
ATOM 4686 O O . ALA D 1 149 ? 30.249 18.834 4.866 1.00 15.06 306 ALA D O 1
ATOM 4688 N N . ASN D 1 150 ? 31.001 16.711 5.097 1.00 12.46 307 ASN D N 1
ATOM 4689 C CA . ASN D 1 150 ? 31.897 16.752 3.946 1.00 16.25 307 ASN D CA 1
ATOM 4690 C C . ASN D 1 150 ? 31.132 16.510 2.650 1.00 24.46 307 ASN D C 1
ATOM 4691 O O . ASN D 1 150 ? 31.469 17.092 1.616 1.00 14.68 307 ASN D O 1
ATOM 4696 N N . GLN D 1 151 ? 30.130 15.618 2.670 1.00 15.75 308 GLN D N 1
ATOM 4697 C CA . GLN D 1 151 ? 29.266 15.397 1.515 1.00 17.54 308 GLN D CA 1
ATOM 4698 C C . GLN D 1 151 ? 27.797 15.356 1.916 1.00 18.40 308 GLN D C 1
ATOM 4699 O O . GLN D 1 151 ? 27.435 14.731 2.915 1.00 16.74 308 GLN D O 1
ATOM 4705 N N . LEU D 1 152 ? 26.953 16.012 1.109 1.00 17.07 309 LEU D N 1
ATOM 4706 C CA . LEU D 1 152 ? 25.506 16.056 1.295 1.00 14.20 309 LEU D CA 1
ATOM 4707 C C . LEU D 1 152 ? 24.815 15.278 0.184 1.00 21.15 309 LEU D C 1
ATOM 4708 O O . LEU D 1 152 ? 25.121 15.472 -0.995 1.00 22.82 309 LEU D O 1
ATOM 4713 N N . ILE D 1 153 ? 23.868 14.418 0.550 1.00 17.95 310 ILE D N 1
ATOM 4714 C CA . ILE D 1 153 ? 23.150 13.594 -0.416 1.00 17.91 310 ILE D CA 1
ATOM 4715 C C . ILE D 1 153 ? 21.668 13.660 -0.076 1.00 19.97 310 ILE D C 1
ATOM 4716 O O . ILE D 1 153 ? 21.287 13.502 1.093 1.00 17.34 310 ILE D O 1
ATOM 4721 N N . ARG D 1 154 ? 20.831 13.877 -1.096 1.00 18.58 311 ARG D N 1
ATOM 4722 C CA . ARG D 1 154 ? 19.388 13.846 -0.887 1.00 20.33 311 ARG D CA 1
ATOM 4723 C C . ARG D 1 154 ? 18.911 12.420 -0.632 1.00 22.21 311 ARG D C 1
ATOM 4724 O O . ARG D 1 154 ? 19.237 11.502 -1.389 1.00 22.00 311 ARG D O 1
ATOM 4732 N N . PHE D 1 155 ? 18.108 12.245 0.423 1.00 17.99 312 PHE D N 1
ATOM 4733 C CA . PHE D 1 155 ? 17.536 10.940 0.737 1.00 21.42 312 PHE D CA 1
ATOM 4734 C C . PHE D 1 155 ? 16.591 10.459 -0.356 1.00 25.79 312 PHE D C 1
ATOM 4735 O O . PHE D 1 155 ? 16.390 9.248 -0.499 1.00 22.66 312 PHE D O 1
ATOM 4743 N N . GLU D 1 156 ? 16.028 11.382 -1.143 1.00 24.83 313 GLU D N 1
ATOM 4744 C CA . GLU D 1 156 ? 15.119 10.993 -2.218 1.00 28.28 313 GLU D CA 1
ATOM 4745 C C . GLU D 1 156 ? 15.785 10.029 -3.190 1.00 26.69 313 GLU D C 1
ATOM 4746 O O . GLU D 1 156 ? 15.109 9.196 -3.800 1.00 26.27 313 GLU D O 1
ATOM 4752 N N . GLU D 1 157 ? 17.111 10.098 -3.317 1.00 26.70 314 GLU D N 1
ATOM 4753 C CA . GLU D 1 157 ? 17.817 9.224 -4.241 1.00 25.73 314 GLU D CA 1
ATOM 4754 C C . GLU D 1 157 ? 17.770 7.758 -3.825 1.00 26.64 314 GLU D C 1
ATOM 4755 O O . GLU D 1 157 ? 17.990 6.884 -4.669 1.00 28.43 314 GLU D O 1
ATOM 4761 N N . PHE D 1 158 ? 17.487 7.462 -2.557 1.00 26.07 315 PHE D N 1
ATOM 4762 C CA . PHE D 1 158 ? 17.514 6.080 -2.091 1.00 23.53 315 PHE D CA 1
ATOM 4763 C C . PHE D 1 158 ? 16.147 5.414 -2.103 1.00 27.63 315 PHE D C 1
ATOM 4764 O O . PHE D 1 158 ? 16.067 4.192 -1.925 1.00 28.79 315 PHE D O 1
ATOM 4772 N N . ILE D 1 159 ? 15.085 6.177 -2.336 1.00 27.66 316 ILE D N 1
ATOM 4773 C CA . ILE D 1 159 ? 13.721 5.696 -2.163 1.00 29.92 316 ILE D CA 1
ATOM 4774 C C . ILE D 1 159 ? 12.895 5.919 -3.423 1.00 36.80 316 ILE D C 1
ATOM 4775 O O . ILE D 1 159 ? 11.689 6.165 -3.342 1.00 37.05 316 ILE D O 1
ATOM 4780 N N . SER D 1 160 ? 13.527 5.887 -4.588 1.00 37.30 317 SER D N 1
ATOM 4781 C CA . SER D 1 160 ? 12.765 6.033 -5.827 1.00 39.60 317 SER D CA 1
ATOM 4782 C C . SER D 1 160 ? 13.113 4.914 -6.792 1.00 38.64 317 SER D C 1
ATOM 4783 O O . SER D 1 160 ? 14.083 5.017 -7.528 1.00 36.16 317 SER D O 1
#

B-factor: mean 21.73, std 10.0, range [3.23, 64.83]